Protein AF-A0A518CXW1-F1 (afdb_monomer)

Sequence (590 aa):
MHPMLAAAFLTIPQPSLGATHSLLAASHAIAHQSGAQDAPTLAAPTLLYQGETRNLAVGLIDTDELPDILATGFGPVLPNITFSLRRNSSGTWKAQVLDQSVFFCSDATLADVSGDGFLDAVLSHAFGAALSWHENDGSGVFLPRQVPQSPPTQGGAVVCIDLDGDSDLDALVATAPRPYNSAPLWVAENDGSAPLASLAPFANTPPIISQMPRHLAAGDIAGGPQPDLIVVQNGSPDQEPADRILLLLDPSITGAQTQIELWREEAGLPAGSVDAITTADWDGDGLADILFAHPPSQALFWMRNLGGGNFKSAKLVLTTSAFVRSISVGDLNANAVPDLTIATHDSVQWIERGSTPSAPTSTILLATNIHDLLLSDMDNDGDADVLVAAESGLYLLSNAAPPLDCDGSGIPDYIEIAAGNLPDCNSNWTADSCEIGLQAGLDLNGDGVLDECNPPPLRARTVQASLIDGGIQTLWLDAGTARSSNAFALLGSASGTAPGVTDSPSGISVPLNIDPYFNLLLLNAGAGIVAPLFGVLDSSGAATAVVTVPSGTDMSFVGLTLHHAYITIDLFDTGLMTFASNAVPLTLTP

Nearest PDB structures (foldseek):
  6sj7-assembly1_B  TM=3.711E-01  e=5.464E-06  Homo sapiens
  8bu9-assembly2_D  TM=3.492E-01  e=2.281E-06  Homo sapiens
  3dsn-assembly1_A  TM=5.857E-01  e=2.474E-03  Yersinia pestis
  3gew-assembly2_C  TM=5.466E-01  e=3.039E-03  Escherichia coli
  7v7b-assembly1_B  TM=2.639E-01  e=5.810E-05  Homo sapiens

Organism: NCBI:txid2528008

Mean predicted aligned error: 16.55 Å

Radius of gyration: 30.24 Å; Cα contacts (8 Å, |Δi|>4): 1526; chains: 1; bounding box: 79×55×79 Å

InterPro domains:
  IPR013517 FG-GAP repeat [PF13517] (281-340)
  IPR028994 Integrin alpha, N-terminal [G3DSA:2.130.10.130] (144-351)
  IPR028994 Integrin alpha, N-terminal [SSF69318] (56-397)

Foldseek 3Di:
DDDDDDDPDPDDDDQQPFFFLFPPPPDPQQDDPDPDDDDWDFFDKDFQWFFFWFEWEWDQQADPPFIKIWTWGADPPAPIFIWIWDADPVRHTDIDTQDRDPFHWQYWGWDPLLVPPHTKIWTAGQFFAGIWIWDRPRHNHTHTDDAPGDPGWGWADKGWFDQAPPSRTKIWTWTQHPPRQFIFIKIQDRPSPDGSHYIGTQPDDDGQRASGFHDKGWACLQVDSGIKIWTWHAHDPPDPPGTWIWIWPSHHSPDDTDIDIPRCVNLVHDDGGWQEKDWDPQPPPPHTWIWTADQVQQFIWTWDRPHRNDTHRIDTQAHHPAGWRYKEWFAQRSNPHIWIWTDGQFKIFTAGPPPDRYGTPDIDGRVFGWNYKYWDDRPPQSHTWIWTRTRRGIITRHTDDPRDDPVVPSDHQLVCVVVVNADDQVPPSDGQQSVCVRPVVQVLQPPSGGCVRVPFQKDWDAQEAEQAAKDKIKIKGAPFQVQAFWKKAKFKEQPFQPPFDADPVVRAGARYDDDPRRVCLVVVVCCVQKPPRMDTAHNGRMDMMMGINDHNHDPVQAQGKMKMKMWTAHPPPDRDTDDITGIGIYGYHD

Solvent-accessible surface area (backbone atoms only — not comparable to full-atom values): 32123 Å² total; per-residue (Å²): 137,84,85,82,83,82,82,83,77,82,77,76,82,74,84,82,85,74,46,44,103,58,74,77,75,82,64,86,75,76,80,76,92,69,85,87,78,78,80,75,46,72,43,77,76,39,80,70,42,78,26,30,22,41,43,71,31,76,46,52,40,39,83,79,83,53,57,20,37,42,37,34,34,29,48,88,89,41,95,29,34,33,30,37,39,40,68,44,101,84,74,49,68,46,80,44,79,69,42,69,56,92,38,46,72,56,27,56,40,59,35,46,45,82,73,80,84,34,40,15,45,41,34,15,8,47,37,56,49,29,55,43,40,24,48,35,77,43,74,60,49,60,44,84,49,79,43,60,88,49,70,78,22,25,18,26,25,58,51,50,47,44,40,82,74,82,80,35,35,17,40,39,35,30,25,28,35,84,77,57,69,37,25,56,47,32,32,19,55,25,82,76,83,49,58,38,59,42,77,42,74,48,65,90,63,73,84,38,66,13,60,49,42,70,47,66,50,64,45,40,41,53,80,54,97,49,53,15,38,40,40,42,38,38,32,45,99,89,41,85,71,60,38,39,46,37,36,32,43,58,43,35,77,89,56,88,58,51,76,47,73,51,44,40,82,78,35,64,50,76,86,65,52,73,66,21,67,42,65,40,44,69,84,73,80,84,46,38,18,44,36,36,24,31,53,79,75,22,29,33,33,37,27,51,54,73,45,70,73,39,63,50,58,53,38,82,54,37,68,51,97,51,51,49,49,26,53,35,71,43,33,57,69,62,74,87,50,46,20,42,38,38,28,26,51,38,32,44,33,35,33,54,72,87,57,64,58,81,62,63,74,41,76,47,77,73,84,38,51,46,48,32,54,45,67,42,46,67,82,77,76,80,39,29,18,41,40,38,21,13,56,68,17,30,30,40,25,43,44,56,70,79,62,62,41,80,85,67,79,84,55,42,43,60,60,30,39,77,69,68,74,38,62,43,81,86,69,76,76,53,43,40,65,47,54,36,71,76,38,59,80,46,25,75,63,70,80,82,50,41,31,93,73,53,64,54,36,44,42,67,85,44,54,65,32,27,25,56,77,18,36,72,30,50,33,43,39,44,68,39,55,94,40,37,65,21,34,35,40,51,39,34,8,63,81,40,42,75,92,31,44,68,44,82,93,63,67,50,60,35,48,33,27,92,43,74,55,20,52,34,34,74,70,65,71,30,66,82,41,29,41,61,38,61,52,63,24,39,83,58,9,32,47,71,31,34,39,44,44,59,57,65,41,69,74,88,48,52,76,42,44,38,30,34,32,40,34,31,28,35,79,86,82,77,68,39,63,76,48,53,33,42,53,44,61,36,33,28,38,103

pLDDT: mean 78.34, std 17.52, range [20.73, 96.56]

Structure (mmCIF, N/CA/C/O backbone):
data_AF-A0A518CXW1-F1
#
_entry.id   AF-A0A518CXW1-F1
#
loop_
_atom_site.group_PDB
_atom_site.id
_atom_site.type_symbol
_atom_site.label_atom_id
_atom_site.label_alt_id
_atom_site.label_comp_id
_atom_site.label_asym_id
_atom_site.label_entity_id
_atom_site.label_seq_id
_atom_site.pdbx_PDB_ins_code
_atom_site.Cartn_x
_atom_site.Cartn_y
_atom_site.Cartn_z
_atom_site.occupancy
_atom_site.B_iso_or_equiv
_atom_site.auth_seq_id
_atom_site.auth_comp_id
_atom_site.auth_asym_id
_atom_site.auth_atom_id
_atom_site.pdbx_PDB_model_num
ATOM 1 N N . MET A 1 1 ? -50.074 -15.348 -4.475 1.00 35.91 1 MET A N 1
ATOM 2 C CA . MET A 1 1 ? -49.860 -14.206 -5.388 1.00 35.91 1 MET A CA 1
ATOM 3 C C . MET A 1 1 ? -49.250 -13.093 -4.555 1.00 35.91 1 MET A C 1
ATOM 5 O O . MET A 1 1 ? -49.975 -12.400 -3.856 1.00 35.91 1 MET A O 1
ATOM 9 N N . HIS A 1 2 ? -47.919 -13.051 -4.508 1.00 25.94 2 HIS A N 1
ATOM 10 C CA . HIS A 1 2 ? -47.148 -12.014 -3.819 1.00 25.94 2 HIS A CA 1
ATOM 11 C C . HIS A 1 2 ? -47.106 -10.731 -4.652 1.00 25.94 2 HIS A C 1
ATOM 13 O O . HIS A 1 2 ? -47.164 -10.801 -5.881 1.00 25.94 2 HIS A O 1
ATOM 19 N N . PRO A 1 3 ? -46.898 -9.594 -3.982 1.00 31.67 3 PRO A N 1
ATOM 20 C CA . PRO A 1 3 ? -45.787 -8.741 -4.371 1.00 31.67 3 PRO A CA 1
ATOM 21 C C . PRO A 1 3 ? -44.888 -8.450 -3.161 1.00 31.67 3 PRO A C 1
ATOM 23 O O . PRO A 1 3 ? -45.352 -7.980 -2.125 1.00 31.67 3 PRO A O 1
ATOM 26 N N . MET A 1 4 ? -43.600 -8.763 -3.313 1.00 25.08 4 MET A N 1
ATOM 27 C CA . MET A 1 4 ? -42.516 -8.266 -2.466 1.00 25.08 4 MET A CA 1
ATOM 28 C C . MET A 1 4 ? -42.050 -6.935 -3.061 1.00 25.08 4 MET A C 1
ATOM 30 O O . MET A 1 4 ? -41.774 -6.867 -4.259 1.00 25.08 4 MET A O 1
ATOM 34 N N . LEU A 1 5 ? -41.999 -5.883 -2.241 1.00 26.36 5 LEU A N 1
ATOM 35 C CA . LEU A 1 5 ? -41.279 -4.657 -2.571 1.00 26.36 5 LEU A CA 1
ATOM 36 C C . LEU A 1 5 ? -39.783 -4.897 -2.345 1.00 26.36 5 LEU A C 1
ATOM 38 O O . LEU A 1 5 ? -39.386 -5.425 -1.308 1.00 26.36 5 LEU A O 1
ATOM 42 N N . ALA A 1 6 ? -38.991 -4.508 -3.340 1.00 25.19 6 ALA A N 1
ATOM 43 C CA . ALA A 1 6 ? -37.541 -4.571 -3.346 1.00 25.19 6 ALA A CA 1
ATOM 44 C C . ALA A 1 6 ? -36.943 -3.611 -2.307 1.00 25.19 6 ALA A C 1
ATOM 46 O O . ALA A 1 6 ? -37.301 -2.433 -2.258 1.00 25.19 6 ALA A O 1
ATOM 47 N N . ALA A 1 7 ? -36.023 -4.131 -1.497 1.00 24.22 7 ALA A N 1
ATOM 48 C CA . ALA A 1 7 ? -35.121 -3.339 -0.680 1.00 24.22 7 ALA A CA 1
ATOM 49 C C . ALA A 1 7 ? -34.069 -2.700 -1.597 1.00 24.22 7 ALA A C 1
ATOM 51 O O . ALA A 1 7 ? -33.368 -3.401 -2.326 1.00 24.22 7 ALA A O 1
ATOM 52 N N . ALA A 1 8 ? -33.980 -1.372 -1.569 1.00 23.30 8 ALA A N 1
ATOM 53 C CA . ALA A 1 8 ? -32.839 -0.648 -2.102 1.00 23.30 8 ALA A CA 1
ATOM 54 C C . ALA A 1 8 ? -31.677 -0.834 -1.117 1.00 23.30 8 ALA A C 1
ATOM 56 O O . ALA A 1 8 ? -31.682 -0.249 -0.035 1.00 23.30 8 ALA A O 1
ATOM 57 N N . PHE A 1 9 ? -30.721 -1.692 -1.471 1.00 23.16 9 PHE A N 1
ATOM 58 C CA . PHE A 1 9 ? -29.415 -1.709 -0.826 1.00 23.16 9 PHE A CA 1
ATOM 59 C C . PHE A 1 9 ? -28.656 -0.470 -1.298 1.00 23.16 9 PHE A C 1
ATOM 61 O O . PHE A 1 9 ? -28.389 -0.305 -2.486 1.00 23.16 9 PHE A O 1
ATOM 68 N N . LEU A 1 10 ? -28.374 0.427 -0.355 1.00 21.88 10 LEU A N 1
ATOM 69 C CA . LEU A 1 10 ? -27.414 1.504 -0.527 1.00 21.88 10 LEU A CA 1
ATOM 70 C C . LEU A 1 10 ? -26.031 0.835 -0.574 1.00 21.88 10 LEU A C 1
ATOM 72 O O . LEU A 1 10 ? -25.510 0.420 0.458 1.00 21.88 10 LEU A O 1
ATOM 76 N N . THR A 1 11 ? -25.477 0.649 -1.766 1.00 21.86 11 THR A N 1
ATOM 77 C CA . THR A 1 11 ? -24.075 0.266 -1.945 1.00 21.86 11 THR A CA 1
ATOM 78 C C . THR A 1 11 ? -23.213 1.465 -1.570 1.00 21.86 11 THR A C 1
ATOM 80 O O . THR A 1 11 ? -23.235 2.489 -2.252 1.00 21.86 11 THR A O 1
ATOM 83 N N . ILE A 1 12 ? -22.502 1.355 -0.451 1.00 22.14 12 ILE A N 1
ATOM 84 C CA . ILE A 1 12 ? -21.365 2.217 -0.128 1.00 22.14 12 ILE A CA 1
ATOM 85 C C . ILE A 1 12 ? -20.264 1.838 -1.132 1.00 22.14 12 ILE A C 1
ATOM 87 O O . ILE A 1 12 ? -19.948 0.649 -1.210 1.00 22.14 12 ILE A O 1
ATOM 91 N N . PRO A 1 13 ? -19.724 2.768 -1.939 1.00 20.73 13 PRO A N 1
ATOM 92 C CA . PRO A 1 13 ? -18.602 2.452 -2.812 1.00 20.73 13 PRO A CA 1
ATOM 93 C C . PRO A 1 13 ? -17.379 2.158 -1.935 1.00 20.73 13 PRO A C 1
ATOM 95 O O . PRO A 1 13 ? -16.987 2.987 -1.115 1.00 20.73 13 PRO A O 1
ATOM 98 N N . GLN A 1 14 ? -16.834 0.951 -2.067 1.00 21.30 14 GLN A N 1
ATOM 99 C CA . GLN A 1 14 ? -15.508 0.606 -1.557 1.00 21.30 14 GLN A CA 1
ATOM 100 C C . GLN A 1 14 ? -14.466 1.371 -2.394 1.00 21.30 14 GLN A C 1
ATOM 102 O O . GLN A 1 14 ? -14.660 1.474 -3.609 1.00 21.30 14 GLN A O 1
ATOM 107 N N . PRO A 1 15 ? -13.400 1.931 -1.799 1.00 21.28 15 PRO A N 1
ATOM 108 C CA . PRO A 1 15 ? -12.293 2.477 -2.574 1.00 21.28 15 PRO A CA 1
ATOM 109 C C . PRO A 1 15 ? -11.583 1.333 -3.313 1.00 21.28 15 PRO A C 1
ATOM 111 O O . PRO A 1 15 ? -11.212 0.328 -2.712 1.00 21.28 15 PRO A O 1
ATOM 114 N N . SER A 1 16 ? -11.437 1.479 -4.627 1.00 25.34 16 SER A N 1
ATOM 115 C CA . SER A 1 16 ? -10.706 0.571 -5.510 1.00 25.34 16 SER A CA 1
ATOM 116 C C . SER A 1 16 ? -9.209 0.629 -5.193 1.00 25.34 16 SER A C 1
ATOM 118 O O . SER A 1 16 ? -8.562 1.652 -5.421 1.00 25.34 16 SER A O 1
ATOM 120 N N . LEU A 1 17 ? -8.662 -0.462 -4.655 1.00 26.81 17 LEU A N 1
ATOM 121 C CA . LEU A 1 17 ? -7.226 -0.657 -4.451 1.00 26.81 17 LEU A CA 1
ATOM 122 C C . LEU A 1 17 ? -6.553 -0.916 -5.809 1.00 26.81 17 LEU A C 1
ATOM 124 O O . LEU A 1 17 ? -6.439 -2.051 -6.257 1.00 26.81 17 LEU A O 1
ATOM 128 N N . GLY A 1 18 ? -6.133 0.158 -6.480 1.00 25.61 18 GLY A N 1
ATOM 129 C CA . GLY A 1 18 ? -5.259 0.088 -7.650 1.00 25.61 18 GLY A CA 1
ATOM 130 C C . GLY A 1 18 ? -3.816 -0.174 -7.218 1.00 25.61 18 GLY A C 1
ATOM 131 O O . GLY A 1 18 ? -3.227 0.621 -6.484 1.00 25.61 18 GLY A O 1
ATOM 132 N N . ALA A 1 19 ? -3.246 -1.290 -7.666 1.00 26.83 19 ALA A N 1
ATOM 133 C CA . ALA A 1 19 ? -1.849 -1.631 -7.437 1.00 26.83 19 ALA A CA 1
ATOM 134 C C . ALA A 1 19 ? -0.922 -0.595 -8.094 1.00 26.83 19 ALA A C 1
ATOM 136 O O . ALA A 1 19 ? -0.879 -0.449 -9.312 1.00 26.83 19 ALA A O 1
ATOM 137 N N . THR A 1 20 ? -0.152 0.121 -7.284 1.00 29.89 20 THR A N 1
ATOM 138 C CA . THR A 1 20 ? 0.903 1.031 -7.739 1.00 29.89 20 THR A CA 1
ATOM 139 C C . THR A 1 20 ? 2.230 0.578 -7.137 1.00 29.89 20 THR A C 1
ATOM 141 O O . THR A 1 20 ? 2.276 0.070 -6.019 1.00 29.89 20 THR A O 1
ATOM 144 N N . HIS A 1 21 ? 3.346 0.855 -7.817 1.00 32.53 21 HIS A N 1
ATOM 145 C CA . HIS A 1 21 ? 4.692 0.865 -7.212 1.00 32.53 21 HIS A CA 1
ATOM 146 C C . HIS A 1 21 ? 4.866 2.014 -6.186 1.00 32.53 21 HIS A C 1
ATOM 148 O O . HIS A 1 21 ? 5.957 2.538 -5.977 1.00 32.53 21 HIS A O 1
ATOM 154 N N . SER A 1 22 ? 3.774 2.457 -5.564 1.00 30.70 22 SER A N 1
ATOM 155 C CA . SER A 1 22 ? 3.690 3.483 -4.532 1.00 30.70 22 SER A CA 1
ATOM 156 C C . SER A 1 22 ? 2.369 3.281 -3.789 1.00 30.70 22 SER A C 1
ATOM 158 O O . SER A 1 22 ? 1.450 4.084 -3.923 1.00 30.70 22 SER A O 1
ATOM 160 N N . LEU A 1 23 ? 2.258 2.191 -3.018 1.00 26.78 23 LEU A N 1
ATOM 161 C CA . LEU A 1 23 ? 1.221 2.095 -1.994 1.00 26.78 23 LEU A CA 1
ATOM 162 C C . LEU A 1 23 ? 1.394 3.295 -1.052 1.00 26.78 23 LEU A C 1
ATOM 164 O O . LEU A 1 23 ? 2.244 3.301 -0.165 1.00 26.78 23 LEU A O 1
ATOM 168 N N . LEU A 1 24 ? 0.580 4.329 -1.264 1.00 28.09 24 LEU A N 1
ATOM 169 C CA . LEU A 1 24 ? 0.131 5.194 -0.188 1.00 28.09 24 LEU A CA 1
ATOM 170 C C . LEU A 1 24 ? -0.604 4.273 0.784 1.00 28.09 24 LEU A C 1
ATOM 172 O O . LEU A 1 24 ? -1.776 3.949 0.591 1.00 28.09 24 LEU A O 1
ATOM 176 N N . ALA A 1 25 ? 0.102 3.832 1.823 1.00 25.89 25 ALA A N 1
ATOM 177 C CA . ALA A 1 25 ? -0.544 3.459 3.061 1.00 25.89 25 ALA A CA 1
ATOM 178 C C . ALA A 1 25 ? -1.282 4.712 3.549 1.00 25.89 25 ALA A C 1
ATOM 180 O O . ALA A 1 25 ? -0.708 5.593 4.179 1.00 25.89 25 ALA A O 1
ATOM 181 N N . ALA A 1 26 ? -2.568 4.824 3.227 1.00 23.86 26 ALA A N 1
ATOM 182 C CA . ALA A 1 26 ? -3.476 5.598 4.052 1.00 23.86 26 ALA A CA 1
ATOM 183 C C . ALA A 1 26 ? -3.763 4.765 5.311 1.00 23.86 26 ALA A C 1
ATOM 185 O O . ALA A 1 26 ? -4.889 4.316 5.521 1.00 23.86 26 ALA A O 1
ATOM 186 N N . SER A 1 27 ? -2.736 4.513 6.130 1.00 28.86 27 SER A N 1
ATOM 187 C CA . SER A 1 27 ? -2.973 4.173 7.525 1.00 28.86 27 SER A CA 1
ATOM 188 C C . SER A 1 27 ? -3.367 5.476 8.219 1.00 28.86 27 SER A C 1
ATOM 190 O O . SER A 1 27 ? -2.791 6.544 7.994 1.00 28.86 27 SER A O 1
ATOM 192 N N . HIS A 1 28 ? -4.430 5.427 9.017 1.00 25.88 28 HIS A N 1
ATOM 193 C CA . HIS A 1 28 ? -4.686 6.485 9.983 1.00 25.88 28 HIS A CA 1
ATOM 194 C C . HIS A 1 28 ? -3.530 6.447 10.989 1.00 25.88 28 HIS A C 1
ATOM 196 O O . HIS A 1 28 ? -3.577 5.686 11.949 1.00 25.88 28 HIS A O 1
ATOM 202 N N . ALA A 1 29 ? -2.477 7.226 10.735 1.00 30.88 29 ALA A N 1
ATOM 203 C CA . ALA A 1 29 ? -1.327 7.313 11.620 1.00 30.88 29 ALA A CA 1
ATOM 204 C C . ALA A 1 29 ? -1.760 7.853 12.992 1.00 30.88 29 ALA A C 1
ATOM 206 O O . ALA A 1 29 ? -2.355 8.931 13.124 1.00 30.88 29 ALA A O 1
ATOM 207 N N . ILE A 1 30 ? -1.466 7.060 14.016 1.00 30.03 30 ILE A N 1
ATOM 208 C CA . ILE A 1 30 ? -1.695 7.336 15.430 1.00 30.03 30 ILE A CA 1
ATOM 209 C C . ILE A 1 30 ? -0.669 8.391 15.853 1.00 30.03 30 ILE A C 1
ATOM 211 O O . ILE A 1 30 ? 0.508 8.102 16.033 1.00 30.03 30 ILE A O 1
ATOM 215 N N . ALA A 1 31 ? -1.095 9.644 16.006 1.00 27.36 31 ALA A N 1
ATOM 216 C CA . ALA A 1 31 ? -0.196 10.720 16.415 1.00 27.36 31 ALA A CA 1
ATOM 217 C C . ALA A 1 31 ? 0.288 10.524 17.864 1.00 27.36 31 ALA A C 1
ATOM 219 O O . ALA A 1 31 ? -0.433 10.838 18.815 1.00 27.36 31 ALA A O 1
ATOM 220 N N . HIS A 1 32 ? 1.536 10.090 18.054 1.00 33.19 32 HIS A N 1
ATOM 221 C CA . HIS A 1 32 ? 2.156 10.060 19.375 1.00 33.19 32 HIS A CA 1
ATOM 222 C C . HIS A 1 32 ? 2.773 11.429 19.712 1.00 33.19 32 HIS A C 1
ATOM 224 O O . HIS A 1 32 ? 3.837 11.813 19.225 1.00 33.19 32 HIS A O 1
ATOM 230 N N . GLN A 1 33 ? 2.123 12.202 20.589 1.00 30.77 33 GLN A N 1
ATOM 231 C CA . GLN A 1 33 ? 2.790 13.320 21.263 1.00 30.77 33 GLN A CA 1
ATOM 232 C C . GLN A 1 33 ? 3.582 12.799 22.467 1.00 30.77 33 GLN A C 1
ATOM 234 O O . GLN A 1 33 ? 3.113 12.870 23.601 1.00 30.77 33 GLN A O 1
ATOM 239 N N . SER A 1 34 ? 4.819 12.348 22.255 1.00 32.28 34 SER A N 1
ATOM 240 C CA . SER A 1 34 ? 5.771 12.154 23.356 1.00 32.28 34 SER A CA 1
ATOM 241 C C . SER A 1 34 ? 6.972 13.076 23.224 1.00 32.28 34 SER A C 1
ATOM 243 O O . SER A 1 34 ? 7.724 13.053 22.252 1.00 32.28 34 SER A O 1
ATOM 245 N N . GLY A 1 35 ? 7.156 13.912 24.245 1.00 26.14 35 GLY A N 1
ATOM 246 C CA . GLY A 1 35 ? 8.322 14.766 24.382 1.00 26.14 35 GLY A CA 1
ATOM 247 C C . GLY A 1 35 ? 9.609 13.948 24.460 1.00 26.14 35 GLY A C 1
ATOM 248 O O . GLY A 1 35 ? 9.769 13.148 25.371 1.00 26.14 35 GLY A O 1
ATOM 249 N N . ALA A 1 36 ? 10.513 14.228 23.521 1.00 34.44 36 ALA A N 1
ATOM 250 C CA . ALA A 1 36 ? 11.949 13.968 23.542 1.00 34.44 36 ALA A CA 1
ATOM 251 C C . ALA A 1 36 ? 12.391 12.708 24.302 1.00 34.44 36 ALA A C 1
ATOM 253 O O . ALA A 1 36 ? 12.732 12.853 25.474 1.00 34.44 36 ALA A O 1
ATOM 254 N N . GLN A 1 37 ? 12.503 11.562 23.612 1.00 34.66 37 GLN A N 1
ATOM 255 C CA . GLN A 1 37 ? 13.642 10.629 23.704 1.00 34.66 37 GLN A CA 1
ATOM 256 C C . GLN A 1 37 ? 13.852 9.906 22.366 1.00 34.66 37 GLN A C 1
ATOM 258 O O . GLN A 1 37 ? 12.898 9.437 21.770 1.00 34.66 37 GLN A O 1
ATOM 263 N N . ASP A 1 38 ? 15.120 9.907 21.947 1.00 36.50 38 ASP A N 1
ATOM 264 C CA . ASP A 1 38 ? 15.754 9.285 20.781 1.00 36.50 38 ASP A CA 1
ATOM 265 C C . ASP A 1 38 ? 15.215 9.653 19.386 1.00 36.50 38 ASP A C 1
ATOM 267 O O . ASP A 1 38 ? 14.063 9.448 19.035 1.00 36.50 38 ASP A O 1
ATOM 271 N N . ALA A 1 39 ? 16.093 10.252 18.570 1.00 40.75 39 ALA A N 1
ATOM 272 C CA . ALA A 1 39 ? 15.803 10.467 17.159 1.00 40.75 39 ALA A CA 1
ATOM 273 C C . ALA A 1 39 ? 15.573 9.093 16.505 1.00 40.75 39 ALA A C 1
ATOM 275 O O . ALA A 1 39 ? 16.404 8.207 16.739 1.00 40.75 39 ALA A O 1
ATOM 276 N N . PRO A 1 40 ? 14.506 8.913 15.707 1.00 52.44 40 PRO A N 1
ATOM 277 C CA . PRO A 1 40 ? 14.244 7.652 15.033 1.00 52.44 40 PRO A CA 1
ATOM 278 C C . PRO A 1 40 ? 15.491 7.252 14.252 1.00 52.44 40 PRO A C 1
ATOM 280 O O . PRO A 1 40 ? 16.117 8.078 13.584 1.00 52.44 40 PRO A O 1
ATOM 283 N N . THR A 1 41 ? 15.920 6.004 14.403 1.00 64.06 41 THR A N 1
ATOM 284 C CA . THR A 1 41 ? 17.079 5.478 13.685 1.00 64.06 41 THR A CA 1
ATOM 285 C C . THR A 1 41 ? 16.687 4.201 12.982 1.00 64.06 41 THR A C 1
ATOM 287 O O . THR A 1 41 ? 16.158 3.295 13.618 1.00 64.06 41 THR A O 1
ATOM 290 N N . LEU A 1 42 ? 17.031 4.102 11.700 1.00 74.19 42 LEU A N 1
ATOM 291 C CA . LEU A 1 42 ? 17.008 2.832 10.989 1.00 74.19 42 LEU A CA 1
ATOM 292 C C . LEU A 1 42 ? 17.891 1.811 11.715 1.00 74.19 42 LEU A C 1
ATOM 294 O O . LEU A 1 42 ? 19.061 2.084 12.019 1.00 74.19 42 LEU A O 1
ATOM 298 N N . ALA A 1 43 ? 17.324 0.638 11.980 1.00 77.19 43 ALA A N 1
ATOM 299 C CA . ALA A 1 43 ? 18.006 -0.468 12.620 1.00 77.19 43 ALA A CA 1
ATOM 300 C C . ALA A 1 43 ? 19.153 -1.014 11.752 1.00 77.19 43 ALA A C 1
ATOM 302 O O . ALA A 1 43 ? 19.319 -0.699 10.569 1.00 77.19 43 ALA A O 1
ATOM 303 N N . ALA A 1 44 ? 19.978 -1.872 12.356 1.00 81.00 44 ALA A N 1
ATOM 304 C CA . ALA A 1 44 ? 21.002 -2.586 11.606 1.00 81.00 44 ALA A CA 1
ATOM 305 C C . ALA A 1 44 ? 20.350 -3.501 10.544 1.00 81.00 44 ALA A C 1
ATOM 307 O O . ALA A 1 44 ? 19.363 -4.169 10.854 1.00 81.00 44 ALA A O 1
ATOM 308 N N . PRO A 1 45 ? 20.920 -3.600 9.327 1.00 88.81 45 PRO A N 1
ATOM 309 C CA . PRO A 1 45 ? 20.358 -4.427 8.264 1.00 88.81 45 PRO A CA 1
ATOM 310 C C . PRO A 1 45 ? 20.216 -5.900 8.662 1.00 88.81 45 PRO A C 1
ATOM 312 O O . PRO A 1 45 ? 21.200 -6.556 9.022 1.00 88.81 45 PRO A O 1
ATOM 315 N N . THR A 1 46 ? 19.010 -6.440 8.515 1.00 90.88 46 THR A N 1
ATOM 316 C CA . THR A 1 46 ? 18.694 -7.857 8.719 1.00 90.88 46 THR A CA 1
ATOM 317 C C . THR A 1 46 ? 18.620 -8.562 7.370 1.00 90.88 46 THR A C 1
ATOM 319 O O . THR A 1 46 ? 17.846 -8.174 6.505 1.00 90.88 46 THR A O 1
ATOM 322 N N . LEU A 1 47 ? 19.428 -9.605 7.165 1.00 90.75 47 LEU A N 1
ATOM 323 C CA . LEU A 1 47 ? 19.412 -10.390 5.926 1.00 90.75 47 LEU A CA 1
ATOM 324 C C . LEU A 1 47 ? 18.196 -11.330 5.908 1.00 90.75 47 LEU A C 1
ATOM 326 O O . LEU A 1 47 ? 18.133 -12.256 6.717 1.00 90.75 47 LEU A O 1
ATOM 330 N N . LEU A 1 48 ? 17.276 -11.131 4.962 1.00 90.31 48 LEU A N 1
ATOM 331 C CA . LEU A 1 48 ? 16.084 -11.970 4.787 1.00 90.31 48 LEU A CA 1
ATOM 332 C C . LEU A 1 48 ? 16.322 -13.130 3.812 1.00 90.31 48 LEU A C 1
ATOM 334 O O . LEU A 1 48 ? 15.834 -14.242 4.016 1.00 90.31 48 LEU A O 1
ATOM 338 N N . TYR A 1 49 ? 17.093 -12.881 2.752 1.00 89.44 49 TYR A N 1
ATOM 339 C CA . TYR A 1 49 ? 17.403 -13.864 1.715 1.00 89.44 49 TYR A CA 1
ATOM 340 C C . TYR A 1 49 ? 18.855 -13.747 1.261 1.00 89.44 49 TYR A C 1
ATOM 342 O O . TYR A 1 49 ? 19.348 -12.648 1.018 1.00 89.44 49 TYR A O 1
ATOM 350 N N . GLN A 1 50 ? 19.535 -14.887 1.110 1.00 89.69 50 GLN A N 1
ATOM 351 C CA . GLN A 1 50 ? 20.909 -14.945 0.616 1.00 89.69 50 GLN A CA 1
ATOM 352 C C . GLN A 1 50 ? 20.939 -15.282 -0.882 1.00 89.69 50 GLN A C 1
ATOM 354 O O . GLN A 1 50 ? 20.744 -16.435 -1.270 1.00 89.69 50 GLN A O 1
ATOM 359 N N . GLY A 1 51 ? 21.247 -14.280 -1.703 1.00 86.38 51 GLY A N 1
ATOM 360 C CA . GLY A 1 51 ? 21.324 -14.366 -3.164 1.00 86.38 51 GLY A CA 1
ATOM 361 C C . GLY A 1 51 ? 21.025 -13.010 -3.802 1.00 86.38 51 GLY A C 1
ATOM 362 O O . GLY A 1 51 ? 20.322 -12.199 -3.202 1.00 86.38 51 GLY A O 1
ATOM 363 N N . GLU A 1 52 ? 21.567 -12.751 -4.992 1.00 89.50 52 GLU A N 1
ATOM 364 C CA . GLU A 1 52 ? 21.352 -11.475 -5.686 1.00 89.50 52 GLU A CA 1
ATOM 365 C C . GLU A 1 52 ? 19.855 -11.237 -5.866 1.00 89.50 52 GLU A C 1
ATOM 367 O O . GLU A 1 52 ? 19.160 -12.070 -6.441 1.00 89.50 52 GLU A O 1
ATOM 372 N N . THR A 1 53 ? 19.373 -10.105 -5.366 1.00 91.50 53 THR A N 1
ATOM 373 C CA . THR A 1 53 ? 17.976 -9.672 -5.460 1.00 91.50 53 THR A CA 1
ATOM 374 C C . THR A 1 53 ? 17.940 -8.364 -6.238 1.00 91.50 53 THR A C 1
ATOM 376 O O . THR A 1 53 ? 18.802 -7.514 -6.019 1.00 91.50 53 THR A O 1
ATOM 379 N N . ARG A 1 54 ? 16.996 -8.201 -7.169 1.00 87.50 54 ARG A N 1
ATOM 380 C CA . ARG A 1 54 ? 16.978 -7.072 -8.110 1.00 87.50 54 ARG A CA 1
ATOM 381 C C . ARG A 1 54 ? 15.767 -6.170 -7.986 1.00 87.50 54 ARG A C 1
ATOM 383 O O . ARG A 1 54 ? 15.971 -4.997 -7.722 1.00 87.50 54 ARG A O 1
ATOM 390 N N . ASN A 1 55 ? 14.569 -6.703 -8.194 1.00 87.56 55 ASN A N 1
ATOM 391 C CA . ASN A 1 55 ? 13.317 -5.951 -8.116 1.00 87.56 55 ASN A CA 1
ATOM 392 C C . ASN A 1 55 ? 12.501 -6.446 -6.926 1.00 87.56 55 ASN A C 1
ATOM 394 O O . ASN A 1 55 ? 12.603 -7.624 -6.560 1.00 87.56 55 ASN A O 1
ATOM 398 N N . LEU A 1 56 ? 11.692 -5.552 -6.362 1.00 91.38 56 LEU A N 1
ATOM 399 C CA . LEU A 1 56 ? 10.835 -5.820 -5.214 1.00 91.38 56 LEU A CA 1
ATOM 400 C C . LEU A 1 56 ? 9.405 -5.354 -5.484 1.00 91.38 56 LEU A C 1
ATOM 402 O O . LEU A 1 56 ? 9.184 -4.293 -6.061 1.00 91.38 56 LEU A O 1
ATOM 406 N N . ALA A 1 57 ? 8.450 -6.124 -4.983 1.00 91.69 57 ALA A N 1
ATOM 407 C CA . ALA A 1 57 ? 7.087 -5.688 -4.734 1.00 91.69 57 ALA A CA 1
ATOM 408 C C . ALA A 1 57 ? 6.655 -6.214 -3.361 1.00 91.69 57 ALA A C 1
ATOM 410 O O . ALA A 1 57 ? 7.112 -7.276 -2.932 1.00 91.69 57 ALA A O 1
ATOM 411 N N . VAL A 1 58 ? 5.797 -5.467 -2.674 1.00 92.44 58 VAL A N 1
ATOM 412 C CA . VAL A 1 58 ? 5.225 -5.857 -1.381 1.00 92.44 58 VAL A CA 1
ATOM 413 C C . VAL A 1 58 ? 3.711 -5.834 -1.483 1.00 92.44 58 VAL A C 1
ATOM 415 O O . VAL A 1 58 ? 3.145 -4.990 -2.175 1.00 92.44 58 VAL A O 1
ATOM 418 N N . GLY A 1 59 ? 3.069 -6.784 -0.816 1.00 9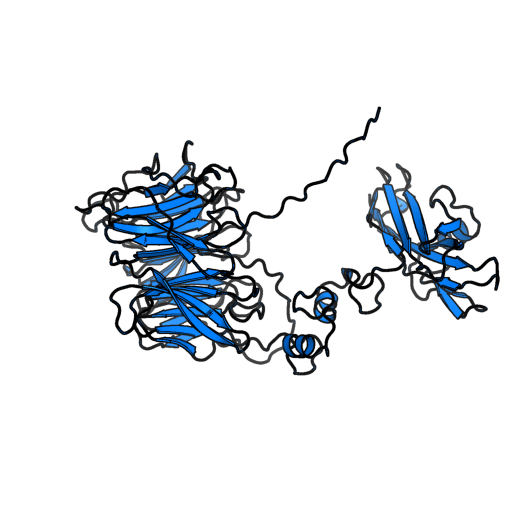0.00 59 GLY A N 1
ATOM 419 C CA . GLY A 1 59 ? 1.621 -6.870 -0.719 1.00 90.00 59 GLY A CA 1
ATOM 420 C C . GLY A 1 59 ? 1.193 -8.075 0.107 1.00 90.00 59 GLY A C 1
ATOM 421 O O . GLY A 1 59 ? 2.018 -8.913 0.460 1.00 90.00 59 GLY A O 1
ATOM 422 N N . LEU A 1 60 ? -0.100 -8.167 0.397 1.00 89.12 60 LEU A N 1
ATOM 423 C CA . LEU A 1 60 ? -0.685 -9.327 1.067 1.00 89.12 60 LEU A CA 1
ATOM 424 C C . LEU A 1 60 ? -0.805 -10.467 0.048 1.00 89.12 60 LEU A C 1
ATOM 426 O O . LEU A 1 60 ? -1.683 -10.450 -0.818 1.00 89.12 60 LEU A O 1
ATOM 430 N N . ILE A 1 61 ? 0.130 -11.419 0.087 1.00 89.38 61 ILE A N 1
ATOM 431 C CA . ILE A 1 61 ? 0.136 -12.568 -0.828 1.00 89.38 61 ILE A CA 1
ATOM 432 C C . ILE A 1 61 ? -0.712 -13.708 -0.253 1.00 89.38 61 ILE A C 1
ATOM 434 O O . ILE A 1 61 ? -1.203 -14.551 -1.005 1.00 89.38 61 ILE A O 1
ATOM 438 N N . ASP A 1 62 ? -0.914 -13.764 1.056 1.00 85.69 62 ASP A N 1
ATOM 439 C CA . ASP A 1 62 ? -1.864 -14.689 1.657 1.00 85.69 62 ASP A CA 1
ATOM 440 C C . ASP A 1 62 ? -2.765 -14.017 2.705 1.00 85.69 62 ASP A C 1
ATOM 442 O O . ASP A 1 62 ? -2.858 -12.793 2.792 1.00 85.69 62 ASP A O 1
ATOM 446 N N . THR A 1 63 ? -3.553 -14.826 3.412 1.00 84.56 63 THR A N 1
ATOM 447 C CA . THR A 1 63 ? -4.594 -14.356 4.332 1.00 84.56 63 THR A CA 1
ATOM 448 C C . THR A 1 63 ? -4.091 -14.131 5.758 1.00 84.56 63 THR A C 1
ATOM 450 O O . THR A 1 63 ? -4.909 -14.137 6.676 1.00 84.56 63 THR A O 1
ATOM 453 N N . ASP A 1 64 ? -2.780 -14.067 5.992 1.00 78.81 64 ASP A N 1
ATOM 454 C CA . ASP A 1 64 ? -2.229 -13.866 7.336 1.00 78.81 64 ASP A CA 1
ATOM 455 C C . ASP A 1 64 ? -2.152 -12.394 7.774 1.00 78.81 64 ASP A C 1
ATOM 457 O O . ASP A 1 64 ? -1.747 -12.128 8.904 1.00 78.81 64 ASP A O 1
ATOM 461 N N . GLU A 1 65 ? -2.603 -11.475 6.910 1.00 77.62 65 GLU A N 1
ATOM 462 C CA . GLU A 1 65 ? -2.627 -10.018 7.118 1.00 77.62 65 GLU A CA 1
ATOM 463 C C . GLU A 1 65 ? -1.236 -9.405 7.349 1.00 77.62 65 GLU A C 1
ATOM 465 O O . GLU A 1 65 ? -1.128 -8.226 7.686 1.00 77.62 65 GLU A O 1
ATOM 470 N N . LEU A 1 66 ? -0.161 -10.168 7.117 1.00 81.81 66 LEU A N 1
ATOM 471 C CA . LEU A 1 66 ? 1.203 -9.674 7.177 1.00 81.81 66 LEU A CA 1
ATOM 472 C C . LEU A 1 66 ? 1.717 -9.332 5.769 1.00 81.81 66 LEU A C 1
ATOM 474 O O . LEU A 1 66 ? 1.464 -10.054 4.804 1.00 81.81 66 LEU A O 1
ATOM 478 N N . PRO A 1 67 ? 2.483 -8.239 5.623 1.00 87.38 67 PRO A N 1
ATOM 479 C CA . PRO A 1 67 ? 3.105 -7.884 4.354 1.00 87.38 67 PRO A CA 1
ATOM 480 C C . PRO A 1 67 ? 4.090 -8.956 3.867 1.00 87.38 67 PRO A C 1
ATOM 482 O O . PRO A 1 67 ? 5.078 -9.283 4.535 1.00 87.38 67 PRO A O 1
ATOM 485 N N . ASP A 1 68 ? 3.863 -9.453 2.654 1.00 90.88 68 ASP A N 1
ATOM 486 C CA . ASP A 1 68 ? 4.738 -10.397 1.971 1.00 90.88 68 ASP A CA 1
ATOM 487 C C . ASP A 1 68 ? 5.543 -9.713 0.868 1.00 90.88 68 ASP A C 1
ATOM 489 O O . ASP A 1 68 ? 5.198 -8.648 0.357 1.00 90.88 68 ASP A O 1
ATOM 493 N N . ILE A 1 69 ? 6.632 -10.360 0.456 1.00 93.94 69 ILE A N 1
ATOM 494 C CA . ILE A 1 69 ? 7.556 -9.809 -0.536 1.00 93.94 69 ILE A CA 1
ATOM 495 C C . ILE A 1 69 ? 7.524 -10.678 -1.786 1.00 93.94 69 ILE A C 1
ATOM 497 O O . ILE A 1 69 ? 7.748 -11.884 -1.702 1.00 93.94 69 ILE A O 1
ATOM 501 N N . LEU A 1 70 ? 7.353 -10.073 -2.956 1.00 94.12 70 LEU A N 1
ATOM 502 C CA . LEU A 1 70 ? 7.701 -10.658 -4.247 1.00 94.12 70 LEU A CA 1
ATOM 503 C C . LEU A 1 70 ? 9.046 -10.083 -4.698 1.00 94.12 70 LEU A C 1
ATOM 505 O O . LEU A 1 70 ? 9.248 -8.871 -4.705 1.00 94.12 70 LEU A O 1
ATOM 509 N N . ALA A 1 71 ? 9.973 -10.950 -5.090 1.00 91.94 71 ALA A N 1
ATOM 510 C CA . ALA A 1 71 ? 11.309 -10.542 -5.489 1.00 91.94 71 ALA A CA 1
ATOM 511 C C . ALA A 1 71 ? 11.804 -11.293 -6.728 1.00 91.94 71 ALA A C 1
ATOM 513 O O . ALA A 1 71 ? 11.511 -12.476 -6.939 1.00 91.94 71 ALA A O 1
ATOM 514 N N . THR A 1 72 ? 12.613 -10.606 -7.532 1.00 89.31 72 THR A N 1
ATOM 515 C CA . THR A 1 72 ? 13.359 -11.198 -8.651 1.00 89.31 72 THR A CA 1
ATOM 516 C C . THR A 1 72 ? 14.840 -11.271 -8.303 1.00 89.31 72 THR A C 1
ATOM 518 O O . THR A 1 72 ? 15.363 -10.444 -7.552 1.00 89.31 72 THR A O 1
ATOM 521 N N . GLY A 1 73 ? 15.558 -12.256 -8.837 1.00 85.06 73 GLY A N 1
ATOM 522 C CA . GLY A 1 73 ? 16.971 -12.390 -8.511 1.00 85.06 73 GLY A CA 1
ATOM 523 C C . GLY A 1 73 ? 17.673 -13.602 -9.101 1.00 85.06 73 GLY A C 1
ATOM 524 O O . GLY A 1 73 ? 17.182 -14.269 -10.010 1.00 85.06 73 GLY A O 1
ATOM 525 N N . PHE A 1 74 ? 18.845 -13.902 -8.551 1.00 74.81 74 PHE A N 1
ATOM 526 C CA . PHE A 1 74 ? 19.605 -15.114 -8.829 1.00 74.81 74 PHE A CA 1
ATOM 527 C C . PHE A 1 74 ? 19.681 -15.939 -7.552 1.00 74.81 74 PHE A C 1
ATOM 529 O O . PHE A 1 74 ? 20.165 -15.484 -6.514 1.00 74.81 74 PHE A O 1
ATOM 536 N N . GLY A 1 75 ? 19.230 -17.189 -7.636 1.00 63.19 75 GLY A N 1
ATOM 537 C CA . GLY A 1 75 ? 19.412 -18.121 -6.534 1.00 63.19 75 GLY A CA 1
ATOM 538 C C . GLY A 1 75 ? 20.895 -18.491 -6.376 1.00 63.19 75 GLY A C 1
ATOM 539 O O . GLY A 1 75 ? 21.652 -18.409 -7.344 1.00 63.19 75 GLY A O 1
ATOM 540 N N . PRO A 1 76 ? 21.318 -19.035 -5.218 1.00 57.94 76 PRO A N 1
ATOM 541 C CA . PRO A 1 76 ? 22.707 -19.458 -4.979 1.00 57.94 76 PRO A CA 1
ATOM 542 C C . PRO A 1 76 ? 23.264 -20.450 -6.016 1.00 57.94 76 PRO A C 1
ATOM 544 O O . PRO A 1 76 ? 24.473 -20.657 -6.107 1.00 57.94 76 PRO A O 1
ATOM 547 N N . VAL A 1 77 ? 22.371 -21.114 -6.760 1.00 57.22 77 VAL A N 1
ATOM 548 C CA . VAL A 1 77 ? 22.683 -22.156 -7.748 1.00 57.22 77 VAL A CA 1
ATOM 549 C C . VAL A 1 77 ? 21.838 -22.042 -9.031 1.00 57.22 77 VAL A C 1
ATOM 551 O O . VAL A 1 77 ? 21.987 -22.879 -9.920 1.00 57.22 77 VAL A O 1
ATOM 554 N N . LEU A 1 78 ? 20.938 -21.052 -9.138 1.00 59.00 78 LEU A N 1
ATOM 555 C CA . LEU A 1 78 ? 19.967 -20.927 -10.236 1.00 59.00 78 LEU A CA 1
ATOM 556 C C . LEU A 1 78 ? 20.165 -19.609 -11.007 1.00 59.00 78 LEU A C 1
ATOM 558 O O . LEU A 1 78 ? 20.390 -18.578 -10.380 1.00 59.00 78 LEU A O 1
ATOM 562 N N . PRO A 1 79 ? 20.073 -19.623 -12.352 1.00 65.62 79 PRO A N 1
ATOM 563 C CA . PRO A 1 79 ? 20.499 -18.505 -13.195 1.00 65.62 79 PRO A CA 1
ATOM 564 C C . PRO A 1 79 ? 19.495 -17.347 -13.303 1.00 65.62 79 PRO A C 1
ATOM 566 O O . PRO A 1 79 ? 19.869 -16.329 -13.867 1.00 65.62 79 PRO A O 1
ATOM 569 N N . ASN A 1 80 ? 18.255 -17.500 -12.829 1.00 76.75 80 ASN A N 1
ATOM 570 C CA . ASN A 1 80 ? 17.278 -16.434 -12.570 1.00 76.75 80 ASN A CA 1
ATOM 571 C C . ASN A 1 80 ? 16.077 -17.066 -11.841 1.00 76.75 80 ASN A C 1
ATOM 573 O O . ASN A 1 80 ? 15.706 -18.193 -12.181 1.00 76.75 80 ASN A O 1
ATOM 577 N N . ILE A 1 81 ? 15.512 -16.397 -10.841 1.00 83.75 81 ILE A N 1
ATOM 578 C CA . ILE A 1 81 ? 14.306 -16.840 -10.139 1.00 83.75 81 ILE A CA 1
ATOM 579 C C . ILE A 1 81 ? 13.410 -15.651 -9.800 1.00 83.75 81 ILE A C 1
ATOM 581 O O . ILE A 1 81 ? 13.898 -14.584 -9.425 1.00 83.75 81 ILE A O 1
ATOM 585 N N . THR A 1 82 ? 12.107 -15.897 -9.835 1.00 83.88 82 THR A N 1
ATOM 586 C CA . THR A 1 82 ? 11.110 -15.079 -9.143 1.00 83.88 82 THR A CA 1
ATOM 587 C C . THR A 1 82 ? 10.626 -15.867 -7.937 1.00 83.88 82 THR A C 1
ATOM 589 O O . THR A 1 82 ? 10.297 -17.054 -8.048 1.00 83.88 82 THR A O 1
ATOM 592 N N . PHE A 1 83 ? 10.625 -15.240 -6.768 1.00 87.75 83 PHE A N 1
ATOM 593 C CA . PHE A 1 83 ? 10.294 -15.892 -5.509 1.00 87.75 83 PHE A CA 1
ATOM 594 C C . PHE A 1 83 ? 9.502 -14.957 -4.601 1.00 87.75 83 PHE A C 1
ATOM 596 O O . PHE A 1 83 ? 9.706 -13.748 -4.625 1.00 87.75 83 PHE A O 1
ATOM 603 N N . SER A 1 84 ? 8.616 -15.530 -3.793 1.00 90.00 84 SER A N 1
ATOM 604 C CA . SER A 1 84 ? 7.968 -14.829 -2.697 1.00 90.00 84 SER A CA 1
ATOM 605 C C . SER A 1 84 ? 8.690 -15.138 -1.394 1.00 90.00 84 SER A C 1
ATOM 607 O O . SER A 1 84 ? 9.195 -16.249 -1.200 1.00 90.00 84 SER A O 1
ATOM 609 N N . LEU A 1 85 ? 8.765 -14.160 -0.502 1.00 90.38 85 LEU A N 1
ATOM 610 C CA . LEU A 1 85 ? 9.160 -14.324 0.888 1.00 90.38 85 LEU A CA 1
ATOM 611 C C . LEU A 1 85 ? 7.949 -14.050 1.753 1.00 90.38 85 LEU A C 1
ATOM 613 O O . LEU A 1 85 ? 7.390 -12.963 1.685 1.00 90.38 85 LEU A O 1
ATOM 617 N N . ARG A 1 86 ? 7.612 -15.034 2.584 1.00 89.62 86 ARG A N 1
ATOM 618 C CA . ARG A 1 86 ? 6.503 -14.936 3.528 1.00 89.62 86 ARG A CA 1
ATOM 619 C C . ARG A 1 86 ? 6.968 -15.139 4.947 1.00 89.62 86 ARG A C 1
ATOM 621 O O . ARG A 1 86 ? 7.874 -15.956 5.188 1.00 89.62 86 ARG A O 1
ATOM 628 N N . ARG A 1 87 ? 6.372 -14.410 5.879 1.00 84.25 87 ARG A N 1
ATOM 629 C CA . ARG A 1 87 ? 6.708 -14.500 7.297 1.00 84.25 87 ARG A CA 1
ATOM 630 C C . ARG A 1 87 ? 5.843 -15.579 7.934 1.00 84.25 87 ARG A C 1
ATOM 632 O O . ARG A 1 87 ? 4.645 -15.635 7.747 1.00 84.25 87 ARG A O 1
ATOM 639 N N . ASN A 1 88 ? 6.447 -16.499 8.679 1.00 73.88 88 ASN A N 1
ATOM 640 C CA . ASN A 1 88 ? 5.653 -17.439 9.471 1.00 73.88 88 ASN A CA 1
ATOM 641 C C . ASN A 1 88 ? 5.272 -16.827 10.828 1.00 73.88 88 ASN A C 1
ATOM 643 O O . ASN A 1 88 ? 5.890 -15.868 11.283 1.00 73.88 88 ASN A O 1
ATOM 647 N N . SER A 1 89 ? 4.362 -17.478 11.555 1.00 69.81 89 SER A N 1
ATOM 648 C CA . SER A 1 89 ? 3.913 -17.054 12.894 1.00 69.81 89 SER A CA 1
ATOM 649 C C . SER A 1 89 ? 5.013 -16.973 13.971 1.00 69.81 89 SER A C 1
ATOM 651 O O . SER A 1 89 ? 4.749 -16.572 15.098 1.00 69.81 89 SER A O 1
ATOM 653 N N . SER A 1 90 ? 6.244 -17.409 13.675 1.00 69.94 90 SER A N 1
ATOM 654 C CA . SER A 1 90 ? 7.419 -17.261 14.550 1.00 69.94 90 SER A CA 1
ATOM 655 C C . SER A 1 90 ? 8.359 -16.132 14.108 1.00 69.94 90 SER A C 1
ATOM 657 O O . SER A 1 90 ? 9.481 -16.033 14.601 1.00 69.94 90 SER A O 1
ATOM 659 N N . GLY A 1 91 ? 7.934 -15.320 13.139 1.00 71.12 91 GLY A N 1
ATOM 660 C CA . GLY A 1 91 ? 8.684 -14.198 12.589 1.00 71.12 91 GLY A CA 1
ATOM 661 C C . GLY A 1 91 ? 9.797 -14.579 11.610 1.00 71.12 91 GLY A C 1
ATOM 662 O O . GLY A 1 91 ? 10.603 -13.727 11.250 1.00 71.12 91 GLY A O 1
ATOM 663 N N . THR A 1 92 ? 9.879 -15.845 11.187 1.00 80.62 92 THR A N 1
ATOM 664 C CA . THR A 1 92 ? 10.912 -16.319 10.255 1.00 80.62 92 THR A CA 1
ATOM 665 C C . THR A 1 92 ? 10.426 -16.222 8.815 1.00 80.62 92 THR A C 1
ATOM 667 O O . THR A 1 92 ? 9.353 -16.728 8.488 1.00 80.62 92 THR A O 1
ATOM 670 N N . TRP A 1 93 ? 11.262 -15.661 7.944 1.00 87.25 93 TRP A N 1
ATOM 671 C CA . TRP A 1 93 ? 11.001 -15.555 6.513 1.00 87.25 93 TRP A CA 1
ATOM 672 C C . TRP A 1 93 ? 11.273 -16.865 5.778 1.00 87.25 93 TRP A C 1
ATOM 674 O O . TRP A 1 93 ? 12.307 -17.515 5.971 1.00 87.25 93 TRP A O 1
ATOM 684 N N . LYS A 1 94 ? 10.348 -17.254 4.903 1.00 88.56 94 LYS A N 1
ATOM 685 C CA . LYS A 1 94 ? 10.462 -18.439 4.060 1.00 88.56 94 LYS A CA 1
ATOM 686 C C . LYS A 1 94 ? 10.304 -18.056 2.597 1.00 88.56 94 LYS A C 1
ATOM 688 O O . LYS A 1 94 ? 9.252 -17.586 2.182 1.00 88.56 94 LYS A O 1
ATOM 693 N N . ALA A 1 95 ? 11.340 -18.348 1.815 1.00 89.19 95 ALA A N 1
ATOM 694 C CA . ALA A 1 95 ? 11.305 -18.180 0.372 1.00 89.19 95 ALA A CA 1
ATOM 695 C C . ALA A 1 95 ? 10.569 -19.340 -0.318 1.00 89.19 95 ALA A C 1
ATOM 697 O O . ALA A 1 95 ? 10.842 -20.516 -0.044 1.00 89.19 95 ALA A O 1
ATOM 698 N N . GLN A 1 96 ? 9.694 -19.011 -1.261 1.00 89.69 96 GLN A N 1
ATOM 699 C CA . GLN A 1 96 ? 9.048 -19.932 -2.185 1.00 89.69 96 GLN A CA 1
ATOM 700 C C . GLN A 1 96 ? 9.330 -19.470 -3.610 1.00 89.69 96 GLN A C 1
ATOM 702 O O . GLN A 1 96 ? 9.081 -18.328 -3.957 1.00 89.69 96 GLN A O 1
ATOM 707 N N . VAL A 1 97 ? 9.857 -20.359 -4.448 1.00 88.69 97 VAL A N 1
ATOM 708 C CA . VAL A 1 97 ? 10.106 -20.036 -5.857 1.00 88.69 97 VAL A CA 1
ATOM 709 C C . VAL A 1 97 ? 8.802 -20.169 -6.639 1.00 88.69 97 VAL A C 1
ATOM 711 O O . VAL A 1 97 ? 8.160 -21.218 -6.559 1.00 88.69 97 VAL A O 1
ATOM 714 N N . LEU A 1 98 ? 8.441 -19.124 -7.382 1.00 86.44 98 LEU A N 1
ATOM 715 C CA . LEU A 1 98 ? 7.266 -19.073 -8.255 1.00 86.44 98 LEU A CA 1
ATOM 716 C C . LEU A 1 98 ? 7.654 -19.496 -9.668 1.00 86.44 98 LEU A C 1
ATOM 718 O O . LEU A 1 98 ? 7.077 -20.423 -10.230 1.00 86.44 98 LEU A O 1
ATOM 722 N N . ASP A 1 99 ? 8.678 -18.835 -10.210 1.00 79.25 99 ASP A N 1
ATOM 723 C CA . ASP A 1 99 ? 9.140 -19.035 -11.575 1.00 79.25 99 ASP A CA 1
ATOM 724 C C . ASP A 1 99 ? 10.658 -19.233 -11.615 1.00 79.25 99 ASP A C 1
ATOM 726 O O . ASP A 1 99 ? 11.433 -18.588 -10.904 1.00 79.25 99 ASP A O 1
ATOM 730 N N . GLN A 1 100 ? 11.075 -20.171 -12.461 1.00 75.50 100 GLN A N 1
ATOM 731 C CA . GLN A 1 100 ? 12.476 -20.476 -12.765 1.00 75.50 100 GLN A CA 1
ATOM 732 C C . GLN A 1 100 ? 12.750 -20.302 -14.259 1.00 75.50 100 GLN A C 1
ATOM 734 O O . GLN A 1 100 ? 13.636 -20.968 -14.811 1.00 75.50 100 GLN A O 1
ATOM 739 N N . SER A 1 101 ? 11.941 -19.494 -14.952 1.00 63.94 101 SER A N 1
ATOM 740 C CA . SER A 1 101 ? 12.064 -19.350 -16.390 1.00 63.94 101 SER A CA 1
ATOM 741 C C . SER A 1 101 ? 13.477 -18.907 -16.773 1.00 63.94 101 SER A C 1
ATOM 743 O O . SER A 1 101 ? 14.146 -18.097 -16.135 1.00 63.94 101 SER A O 1
ATOM 745 N N . VAL A 1 102 ? 13.955 -19.462 -17.884 1.00 55.59 102 VAL A N 1
ATOM 746 C CA . VAL A 1 102 ? 15.225 -19.078 -18.525 1.00 55.59 102 VAL A CA 1
ATOM 747 C C . VAL A 1 102 ? 15.170 -17.674 -19.149 1.00 55.59 102 VAL A C 1
ATOM 749 O O . VAL A 1 102 ? 16.145 -17.207 -19.742 1.00 55.59 102 VAL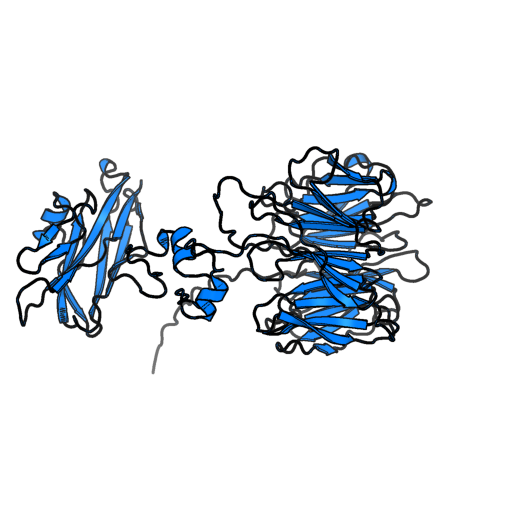 A O 1
ATOM 752 N N . PHE A 1 103 ? 14.021 -17.012 -19.040 1.00 62.84 103 PHE A N 1
ATOM 753 C CA . PHE A 1 103 ? 13.692 -15.722 -19.609 1.00 62.84 103 PHE A CA 1
ATOM 754 C C . PHE A 1 103 ? 13.843 -14.674 -18.510 1.00 62.84 103 PHE A C 1
ATOM 756 O O . PHE A 1 103 ? 12.896 -14.391 -17.791 1.00 62.84 103 PHE A O 1
ATOM 763 N N . PHE A 1 104 ? 15.068 -14.165 -18.351 1.00 74.38 104 PHE A N 1
ATOM 764 C CA . PHE A 1 104 ? 15.449 -13.175 -17.336 1.00 74.38 104 PHE A CA 1
ATOM 765 C C . PHE A 1 104 ? 14.309 -12.210 -16.985 1.00 74.38 104 PHE A C 1
ATOM 767 O O . PHE A 1 104 ? 13.955 -11.385 -17.828 1.00 74.38 104 PHE A O 1
ATOM 774 N N . CYS A 1 105 ? 13.775 -12.309 -15.764 1.00 81.44 105 CYS A N 1
ATOM 775 C CA . CYS A 1 105 ? 12.780 -11.364 -15.269 1.00 81.44 105 CYS A CA 1
ATOM 776 C C . CYS A 1 105 ? 13.432 -9.979 -15.192 1.00 81.44 105 CYS A C 1
ATOM 778 O O . CYS A 1 105 ? 14.526 -9.838 -14.635 1.00 81.44 105 CYS A O 1
ATOM 780 N N . SER A 1 106 ? 12.807 -8.993 -15.826 1.00 80.38 106 SER A N 1
ATOM 781 C CA . SER A 1 106 ? 13.286 -7.610 -15.853 1.00 80.38 106 SER A CA 1
ATOM 782 C C . SER A 1 106 ? 12.623 -6.761 -14.786 1.00 80.38 106 SER A C 1
ATOM 784 O O . SER A 1 106 ? 13.280 -5.880 -14.236 1.00 80.38 106 SER A O 1
ATOM 786 N N . ASP A 1 107 ? 11.357 -7.046 -14.509 1.00 85.00 107 ASP A N 1
ATOM 787 C CA . ASP A 1 107 ? 10.560 -6.367 -13.506 1.00 85.00 107 ASP A CA 1
ATOM 788 C C . ASP A 1 107 ? 9.408 -7.270 -13.051 1.00 85.00 107 ASP A C 1
ATOM 790 O O . ASP A 1 107 ? 9.046 -8.222 -13.755 1.00 85.00 107 ASP A O 1
ATOM 794 N N . ALA A 1 108 ? 8.868 -6.999 -11.867 1.00 88.62 108 ALA A N 1
ATOM 795 C CA . ALA A 1 108 ? 7.785 -7.769 -11.271 1.00 88.62 108 ALA A CA 1
ATOM 796 C C . ALA A 1 108 ? 6.890 -6.863 -10.428 1.00 88.62 108 ALA A C 1
ATOM 798 O O . ALA A 1 108 ? 7.389 -6.039 -9.666 1.00 88.62 108 ALA A O 1
ATOM 799 N N . THR A 1 109 ? 5.581 -7.067 -10.530 1.00 91.31 109 THR A N 1
ATOM 800 C CA . THR A 1 109 ? 4.583 -6.327 -9.756 1.00 91.31 109 THR A CA 1
ATOM 801 C C . THR A 1 109 ? 3.495 -7.264 -9.230 1.00 91.31 109 THR A C 1
ATOM 803 O O . THR A 1 109 ? 3.348 -8.390 -9.720 1.00 91.31 109 THR A O 1
ATOM 806 N N . LEU A 1 110 ? 2.769 -6.811 -8.208 1.00 92.75 110 LEU A N 1
ATOM 807 C CA . LEU A 1 110 ? 1.646 -7.515 -7.591 1.00 92.75 110 LEU A CA 1
ATOM 808 C C . LEU A 1 110 ? 0.354 -6.751 -7.882 1.00 92.75 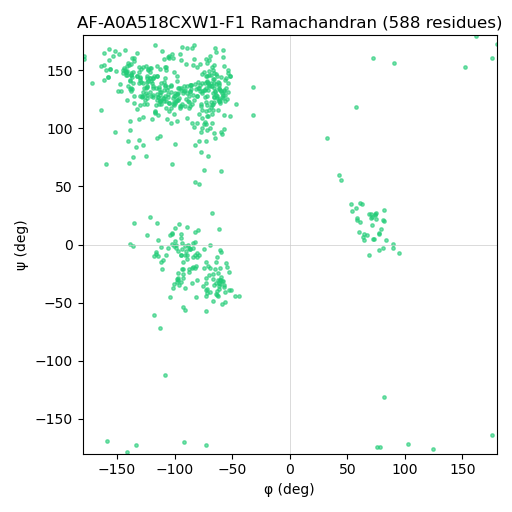110 LEU A C 1
ATOM 810 O O . LEU A 1 110 ? 0.302 -5.552 -7.631 1.00 92.75 110 LEU A O 1
ATOM 814 N N . ALA A 1 111 ? -0.670 -7.428 -8.396 1.00 92.00 111 ALA A N 1
ATOM 815 C CA . ALA A 1 111 ? -1.964 -6.825 -8.714 1.00 92.00 111 ALA A CA 1
ATOM 816 C C . ALA A 1 111 ? -3.064 -7.890 -8.754 1.00 92.00 111 ALA A C 1
ATOM 818 O O . ALA A 1 111 ? -2.809 -8.995 -9.216 1.00 92.00 111 ALA A O 1
ATOM 819 N N . ASP A 1 112 ? -4.280 -7.564 -8.315 1.00 92.00 112 ASP A N 1
ATOM 820 C CA . ASP A 1 112 ? -5.449 -8.439 -8.486 1.00 92.00 112 ASP A CA 1
ATOM 821 C C . ASP A 1 112 ? -5.955 -8.343 -9.935 1.00 92.00 112 ASP A C 1
ATOM 823 O O . ASP A 1 112 ? -6.858 -7.572 -10.252 1.00 92.00 112 ASP A O 1
ATOM 827 N N . VAL A 1 113 ? -5.295 -9.056 -10.852 1.00 91.50 113 VAL A N 1
ATOM 828 C CA . VAL A 1 113 ? -5.691 -9.074 -12.272 1.00 91.50 113 VAL A CA 1
ATOM 829 C C . VAL A 1 113 ? -6.788 -10.100 -12.533 1.00 91.50 113 VAL A C 1
ATOM 831 O O . VAL A 1 113 ? -7.473 -10.026 -13.549 1.00 91.50 113 VAL A O 1
ATOM 834 N N . SER A 1 114 ? -6.958 -11.081 -11.649 1.00 90.38 114 SER A N 1
ATOM 835 C CA . SER A 1 114 ? -8.025 -12.070 -11.766 1.00 90.38 114 SER A CA 1
ATOM 836 C C . SER A 1 114 ? -9.385 -11.577 -11.250 1.00 90.38 114 SER A C 1
ATOM 838 O O . SER A 1 114 ? -10.410 -12.145 -11.640 1.00 90.38 114 SER A O 1
ATOM 840 N N . GLY A 1 115 ? -9.404 -10.517 -10.435 1.00 89.94 115 GLY A N 1
ATOM 841 C CA . GLY A 1 115 ? -10.600 -9.930 -9.829 1.00 89.94 115 GLY A CA 1
ATOM 842 C C . GLY A 1 115 ? -11.153 -10.761 -8.668 1.00 89.94 115 GLY A C 1
ATOM 843 O O . GLY A 1 115 ? -12.354 -10.701 -8.377 1.00 89.94 115 GLY A O 1
ATOM 844 N N . ASP A 1 116 ? -10.320 -11.601 -8.050 1.00 89.12 116 ASP A N 1
ATOM 845 C CA . ASP A 1 116 ? -10.724 -12.533 -6.995 1.00 89.12 116 ASP A CA 1
ATOM 846 C C . ASP A 1 116 ? -10.381 -12.053 -5.574 1.00 89.12 116 ASP A C 1
ATOM 848 O O . ASP A 1 116 ? -10.775 -12.696 -4.593 1.00 89.12 116 ASP A O 1
ATOM 852 N N . GLY A 1 117 ? -9.748 -10.883 -5.464 1.00 88.56 117 GLY A N 1
ATOM 853 C CA . GLY A 1 117 ? -9.348 -10.249 -4.215 1.00 88.56 117 GLY A CA 1
ATOM 854 C C . GLY A 1 117 ? -7.952 -10.637 -3.731 1.00 88.56 117 GLY A C 1
ATOM 855 O O . GLY A 1 117 ? -7.542 -10.146 -2.677 1.00 88.56 117 GLY A O 1
ATOM 856 N N . PHE A 1 118 ? -7.216 -11.486 -4.454 1.00 90.94 118 PHE A N 1
ATOM 857 C CA . PHE A 1 118 ? -5.843 -11.855 -4.121 1.00 90.94 118 PHE A CA 1
ATOM 858 C C . PHE A 1 118 ? -4.848 -11.242 -5.104 1.00 90.94 118 PHE A C 1
ATOM 860 O O . PHE A 1 118 ? -5.059 -11.193 -6.311 1.00 90.94 118 PHE A O 1
ATOM 867 N N . LEU A 1 119 ? -3.710 -10.773 -4.586 1.00 93.31 119 LEU A N 1
ATOM 868 C CA . LEU A 1 119 ? -2.675 -10.200 -5.439 1.00 93.31 119 LEU A CA 1
ATOM 869 C C . LEU A 1 119 ? -1.979 -11.295 -6.256 1.00 93.31 119 LEU A C 1
ATOM 871 O O . LEU A 1 119 ? -1.337 -12.192 -5.698 1.00 93.31 119 LEU A O 1
ATOM 875 N N . ASP A 1 120 ? -2.053 -11.170 -7.577 1.00 93.19 120 ASP A N 1
ATOM 876 C CA . ASP A 1 120 ? -1.369 -12.006 -8.557 1.00 93.19 120 ASP A CA 1
ATOM 877 C C . ASP A 1 120 ? 0.008 -11.430 -8.908 1.00 93.19 120 ASP A C 1
ATOM 879 O O . ASP A 1 120 ? 0.246 -10.225 -8.822 1.00 93.19 120 ASP A O 1
ATOM 883 N N . ALA A 1 121 ? 0.933 -12.281 -9.360 1.00 92.94 121 ALA A N 1
ATOM 884 C CA . ALA A 1 121 ? 2.265 -11.845 -9.776 1.00 92.94 121 ALA A CA 1
ATOM 885 C C . ALA A 1 121 ? 2.321 -11.612 -11.291 1.00 92.94 121 ALA A C 1
ATOM 887 O O . ALA A 1 121 ? 2.178 -12.558 -12.071 1.00 92.94 121 ALA A O 1
ATOM 888 N N . VAL A 1 122 ? 2.621 -10.383 -11.714 1.00 91.69 122 VAL A N 1
ATOM 889 C CA . VAL A 1 122 ? 2.770 -9.995 -13.126 1.00 91.69 122 VAL A CA 1
ATOM 890 C C . VAL A 1 122 ? 4.235 -9.665 -13.412 1.00 91.69 122 VAL A C 1
ATOM 892 O O . VAL A 1 122 ? 4.846 -8.840 -12.737 1.00 91.69 122 VAL A O 1
ATOM 895 N N . LEU A 1 123 ? 4.824 -10.338 -14.402 1.00 89.00 123 LEU A N 1
ATOM 896 C CA . LEU A 1 123 ? 6.267 -10.347 -14.656 1.00 89.00 123 LEU A CA 1
ATOM 897 C C . LEU A 1 123 ? 6.587 -9.897 -16.079 1.00 89.00 123 LEU A C 1
ATOM 899 O O . LEU A 1 123 ? 5.985 -10.383 -17.039 1.00 89.00 123 LEU A O 1
ATOM 903 N N . SER A 1 124 ? 7.602 -9.047 -16.233 1.00 85.62 124 SER A N 1
ATOM 904 C CA . SER A 1 124 ? 8.193 -8.731 -17.536 1.00 85.62 124 SER A CA 1
ATOM 905 C C . SER A 1 124 ? 9.488 -9.514 -17.758 1.00 85.62 124 SER A C 1
ATOM 907 O O . SER A 1 124 ? 10.246 -9.778 -16.820 1.00 85.62 124 SER A O 1
ATOM 909 N N . HIS A 1 125 ? 9.798 -9.862 -19.011 1.00 82.06 125 HIS A N 1
ATOM 910 C CA . HIS A 1 125 ? 11.007 -10.636 -19.316 1.00 82.06 125 HIS A CA 1
ATOM 911 C C . HIS A 1 125 ? 11.881 -10.003 -20.395 1.00 82.06 125 HIS A C 1
ATOM 913 O O . HIS A 1 125 ? 11.417 -9.585 -21.457 1.00 82.06 125 HIS A O 1
ATOM 919 N N . ALA A 1 126 ? 13.196 -10.049 -20.181 1.00 74.75 126 ALA A N 1
ATOM 920 C CA . ALA A 1 126 ? 14.184 -9.546 -21.128 1.00 74.75 126 ALA A CA 1
ATOM 921 C C . ALA A 1 126 ? 14.322 -10.405 -22.400 1.00 74.75 126 ALA A C 1
ATOM 923 O O . ALA A 1 126 ? 14.896 -9.955 -23.398 1.00 74.75 126 ALA A O 1
ATOM 924 N N . PHE A 1 127 ? 13.859 -11.656 -22.368 1.00 73.69 127 PHE A N 1
ATOM 925 C CA . PHE A 1 127 ? 13.966 -12.609 -23.471 1.00 73.69 127 PHE A CA 1
ATOM 926 C C . PHE A 1 127 ? 12.691 -13.444 -23.573 1.00 73.69 127 PHE A C 1
ATOM 928 O O . PHE A 1 127 ? 12.098 -13.768 -22.559 1.00 73.69 127 PHE A O 1
ATOM 935 N N . GLY A 1 128 ? 12.316 -13.884 -24.775 1.00 74.75 128 GLY A N 1
ATOM 936 C CA . GLY A 1 128 ? 11.135 -14.736 -24.949 1.00 74.75 128 GLY A CA 1
ATOM 937 C C . GLY A 1 128 ? 9.836 -13.932 -24.980 1.00 74.75 128 GLY A C 1
ATOM 938 O O . GLY A 1 128 ? 9.737 -12.988 -25.764 1.00 74.75 128 GLY A O 1
ATOM 939 N N . ALA A 1 129 ? 8.844 -14.354 -24.192 1.00 75.00 129 ALA A N 1
ATOM 940 C CA . ALA A 1 129 ? 7.582 -13.633 -24.042 1.00 75.00 129 ALA A CA 1
ATOM 941 C C . ALA A 1 129 ? 7.805 -12.364 -23.207 1.00 75.00 129 ALA A C 1
ATOM 943 O O . ALA A 1 129 ? 8.474 -12.427 -22.186 1.00 75.00 129 ALA A O 1
ATOM 944 N N . ALA A 1 130 ? 7.259 -11.226 -23.632 1.00 78.44 130 ALA A N 1
ATOM 945 C CA . ALA A 1 130 ? 7.463 -9.937 -22.969 1.00 78.44 130 ALA A CA 1
ATOM 946 C C . ALA A 1 130 ? 6.833 -9.873 -21.570 1.00 78.44 130 ALA A C 1
ATOM 948 O O . ALA A 1 130 ? 7.349 -9.156 -20.717 1.00 78.44 130 ALA A O 1
ATOM 949 N N . LEU A 1 131 ? 5.745 -10.620 -21.363 1.00 85.31 131 LEU A N 1
ATOM 950 C CA . LEU A 1 131 ? 4.915 -10.612 -20.166 1.00 85.31 131 LEU A CA 1
ATOM 951 C C . LEU A 1 131 ? 4.522 -12.052 -19.799 1.00 85.31 131 LEU A C 1
ATOM 953 O O . LEU A 1 131 ? 4.212 -12.855 -20.685 1.00 85.31 131 LEU A O 1
ATOM 957 N N . SER A 1 132 ? 4.502 -12.363 -18.509 1.00 87.19 132 SER A N 1
ATOM 958 C CA . SER A 1 132 ? 3.796 -13.513 -17.943 1.00 87.19 132 SER A CA 1
ATOM 959 C C . SER A 1 132 ? 3.047 -13.089 -16.684 1.00 87.19 132 SER A C 1
ATOM 961 O O . SER A 1 132 ? 3.363 -12.059 -16.092 1.00 87.19 132 SER A O 1
ATOM 963 N N . TRP A 1 133 ? 2.056 -13.872 -16.268 1.00 90.38 133 TRP A N 1
ATOM 964 C CA . TRP A 1 133 ? 1.417 -13.676 -14.974 1.00 90.38 133 TRP A CA 1
ATOM 965 C C . TRP A 1 133 ? 1.143 -15.014 -14.296 1.00 90.38 133 TRP A C 1
ATOM 967 O O . TRP A 1 133 ? 1.050 -16.063 -14.948 1.00 90.38 133 TRP A O 1
ATOM 977 N N . HIS A 1 134 ? 1.078 -14.975 -12.974 1.00 91.94 134 HIS A N 1
ATOM 978 C CA . HIS A 1 134 ? 0.845 -16.130 -12.133 1.00 91.94 134 HIS A CA 1
ATOM 979 C C . HIS A 1 134 ? -0.277 -15.800 -11.159 1.00 91.94 134 HIS A C 1
ATOM 981 O O . HIS A 1 134 ? -0.142 -14.870 -10.369 1.00 91.94 134 HIS A O 1
ATOM 987 N N . GLU A 1 135 ? -1.351 -16.577 -11.235 1.00 93.12 135 GLU A N 1
ATOM 988 C CA . GLU A 1 135 ? -2.542 -16.402 -10.407 1.00 93.12 135 GLU A CA 1
ATOM 989 C C . GLU A 1 135 ? -2.278 -16.920 -9.001 1.00 93.12 135 GLU A C 1
ATOM 991 O O . GLU A 1 135 ? -1.786 -18.042 -8.850 1.00 93.12 135 GLU A O 1
ATOM 996 N N . ASN A 1 136 ? -2.597 -16.131 -7.992 1.00 93.12 136 ASN A N 1
ATOM 997 C CA . ASN A 1 136 ? -2.480 -16.509 -6.600 1.00 93.12 136 ASN A CA 1
ATOM 998 C C . ASN A 1 136 ? -3.780 -17.158 -6.121 1.00 93.12 136 ASN A C 1
ATOM 1000 O O . ASN A 1 136 ? -4.843 -16.568 -6.199 1.00 93.12 136 ASN A O 1
ATOM 1004 N N . ASP A 1 137 ? -3.708 -18.366 -5.564 1.00 89.75 137 ASP A N 1
ATOM 1005 C CA . ASP A 1 137 ? -4.899 -19.065 -5.056 1.00 89.75 137 ASP A CA 1
ATOM 1006 C C . ASP A 1 137 ? -5.377 -18.588 -3.666 1.00 89.75 137 ASP A C 1
ATOM 1008 O O . ASP A 1 137 ? -6.156 -19.279 -3.002 1.00 89.75 137 ASP A O 1
ATOM 1012 N N . GLY A 1 138 ? -4.853 -17.451 -3.199 1.00 88.69 138 GLY A N 1
ATOM 1013 C CA . GLY A 1 138 ? -5.089 -16.874 -1.876 1.00 88.69 138 GLY A CA 1
ATOM 1014 C C . GLY A 1 138 ? -4.322 -17.543 -0.733 1.00 88.69 138 GLY A C 1
ATOM 1015 O O . GLY A 1 138 ? -4.359 -17.070 0.398 1.00 88.69 138 GLY A O 1
ATOM 1016 N N . SER A 1 139 ? -3.593 -18.634 -0.994 1.00 87.19 139 SER A N 1
ATOM 1017 C CA . SER A 1 139 ? -2.722 -19.290 -0.005 1.00 87.19 139 SER A CA 1
ATOM 1018 C C . SER A 1 139 ? -1.234 -18.973 -0.202 1.00 87.19 139 SER A C 1
ATOM 1020 O O . SER A 1 139 ? -0.359 -19.619 0.395 1.00 87.19 139 SER A O 1
ATOM 1022 N N . GLY A 1 140 ? -0.927 -18.016 -1.082 1.00 85.38 140 GLY A N 1
ATOM 1023 C CA . GLY A 1 140 ? 0.422 -17.688 -1.532 1.00 85.38 140 GLY A CA 1
ATOM 1024 C C . GLY A 1 140 ? 1.034 -18.755 -2.442 1.00 85.38 140 GLY A C 1
ATOM 1025 O O . GLY A 1 140 ? 2.263 -18.894 -2.519 1.00 85.38 140 GLY A O 1
ATOM 1026 N N . VAL A 1 141 ? 0.195 -19.564 -3.098 1.00 89.75 141 VAL A N 1
ATOM 1027 C CA . VAL A 1 141 ? 0.609 -20.496 -4.149 1.00 89.75 141 VAL A CA 1
ATOM 1028 C C . VAL A 1 141 ? 0.228 -19.909 -5.502 1.00 89.75 141 VAL A C 1
ATOM 1030 O O . VAL A 1 141 ? -0.940 -19.742 -5.827 1.00 89.75 141 VAL A O 1
ATOM 1033 N N . PHE A 1 142 ? 1.252 -19.659 -6.316 1.00 91.31 142 PHE A N 1
ATOM 1034 C CA . PHE A 1 142 ? 1.106 -19.038 -7.625 1.00 91.31 142 PHE A CA 1
ATOM 1035 C C . PHE A 1 142 ? 1.042 -20.082 -8.745 1.00 91.31 142 PHE A C 1
ATOM 1037 O O . PHE A 1 142 ? 1.938 -20.921 -8.896 1.00 91.31 142 PHE A O 1
ATOM 1044 N N . LEU A 1 143 ? -0.008 -20.015 -9.558 1.00 90.50 143 LEU A N 1
ATOM 1045 C CA . LEU A 1 143 ? -0.255 -20.874 -10.707 1.00 90.50 143 LEU A CA 1
ATOM 1046 C C . LEU A 1 143 ? 0.105 -20.129 -11.999 1.00 90.50 143 LEU A C 1
ATOM 1048 O O . LEU A 1 143 ? -0.501 -19.102 -12.292 1.00 90.50 143 LEU A O 1
ATOM 1052 N N . PRO A 1 144 ? 1.042 -20.631 -12.824 1.00 88.69 144 PRO A N 1
ATOM 1053 C CA . PRO A 1 144 ? 1.420 -19.952 -14.057 1.00 88.69 144 PRO A CA 1
ATOM 1054 C C . PRO A 1 144 ? 0.254 -19.932 -15.045 1.00 88.69 144 PRO A C 1
ATOM 1056 O O . PRO A 1 144 ? -0.298 -20.981 -15.406 1.00 88.69 144 PRO A O 1
ATOM 1059 N N . ARG A 1 145 ? -0.082 -18.743 -15.540 1.00 86.62 145 ARG A N 1
ATOM 1060 C CA . ARG A 1 145 ? -1.118 -18.539 -16.550 1.00 86.62 145 ARG A CA 1
ATOM 1061 C C . ARG A 1 145 ? -0.484 -18.163 -17.882 1.00 86.62 145 ARG A C 1
ATOM 1063 O O . ARG A 1 145 ? 0.655 -17.708 -17.971 1.00 86.62 145 ARG A O 1
ATOM 1070 N N . GLN A 1 146 ? -1.183 -18.489 -18.963 1.00 71.56 146 GLN A N 1
ATOM 1071 C CA . GLN A 1 146 ? -0.667 -18.247 -20.305 1.00 71.56 146 GLN A CA 1
ATOM 1072 C C . GLN A 1 146 ? -1.025 -16.830 -20.735 1.00 71.56 146 GLN A C 1
ATOM 1074 O O . GLN A 1 146 ? -2.201 -16.528 -20.902 1.00 71.56 146 GLN A O 1
ATOM 1079 N N . VAL A 1 147 ? -0.009 -16.016 -21.004 1.00 74.06 147 VAL A N 1
ATOM 1080 C CA . VAL A 1 147 ? -0.163 -14.810 -21.821 1.00 74.06 147 VAL A CA 1
ATOM 1081 C C . VAL A 1 147 ? 0.007 -15.219 -23.289 1.00 74.06 147 VAL A C 1
ATOM 1083 O O . VAL A 1 147 ? 0.888 -16.035 -23.601 1.00 74.06 147 VAL A O 1
ATOM 1086 N N . PRO A 1 148 ? -0.817 -14.715 -24.223 1.00 68.62 148 PRO A N 1
ATOM 1087 C CA . PRO A 1 148 ? -0.608 -14.947 -25.647 1.00 68.62 148 PRO A CA 1
ATOM 1088 C C . PRO A 1 148 ? 0.804 -14.553 -26.087 1.00 68.62 148 PRO A C 1
ATOM 1090 O O . PRO A 1 148 ? 1.422 -13.645 -25.538 1.00 68.62 148 PRO A O 1
ATOM 1093 N N . GLN A 1 149 ? 1.320 -15.232 -27.114 1.00 63.22 149 GLN A N 1
ATOM 1094 C CA . GLN A 1 149 ? 2.669 -14.987 -27.627 1.00 63.22 149 GLN A CA 1
ATOM 1095 C C . GLN A 1 149 ? 2.844 -13.517 -28.042 1.00 63.22 149 GLN A C 1
ATOM 1097 O O . GLN A 1 149 ? 2.286 -13.080 -29.049 1.00 63.22 149 GLN A O 1
ATOM 1102 N N . SER A 1 150 ? 3.663 -12.779 -27.292 1.00 59.38 150 SER A N 1
ATOM 1103 C CA . SER A 1 150 ? 4.164 -11.468 -27.697 1.00 59.38 150 SER A CA 1
ATOM 1104 C C . SER A 1 150 ? 5.157 -11.627 -28.857 1.00 59.38 150 SER A C 1
ATOM 1106 O O . SER A 1 150 ? 5.771 -12.692 -29.013 1.00 59.38 150 SER A O 1
ATOM 1108 N N . PRO A 1 151 ? 5.416 -10.585 -29.666 1.00 59.31 151 PRO A N 1
ATOM 1109 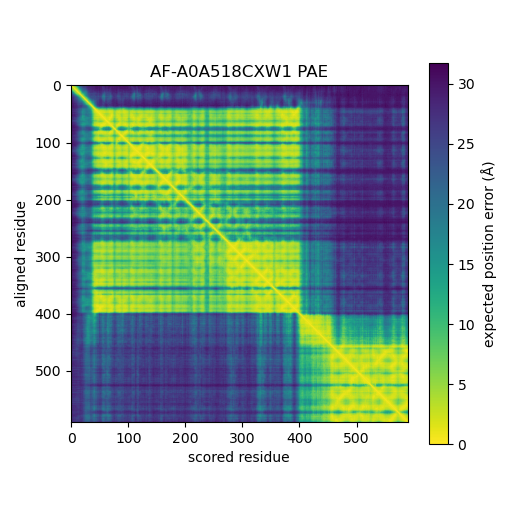C CA . PRO A 1 151 ? 6.647 -10.572 -30.445 1.00 59.31 151 PRO A CA 1
ATOM 1110 C C . PRO A 1 151 ? 7.853 -10.775 -29.504 1.00 59.31 151 PRO A C 1
ATOM 1112 O O . PRO A 1 151 ? 7.797 -10.348 -28.348 1.00 59.31 151 PRO A O 1
ATOM 1115 N N . PRO A 1 152 ? 8.939 -11.428 -29.959 1.00 59.34 152 PRO A N 1
ATOM 1116 C CA . PRO A 1 152 ? 10.149 -11.575 -29.160 1.00 59.34 152 PRO A CA 1
ATOM 1117 C C . PRO A 1 152 ? 10.772 -10.192 -28.954 1.00 59.34 152 PRO A C 1
ATOM 1119 O O . PRO A 1 152 ? 11.494 -9.676 -29.811 1.00 59.34 152 PRO A O 1
ATOM 1122 N N . THR A 1 153 ? 10.459 -9.577 -27.822 1.00 65.88 153 THR A N 1
ATOM 1123 C CA . THR A 1 153 ? 10.914 -8.244 -27.429 1.00 65.88 153 THR A CA 1
ATOM 1124 C C . THR A 1 153 ? 11.531 -8.308 -26.044 1.00 65.88 153 THR A C 1
ATOM 1126 O O . THR A 1 153 ? 11.186 -9.173 -25.248 1.00 65.88 153 THR A O 1
ATOM 1129 N N . GLN A 1 154 ? 12.457 -7.398 -25.753 1.00 70.06 154 GLN A N 1
ATOM 1130 C CA . GLN A 1 154 ? 13.008 -7.254 -24.411 1.00 70.06 154 GLN A CA 1
ATOM 1131 C C . GLN A 1 154 ? 12.018 -6.435 -23.577 1.00 70.06 154 GLN A C 1
ATOM 1133 O O . GLN A 1 154 ? 11.909 -5.233 -23.807 1.00 70.06 154 GLN A O 1
ATOM 1138 N N . GLY A 1 155 ? 11.264 -7.073 -22.682 1.00 64.44 155 GLY A N 1
ATOM 1139 C CA . GLY A 1 155 ? 10.467 -6.386 -21.665 1.00 64.44 155 GLY A CA 1
ATOM 1140 C C . GLY A 1 155 ? 11.378 -5.624 -20.699 1.00 64.44 155 GLY A C 1
ATOM 1141 O O . GLY A 1 155 ? 12.467 -6.094 -20.370 1.00 64.44 155 GLY A O 1
ATOM 1142 N N . GLY A 1 156 ? 10.971 -4.411 -20.340 1.00 76.38 156 GLY A N 1
ATOM 1143 C CA . GLY A 1 156 ? 11.602 -3.534 -19.359 1.00 76.38 156 GLY A CA 1
ATOM 1144 C C . GLY A 1 156 ? 10.726 -3.464 -18.115 1.00 76.38 156 GLY A C 1
ATOM 1145 O O . GLY A 1 156 ? 10.567 -4.470 -17.437 1.00 76.38 156 GLY A O 1
ATOM 1146 N N . ALA A 1 157 ? 10.137 -2.303 -17.848 1.00 80.56 157 ALA A N 1
ATOM 1147 C CA . ALA A 1 157 ? 9.211 -2.107 -16.732 1.00 80.56 157 ALA A CA 1
ATOM 1148 C C . ALA A 1 157 ? 7.789 -2.611 -17.043 1.00 80.56 157 ALA A C 1
ATOM 1150 O O . ALA A 1 157 ? 7.374 -2.604 -18.212 1.00 80.56 157 ALA A O 1
ATOM 1151 N N . VAL A 1 158 ? 7.051 -3.007 -16.002 1.00 86.00 158 VAL A N 1
ATOM 1152 C CA . VAL A 1 158 ? 5.627 -3.383 -16.065 1.00 86.00 158 VAL A CA 1
ATOM 1153 C C . VAL A 1 158 ? 4.825 -2.647 -14.992 1.00 86.00 158 VAL A C 1
ATOM 1155 O O . VAL A 1 158 ? 5.323 -2.420 -13.898 1.00 86.00 158 VAL A O 1
ATOM 1158 N N . VAL A 1 159 ? 3.587 -2.263 -15.301 1.00 88.00 159 VAL A N 1
ATOM 1159 C CA . VAL A 1 159 ? 2.642 -1.686 -14.333 1.00 88.00 159 VAL A CA 1
ATOM 1160 C C . VAL A 1 159 ? 1.240 -2.217 -14.602 1.00 88.00 159 VAL A C 1
ATOM 1162 O O . VAL A 1 159 ? 0.899 -2.447 -15.764 1.00 88.00 159 VAL A O 1
ATOM 1165 N N . CYS A 1 160 ? 0.447 -2.410 -13.546 1.00 89.06 160 CYS A N 1
ATOM 1166 C CA . CYS A 1 160 ? -0.961 -2.776 -13.669 1.00 89.06 160 CYS A CA 1
ATOM 1167 C C . CYS A 1 160 ? -1.851 -1.583 -13.314 1.00 89.06 160 CYS A C 1
ATOM 1169 O O . CYS A 1 160 ? -1.594 -0.901 -12.327 1.00 89.06 160 CYS A O 1
ATOM 1171 N N . ILE A 1 161 ? -2.849 -1.297 -14.141 1.00 86.38 161 ILE A N 1
ATOM 1172 C CA . ILE A 1 161 ? -3.708 -0.116 -14.024 1.00 86.38 161 ILE A CA 1
ATOM 1173 C C . ILE A 1 161 ? -4.988 -0.348 -14.824 1.00 86.38 161 ILE A C 1
ATOM 1175 O O . ILE A 1 161 ? -4.922 -0.906 -15.910 1.00 86.38 161 ILE A O 1
ATOM 1179 N N . ASP A 1 162 ? -6.126 0.104 -14.306 1.00 85.94 162 ASP A N 1
ATOM 1180 C CA . ASP A 1 162 ? -7.383 0.176 -15.057 1.00 85.94 162 ASP A CA 1
ATOM 1181 C C . ASP A 1 162 ? -7.310 1.341 -16.063 1.00 85.94 162 ASP A C 1
ATOM 1183 O O . ASP A 1 162 ? -7.332 2.514 -15.669 1.00 85.94 162 ASP A O 1
ATOM 1187 N N . LEU A 1 163 ? -7.142 1.032 -17.354 1.00 82.00 163 LEU A N 1
ATOM 1188 C CA . LEU A 1 163 ? -6.963 2.043 -18.404 1.00 82.00 163 LEU A CA 1
ATOM 1189 C C . LEU A 1 163 ? -8.270 2.445 -19.082 1.00 82.00 163 LEU A C 1
ATOM 1191 O O . LEU A 1 163 ? -8.327 3.487 -19.740 1.00 82.00 163 LEU A O 1
ATOM 1195 N N . ASP A 1 164 ? -9.313 1.629 -19.023 1.00 79.50 164 ASP A N 1
ATOM 1196 C CA . ASP A 1 164 ? -10.568 1.917 -19.716 1.00 79.50 164 ASP A CA 1
ATOM 1197 C C . ASP A 1 164 ? -11.748 2.221 -18.777 1.00 79.50 164 ASP A C 1
ATOM 1199 O O . ASP A 1 164 ? -12.794 2.699 -19.237 1.00 79.50 164 ASP A O 1
ATOM 1203 N N . GLY A 1 165 ? -11.513 2.144 -17.467 1.00 81.94 165 GLY A N 1
ATOM 1204 C CA . GLY A 1 165 ? -12.431 2.521 -16.403 1.00 81.94 165 GLY A CA 1
ATOM 1205 C C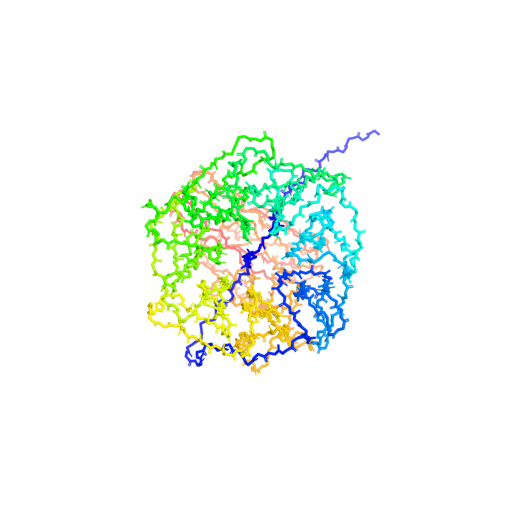 . GLY A 1 165 ? -13.455 1.440 -16.076 1.00 81.94 165 GLY A C 1
ATOM 1206 O O . GLY A 1 165 ? -14.525 1.782 -15.554 1.00 81.94 165 GLY A O 1
ATOM 1207 N N . ASP A 1 166 ? -13.195 0.183 -16.431 1.00 83.69 166 ASP A N 1
ATOM 1208 C CA . ASP A 1 166 ? -14.094 -0.940 -16.172 1.00 83.69 166 ASP A CA 1
ATOM 1209 C C . ASP A 1 166 ? -13.838 -1.651 -14.829 1.00 83.69 166 ASP A C 1
ATOM 1211 O O . ASP A 1 166 ? -14.656 -2.475 -14.413 1.00 83.69 166 ASP A O 1
ATOM 1215 N N . SER A 1 167 ? -12.832 -1.187 -14.075 1.00 85.62 167 SER A N 1
ATOM 1216 C CA . SER A 1 167 ? -12.361 -1.716 -12.785 1.00 85.62 167 SER A CA 1
ATOM 1217 C C . SER A 1 167 ? -11.593 -3.034 -12.852 1.00 85.62 167 SER A C 1
ATOM 1219 O O . SER A 1 167 ? -11.209 -3.540 -11.794 1.00 85.62 167 SER A O 1
ATOM 1221 N N . ASP A 1 168 ? -11.315 -3.555 -14.044 1.00 87.38 168 ASP A N 1
ATOM 1222 C CA . ASP A 1 168 ? -10.413 -4.678 -14.241 1.00 87.38 168 ASP A CA 1
ATOM 1223 C C . ASP A 1 168 ? -8.994 -4.143 -14.523 1.00 87.38 168 ASP A C 1
ATOM 1225 O O . ASP A 1 168 ? -8.772 -3.226 -15.311 1.00 87.38 168 ASP A O 1
ATOM 1229 N N . LEU A 1 169 ? -7.981 -4.664 -13.819 1.00 90.25 169 LEU A N 1
ATOM 1230 C CA . LEU A 1 169 ? -6.614 -4.158 -13.983 1.00 90.25 169 LEU A CA 1
ATOM 1231 C C . LEU A 1 169 ? -5.987 -4.687 -15.281 1.00 90.25 169 LEU A C 1
ATOM 1233 O O . LEU A 1 169 ? -5.789 -5.897 -15.434 1.00 90.25 169 LEU A O 1
ATOM 1237 N N . ASP A 1 170 ? -5.590 -3.774 -16.168 1.00 88.62 170 ASP A N 1
ATOM 1238 C CA . ASP A 1 170 ? -4.781 -4.059 -17.354 1.00 88.62 170 ASP A CA 1
ATOM 1239 C C . ASP A 1 170 ? -3.292 -4.106 -17.011 1.00 88.62 170 ASP A C 1
ATOM 1241 O O . ASP A 1 170 ? -2.851 -3.501 -16.037 1.00 88.62 170 ASP A O 1
ATOM 1245 N N . ALA A 1 171 ? -2.473 -4.741 -17.856 1.00 89.31 171 ALA A N 1
ATOM 1246 C CA . ALA A 1 171 ? -1.015 -4.721 -17.709 1.00 89.31 171 ALA A CA 1
ATOM 1247 C C . ALA A 1 171 ? -0.323 -3.965 -18.852 1.00 89.31 171 ALA A C 1
ATOM 1249 O O . ALA A 1 171 ? -0.387 -4.352 -20.021 1.00 89.31 171 ALA A O 1
ATOM 1250 N N . LEU A 1 172 ? 0.426 -2.918 -18.515 1.00 87.44 172 LEU A N 1
ATOM 1251 C CA . LEU A 1 172 ? 1.275 -2.159 -19.433 1.00 87.44 172 LEU A CA 1
ATOM 1252 C C . LEU A 1 172 ? 2.728 -2.597 -19.300 1.00 87.44 172 LEU A C 1
ATOM 1254 O O . LEU A 1 172 ? 3.301 -2.560 -18.216 1.00 87.44 172 LEU A O 1
ATOM 1258 N N . VAL A 1 173 ? 3.362 -2.940 -20.420 1.00 83.69 173 VAL A N 1
ATOM 1259 C CA . VAL A 1 173 ? 4.777 -3.319 -20.469 1.00 83.69 173 VAL A CA 1
ATOM 1260 C C . VAL A 1 173 ? 5.550 -2.442 -21.445 1.00 83.69 173 VAL A C 1
ATOM 1262 O O . VAL A 1 173 ? 5.203 -2.288 -22.621 1.00 83.69 173 VAL A O 1
ATOM 1265 N N . ALA A 1 174 ? 6.656 -1.882 -20.963 1.00 79.62 174 ALA A N 1
ATOM 1266 C CA . ALA A 1 174 ? 7.615 -1.191 -21.806 1.00 79.62 174 ALA A CA 1
ATOM 1267 C C . ALA A 1 174 ? 8.520 -2.214 -22.493 1.00 79.62 174 ALA A C 1
ATOM 1269 O O . ALA A 1 174 ? 9.105 -3.071 -21.837 1.00 79.62 174 ALA A O 1
ATOM 1270 N N . THR A 1 175 ? 8.657 -2.146 -23.818 1.00 76.25 175 THR A N 1
ATOM 1271 C CA . THR A 1 175 ? 9.471 -3.114 -24.571 1.00 76.25 175 THR A CA 1
ATOM 1272 C C . THR A 1 175 ? 10.562 -2.430 -25.380 1.00 76.25 175 THR A C 1
ATOM 1274 O O . THR A 1 175 ? 10.387 -1.308 -25.832 1.00 76.25 175 THR A O 1
ATOM 1277 N N . ALA A 1 176 ? 11.681 -3.116 -25.611 1.00 69.94 176 ALA A N 1
ATOM 1278 C CA . ALA A 1 176 ? 12.793 -2.658 -26.441 1.00 69.94 176 ALA A CA 1
ATOM 1279 C C . ALA A 1 176 ? 13.149 -3.729 -27.501 1.00 69.94 176 ALA A C 1
ATOM 1281 O O . ALA A 1 176 ? 14.005 -4.590 -27.265 1.00 69.94 176 ALA A O 1
ATOM 1282 N N . PRO A 1 177 ? 12.479 -3.757 -28.671 1.00 65.00 177 PRO A N 1
ATOM 1283 C CA . PRO A 1 177 ? 12.828 -4.659 -29.765 1.00 65.00 177 PRO A CA 1
ATOM 1284 C C . PRO A 1 177 ? 14.266 -4.439 -30.258 1.00 65.00 177 PRO A C 1
ATOM 1286 O O . PRO A 1 177 ? 14.764 -3.317 -30.335 1.00 65.00 177 PRO A O 1
ATOM 1289 N N . ARG A 1 178 ? 14.942 -5.528 -30.650 1.00 61.28 178 ARG A N 1
ATOM 1290 C CA . ARG A 1 178 ? 16.249 -5.455 -31.324 1.00 61.28 178 ARG A CA 1
ATOM 1291 C C . ARG A 1 178 ? 16.073 -5.356 -32.846 1.00 61.28 178 ARG A C 1
ATOM 1293 O O . ARG A 1 178 ? 15.331 -6.166 -33.403 1.00 61.28 178 ARG A O 1
ATOM 1300 N N . PRO A 1 179 ? 16.820 -4.476 -33.544 1.00 60.56 179 PRO A N 1
ATOM 1301 C CA . PRO A 1 179 ? 17.791 -3.502 -33.021 1.00 60.56 179 PRO A CA 1
ATOM 1302 C C . PRO A 1 179 ? 17.101 -2.333 -32.296 1.00 60.56 179 PRO A C 1
ATOM 1304 O O . PRO A 1 179 ? 16.047 -1.916 -32.751 1.00 60.56 179 PRO A O 1
ATOM 1307 N N . TYR A 1 180 ? 17.719 -1.814 -31.222 1.00 61.62 180 TYR A N 1
ATOM 1308 C CA . TYR A 1 180 ? 17.227 -0.774 -30.291 1.00 61.62 180 TYR A CA 1
ATOM 1309 C C . TYR A 1 180 ? 16.901 0.584 -30.952 1.00 61.62 180 TYR A C 1
ATOM 1311 O O . TYR A 1 180 ? 17.567 1.594 -30.720 1.00 61.62 180 TYR A O 1
ATOM 1319 N N . ASN A 1 181 ? 15.924 0.597 -31.852 1.00 56.97 181 ASN A N 1
ATOM 1320 C CA . ASN A 1 181 ? 15.537 1.741 -32.676 1.00 56.97 181 ASN A CA 1
ATOM 1321 C C . ASN A 1 181 ? 14.115 2.237 -32.379 1.00 56.97 181 ASN A C 1
ATOM 1323 O O . ASN A 1 181 ? 13.692 3.247 -32.935 1.00 56.97 181 ASN A O 1
ATOM 1327 N N . SER A 1 182 ? 13.385 1.509 -31.539 1.00 61.41 182 SER A N 1
ATOM 1328 C CA . SER A 1 182 ? 12.057 1.837 -31.048 1.00 61.41 182 SER A CA 1
ATOM 1329 C C . SER A 1 182 ? 11.847 1.104 -29.733 1.00 61.41 182 SER A C 1
ATOM 1331 O O . SER A 1 182 ? 12.419 0.031 -29.533 1.00 61.41 182 SER A O 1
ATOM 1333 N N . ALA A 1 183 ? 11.030 1.675 -28.858 1.00 64.06 183 ALA A N 1
ATOM 1334 C CA . ALA A 1 183 ? 10.661 1.020 -27.620 1.00 64.06 183 ALA A CA 1
ATOM 1335 C C . ALA A 1 183 ? 9.162 1.154 -27.321 1.00 64.06 183 ALA A C 1
ATOM 1337 O O . ALA A 1 183 ? 8.776 2.004 -26.525 1.00 64.06 183 ALA A O 1
ATOM 1338 N N . PRO A 1 184 ? 8.297 0.398 -28.017 1.00 71.88 184 PRO A N 1
ATOM 1339 C CA . PRO A 1 184 ? 6.856 0.550 -27.885 1.00 71.88 184 PRO A CA 1
ATOM 1340 C C . PRO A 1 184 ? 6.363 0.105 -26.504 1.00 71.88 184 PRO A C 1
ATOM 1342 O O . PRO A 1 184 ? 6.869 -0.869 -25.932 1.00 71.88 184 PRO A O 1
ATOM 1345 N N . LEU A 1 185 ? 5.337 0.800 -26.015 1.00 79.75 185 LEU A N 1
ATOM 1346 C CA . LEU A 1 185 ? 4.488 0.307 -24.937 1.00 79.75 185 LEU A CA 1
ATOM 1347 C C . LEU A 1 185 ? 3.502 -0.706 -25.513 1.00 79.75 185 LEU A C 1
ATOM 1349 O O . LEU A 1 185 ? 2.948 -0.503 -26.598 1.00 79.75 185 LEU A O 1
ATOM 1353 N N . TRP A 1 186 ? 3.308 -1.802 -24.794 1.00 82.38 186 TRP A N 1
ATOM 1354 C CA . TRP A 1 186 ? 2.275 -2.786 -25.076 1.00 82.38 186 TRP A CA 1
ATOM 1355 C C . TRP A 1 186 ? 1.328 -2.853 -23.894 1.00 82.38 186 TRP A C 1
ATOM 1357 O O . TRP A 1 186 ? 1.763 -2.720 -22.755 1.00 82.38 186 TRP A O 1
ATOM 1367 N N . VAL A 1 187 ? 0.056 -3.068 -24.188 1.00 86.31 187 VAL A N 1
ATOM 1368 C CA . VAL A 1 187 ? -0.996 -3.266 -23.200 1.00 86.31 187 VAL A CA 1
ATOM 1369 C C . VAL A 1 187 ? -1.545 -4.676 -23.353 1.00 86.31 187 VAL A C 1
ATOM 1371 O O . VAL A 1 187 ? -1.763 -5.146 -24.477 1.00 86.31 187 VAL A O 1
ATOM 1374 N N . ALA A 1 188 ? -1.709 -5.359 -22.230 1.00 87.81 188 ALA A N 1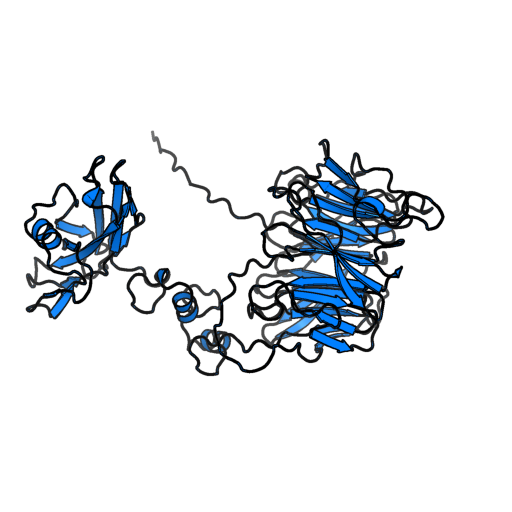
ATOM 1375 C CA . ALA A 1 188 ? -2.534 -6.540 -22.110 1.00 87.81 188 ALA A CA 1
ATOM 1376 C C . ALA A 1 188 ? -3.835 -6.129 -21.430 1.00 87.81 188 ALA A C 1
ATOM 1378 O O . ALA A 1 188 ? -3.840 -5.860 -20.233 1.00 87.81 188 ALA A O 1
ATOM 1379 N N . GLU A 1 189 ? -4.886 -6.036 -22.240 1.00 86.88 189 GLU A N 1
ATOM 1380 C CA . GLU A 1 189 ? -6.234 -5.665 -21.810 1.00 86.88 189 GLU A CA 1
ATOM 1381 C C . GLU A 1 189 ? -6.858 -6.802 -20.989 1.00 86.88 189 GLU A C 1
ATOM 1383 O O . GLU A 1 189 ? -6.696 -7.985 -21.338 1.00 86.88 189 GLU A O 1
ATOM 1388 N N . ASN A 1 190 ? -7.554 -6.439 -19.918 1.00 87.62 190 ASN A N 1
ATOM 1389 C CA . ASN A 1 190 ? -8.303 -7.327 -19.048 1.00 87.62 190 ASN A CA 1
ATOM 1390 C C . ASN A 1 190 ? -9.782 -6.929 -19.058 1.00 87.62 190 ASN A C 1
ATOM 1392 O O . ASN A 1 190 ? -10.143 -5.930 -18.474 1.00 87.62 190 ASN A O 1
ATOM 1396 N N . ASP A 1 191 ? -10.637 -7.733 -19.694 1.00 82.19 191 ASP A N 1
ATOM 1397 C CA . ASP A 1 191 ? -12.082 -7.461 -19.800 1.00 82.19 191 ASP A CA 1
ATOM 1398 C C . ASP A 1 191 ? -12.925 -8.187 -18.729 1.00 82.19 191 ASP A C 1
ATOM 1400 O O . ASP A 1 191 ? -14.111 -8.482 -18.944 1.00 82.19 191 ASP A O 1
ATOM 1404 N N . GLY A 1 192 ? -12.266 -8.650 -17.659 1.00 81.19 192 GLY A N 1
ATOM 1405 C CA . GLY A 1 192 ? -12.849 -9.434 -16.565 1.00 81.19 192 GLY A CA 1
ATOM 1406 C C . GLY A 1 192 ? -13.280 -10.859 -16.940 1.00 81.19 192 GLY A C 1
ATOM 1407 O O . GLY A 1 192 ? -13.622 -11.673 -16.078 1.00 81.19 192 GLY A O 1
ATOM 1408 N N . SER A 1 193 ? -13.277 -11.221 -18.229 1.00 78.81 193 SER A N 1
ATOM 1409 C CA . SER A 1 193 ? -13.705 -12.542 -18.709 1.00 78.81 193 SER A CA 1
ATOM 1410 C C . SER A 1 193 ? -12.535 -13.497 -18.949 1.00 78.81 193 SER A C 1
ATOM 1412 O O . SER A 1 193 ? -12.684 -14.721 -18.821 1.00 78.81 193 SER A O 1
ATOM 1414 N N . ALA A 1 194 ? -11.370 -12.944 -19.294 1.00 76.38 194 ALA A N 1
ATOM 1415 C CA . ALA A 1 194 ? -10.118 -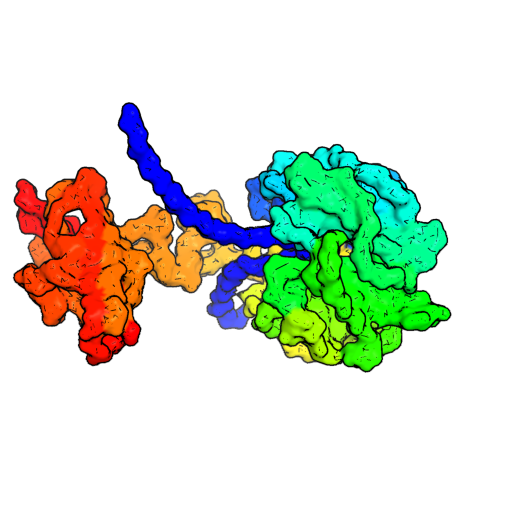13.666 -19.451 1.00 76.38 194 ALA A CA 1
ATOM 1416 C C . ALA A 1 194 ? -8.922 -12.737 -19.151 1.00 76.38 194 ALA A C 1
ATOM 1418 O O . ALA A 1 194 ? -8.457 -12.039 -20.058 1.00 76.38 194 ALA A O 1
ATOM 1419 N N . PRO A 1 195 ? -8.377 -12.774 -17.920 1.00 82.56 195 PRO A N 1
ATOM 1420 C CA . PRO A 1 195 ? -7.299 -11.880 -17.514 1.00 82.56 195 PRO A CA 1
ATOM 1421 C C . PRO A 1 195 ? -6.083 -11.929 -18.438 1.00 82.56 195 PRO A C 1
ATOM 1423 O O . PRO A 1 195 ? -5.511 -12.999 -18.696 1.00 82.56 195 PRO A O 1
ATOM 1426 N N . LEU A 1 196 ? -5.694 -10.751 -18.940 1.00 83.50 196 LEU A N 1
ATOM 1427 C CA . LEU A 1 196 ? -4.504 -10.516 -19.766 1.00 83.50 196 LEU A CA 1
ATOM 1428 C C . LEU A 1 196 ? -4.421 -11.434 -21.006 1.00 83.50 196 LEU A C 1
ATOM 1430 O O . LEU A 1 196 ? -3.344 -11.882 -21.423 1.00 83.50 196 LEU A O 1
ATOM 1434 N N . ALA A 1 197 ? -5.575 -11.754 -21.600 1.00 74.62 197 ALA A N 1
ATOM 1435 C CA . ALA A 1 197 ? -5.705 -12.734 -22.680 1.00 74.62 197 ALA A CA 1
ATOM 1436 C C . ALA A 1 197 ? -5.385 -12.194 -24.084 1.00 74.62 197 ALA A C 1
ATOM 1438 O O . ALA A 1 197 ? -5.480 -12.938 -25.068 1.00 74.62 197 ALA A O 1
ATOM 1439 N N . SER A 1 198 ? -4.986 -10.929 -24.208 1.00 77.62 198 SER A N 1
ATOM 1440 C CA . SER A 1 198 ? -4.484 -10.335 -25.448 1.00 77.62 198 SER A CA 1
ATOM 1441 C C . SER A 1 198 ? -3.307 -9.404 -25.152 1.00 77.62 198 SER A C 1
ATOM 1443 O O . SER A 1 198 ? -3.160 -8.944 -24.031 1.00 77.62 198 SER A O 1
ATOM 1445 N N . LEU A 1 199 ? -2.431 -9.164 -26.132 1.00 82.19 199 LEU A N 1
ATOM 1446 C CA . LEU A 1 199 ? -1.352 -8.181 -26.019 1.00 82.19 199 LEU A CA 1
ATOM 1447 C C . LEU A 1 199 ? -1.306 -7.367 -27.314 1.00 82.19 199 LEU A C 1
ATOM 1449 O O . LEU A 1 199 ? -1.120 -7.929 -28.400 1.00 82.19 199 LEU A O 1
ATOM 1453 N N . ALA A 1 200 ? -1.458 -6.051 -27.205 1.00 81.62 200 ALA A N 1
ATOM 1454 C CA . ALA A 1 200 ? -1.506 -5.133 -28.336 1.00 81.62 200 ALA A CA 1
ATOM 1455 C C . ALA A 1 200 ? -0.560 -3.938 -28.132 1.00 81.62 200 ALA A C 1
ATOM 1457 O O . ALA A 1 200 ? -0.266 -3.568 -26.995 1.00 81.62 200 ALA A O 1
ATOM 1458 N N . PRO A 1 201 ? -0.051 -3.312 -29.211 1.00 80.06 201 PRO A N 1
ATOM 1459 C CA . PRO A 1 201 ? 0.652 -2.042 -29.085 1.00 80.06 201 PRO A CA 1
ATOM 1460 C C . PRO A 1 201 ? -0.279 -1.004 -28.454 1.00 80.06 201 PRO A C 1
ATOM 1462 O O . PRO A 1 201 ? -1.398 -0.819 -28.934 1.00 80.06 201 PRO A O 1
ATOM 1465 N N . PHE A 1 202 ? 0.189 -0.308 -27.421 1.00 78.44 202 PHE A N 1
ATOM 1466 C CA . PHE A 1 202 ? -0.575 0.763 -26.796 1.00 78.44 202 PHE A CA 1
ATOM 1467 C C . PHE A 1 202 ? -0.690 1.937 -27.782 1.00 78.44 202 PHE A C 1
ATOM 1469 O O . PHE A 1 202 ? 0.314 2.467 -28.270 1.00 78.44 202 PHE A O 1
ATOM 1476 N N . ALA A 1 203 ? -1.921 2.274 -28.172 1.00 66.69 203 ALA A N 1
ATOM 1477 C CA . ALA A 1 203 ? -2.181 3.237 -29.235 1.00 66.69 203 ALA A CA 1
ATOM 1478 C C . ALA A 1 203 ? -1.730 4.659 -28.847 1.00 66.69 203 ALA A C 1
ATOM 1480 O O . ALA A 1 203 ? -1.680 5.025 -27.680 1.00 66.69 203 ALA A O 1
ATOM 1481 N N . ASN A 1 204 ? -1.426 5.487 -29.853 1.00 60.16 204 ASN A N 1
ATOM 1482 C CA . ASN A 1 204 ? -1.145 6.925 -29.719 1.00 60.16 204 ASN A CA 1
ATOM 1483 C C . ASN A 1 204 ? 0.089 7.338 -28.897 1.00 60.16 204 ASN A C 1
ATOM 1485 O O . ASN A 1 204 ? 0.326 8.537 -28.759 1.00 60.16 204 ASN A O 1
ATOM 1489 N N . THR A 1 205 ? 0.943 6.422 -28.437 1.00 57.34 205 THR A N 1
ATOM 1490 C CA . THR A 1 205 ? 2.245 6.824 -27.880 1.00 57.34 205 THR A CA 1
ATOM 1491 C C . THR A 1 205 ? 3.120 7.429 -28.982 1.00 57.34 205 THR A C 1
ATOM 1493 O O . THR A 1 205 ? 3.218 6.820 -30.059 1.00 57.34 205 THR A O 1
ATOM 1496 N N . PRO A 1 206 ? 3.800 8.571 -28.757 1.00 55.22 206 PRO A N 1
ATOM 1497 C CA . PRO A 1 206 ? 4.826 9.047 -29.677 1.00 55.22 206 PRO A CA 1
ATOM 1498 C C . PRO A 1 206 ? 5.818 7.909 -29.936 1.00 55.22 206 PRO A C 1
ATOM 1500 O O . PRO A 1 206 ? 6.083 7.139 -29.008 1.00 55.22 206 PRO A O 1
ATOM 1503 N N . PRO A 1 207 ? 6.391 7.767 -31.147 1.00 53.50 207 PRO A N 1
ATOM 1504 C CA . PRO A 1 207 ? 7.452 6.795 -31.363 1.00 53.50 207 PRO A CA 1
ATOM 1505 C C . PRO A 1 207 ? 8.530 7.021 -30.300 1.00 53.50 207 PRO A C 1
ATOM 1507 O O . PRO A 1 207 ? 9.191 8.062 -30.269 1.00 53.50 207 PRO A O 1
ATOM 1510 N N . ILE A 1 208 ? 8.649 6.064 -29.380 1.00 54.03 208 ILE A N 1
ATOM 1511 C CA . ILE A 1 208 ? 9.620 6.112 -28.296 1.00 54.03 208 ILE A CA 1
ATOM 1512 C C . ILE A 1 208 ? 10.974 5.875 -28.956 1.00 54.03 208 ILE A C 1
ATOM 1514 O O . ILE A 1 208 ? 11.334 4.745 -29.293 1.00 54.03 208 ILE A O 1
ATOM 1518 N N . ILE A 1 209 ? 11.697 6.966 -29.211 1.00 50.16 209 ILE A N 1
ATOM 1519 C CA . ILE A 1 209 ? 13.026 6.971 -29.832 1.00 50.16 209 ILE A CA 1
ATOM 1520 C C . ILE A 1 209 ? 14.066 6.673 -28.744 1.00 50.16 209 ILE A C 1
ATOM 1522 O O . ILE A 1 209 ? 14.971 7.462 -28.500 1.00 50.16 209 ILE A O 1
ATOM 1526 N N . SER A 1 210 ? 13.896 5.570 -28.015 1.00 53.75 210 SER A N 1
ATOM 1527 C CA . SER A 1 210 ? 14.791 5.209 -26.916 1.00 53.75 210 SER A CA 1
ATOM 1528 C C . SER A 1 210 ? 15.423 3.849 -27.144 1.00 53.75 210 SER A C 1
ATOM 1530 O O . SER A 1 210 ? 14.823 2.952 -27.737 1.00 53.75 210 SER A O 1
ATOM 1532 N N . GLN A 1 211 ? 16.652 3.703 -26.647 1.00 51.94 211 GLN A N 1
ATOM 1533 C CA . GLN A 1 211 ? 17.335 2.418 -26.619 1.00 51.94 211 GLN A CA 1
ATOM 1534 C C . GLN A 1 211 ? 16.733 1.491 -25.552 1.00 51.94 211 GLN A C 1
ATOM 1536 O O . GLN A 1 211 ? 16.762 0.287 -25.780 1.00 51.94 211 GLN A O 1
ATOM 1541 N N . MET A 1 212 ? 16.168 2.022 -24.449 1.00 52.16 212 MET A N 1
ATOM 1542 C CA . MET A 1 212 ? 15.453 1.273 -23.397 1.00 52.16 212 MET A CA 1
ATOM 1543 C C . MET A 1 212 ? 14.611 2.229 -22.511 1.00 52.16 212 MET A C 1
ATOM 1545 O O . MET A 1 212 ? 15.203 3.046 -21.800 1.00 52.16 212 MET A O 1
ATOM 1549 N N . PRO A 1 213 ? 13.270 2.143 -22.480 1.00 54.81 213 PRO A N 1
ATOM 1550 C CA . PRO A 1 213 ? 12.461 2.705 -21.403 1.00 54.81 213 PRO A CA 1
ATOM 1551 C C . PRO A 1 213 ? 12.788 1.915 -20.138 1.00 54.81 213 PRO A C 1
ATOM 1553 O O . PRO A 1 213 ? 12.609 0.698 -20.097 1.00 54.81 213 PRO A O 1
ATOM 1556 N N . ARG A 1 214 ? 13.361 2.593 -19.142 1.00 60.66 214 ARG A N 1
ATOM 1557 C CA . ARG A 1 214 ? 13.815 1.935 -17.908 1.00 60.66 214 ARG A CA 1
ATOM 1558 C C . ARG A 1 214 ? 12.769 1.936 -16.804 1.00 60.66 214 ARG A C 1
ATOM 1560 O O . ARG A 1 214 ? 12.783 1.020 -16.000 1.00 60.66 214 ARG A O 1
ATOM 1567 N N . HIS A 1 215 ? 11.893 2.939 -16.780 1.00 71.00 215 HIS A N 1
ATOM 1568 C CA . HIS A 1 215 ? 10.938 3.130 -15.694 1.00 71.00 215 HIS A CA 1
ATOM 1569 C C . HIS A 1 215 ? 9.570 3.522 -16.246 1.00 71.00 215 HIS A C 1
ATOM 1571 O O . HIS A 1 215 ? 9.464 4.414 -17.097 1.00 71.00 215 HIS A O 1
ATOM 1577 N N . LEU A 1 216 ? 8.552 2.838 -15.736 1.00 74.75 216 LEU A N 1
ATOM 1578 C CA . LEU A 1 216 ? 7.158 3.245 -15.767 1.00 74.75 216 LEU A CA 1
ATOM 1579 C C . LEU A 1 216 ? 6.758 3.549 -14.327 1.00 74.75 216 LEU A C 1
ATOM 1581 O O . LEU A 1 216 ? 7.157 2.824 -13.421 1.00 74.75 216 LEU A O 1
ATOM 1585 N N . ALA A 1 217 ? 5.993 4.611 -14.124 1.00 72.88 217 ALA A N 1
ATOM 1586 C CA . ALA A 1 217 ? 5.312 4.861 -12.862 1.00 72.88 217 ALA A CA 1
ATOM 1587 C C . ALA A 1 217 ? 3.865 5.233 -13.171 1.00 72.88 217 ALA A C 1
ATOM 1589 O O . ALA A 1 217 ? 3.610 5.870 -14.192 1.00 72.88 217 ALA A O 1
ATOM 1590 N N . ALA A 1 218 ? 2.936 4.830 -12.314 1.00 72.88 218 ALA A N 1
ATOM 1591 C CA . ALA A 1 218 ? 1.539 5.230 -12.401 1.00 72.88 218 ALA A CA 1
ATOM 1592 C C . ALA A 1 218 ? 1.132 5.931 -11.103 1.00 72.88 218 ALA A C 1
ATOM 1594 O O . ALA A 1 218 ? 1.590 5.540 -10.029 1.00 72.88 218 ALA A O 1
ATOM 1595 N N . GLY A 1 219 ? 0.295 6.958 -11.206 1.00 68.06 219 GLY A N 1
ATOM 1596 C CA . GLY A 1 219 ? -0.202 7.714 -10.059 1.00 68.06 219 GLY A CA 1
ATOM 1597 C C . GLY A 1 219 ? -1.167 8.815 -10.481 1.00 68.06 219 GLY A C 1
ATOM 1598 O O . GLY A 1 219 ? -1.164 9.224 -11.637 1.00 68.06 219 GLY A O 1
ATOM 1599 N N . ASP A 1 220 ? -1.993 9.297 -9.556 1.00 70.00 220 ASP A N 1
ATOM 1600 C CA . ASP A 1 220 ? -2.952 10.373 -9.830 1.00 70.00 220 ASP A CA 1
ATOM 1601 C C . ASP A 1 220 ? -2.247 11.744 -9.880 1.00 70.00 220 ASP A C 1
ATOM 1603 O O . ASP A 1 220 ? -1.954 12.374 -8.860 1.00 70.00 220 ASP A O 1
ATOM 1607 N N . ILE A 1 221 ? -1.921 12.193 -11.090 1.00 75.25 221 ILE A N 1
ATOM 1608 C CA . ILE A 1 221 ? -1.251 13.466 -11.380 1.00 75.25 221 ILE A CA 1
ATOM 1609 C C . ILE A 1 221 ? -2.281 14.543 -11.758 1.00 75.25 221 ILE A C 1
ATOM 1611 O O . ILE A 1 221 ? -2.067 15.739 -11.521 1.00 75.25 221 ILE A O 1
ATOM 1615 N N . ALA A 1 222 ? -3.395 14.151 -12.365 1.00 70.56 222 ALA A N 1
ATOM 1616 C CA . ALA A 1 222 ? -4.461 15.018 -12.828 1.00 70.56 222 ALA A CA 1
ATOM 1617 C C . ALA A 1 222 ? -5.435 15.404 -11.701 1.00 70.56 222 ALA A C 1
ATOM 1619 O O . ALA A 1 222 ? -6.080 16.454 -11.818 1.00 70.56 222 ALA A O 1
ATOM 1620 N N . GLY A 1 223 ? -5.484 14.639 -10.606 1.00 66.94 223 GLY A N 1
ATOM 1621 C CA . GLY A 1 223 ? -6.450 14.761 -9.510 1.00 66.94 223 GLY A CA 1
ATOM 1622 C C . GLY A 1 223 ? -7.780 14.064 -9.827 1.00 66.94 223 GLY A C 1
ATOM 1623 O O . GLY A 1 223 ? -8.843 14.558 -9.433 1.00 66.94 223 GLY A O 1
ATOM 1624 N N . GLY A 1 224 ? -7.730 13.010 -10.644 1.00 69.94 224 GLY A N 1
ATOM 1625 C CA . GLY A 1 224 ? -8.866 12.272 -11.185 1.00 69.94 224 GLY A CA 1
ATOM 1626 C C . GLY A 1 224 ? -8.984 10.851 -10.617 1.00 69.94 224 GLY A C 1
ATOM 1627 O O . GLY A 1 224 ? -8.069 10.338 -9.988 1.00 69.94 224 GLY A O 1
ATOM 1628 N N . PRO A 1 225 ? -10.129 10.177 -10.827 1.00 68.50 225 PRO A N 1
ATOM 1629 C CA . PRO A 1 225 ? -10.319 8.801 -10.366 1.00 68.50 225 PRO A CA 1
ATOM 1630 C C . PRO A 1 225 ? -9.529 7.765 -11.185 1.00 68.50 225 PRO A C 1
ATOM 1632 O O . PRO A 1 225 ? -9.419 6.625 -10.746 1.00 68.50 225 PRO A O 1
ATOM 1635 N N . GLN A 1 226 ? -9.027 8.133 -12.368 1.00 72.94 226 GLN A N 1
ATOM 1636 C CA . GLN A 1 226 ? -8.167 7.283 -13.191 1.00 72.94 226 GLN A CA 1
ATOM 1637 C C . GLN A 1 226 ? -6.701 7.644 -12.928 1.00 72.94 226 GLN A C 1
ATOM 1639 O O . GLN A 1 226 ? -6.385 8.833 -12.884 1.00 72.94 226 GLN A O 1
ATOM 1644 N N . PRO A 1 227 ? -5.794 6.667 -12.747 1.00 73.81 227 PRO A N 1
ATOM 1645 C CA . PRO A 1 227 ? -4.389 6.984 -12.541 1.00 73.81 227 PRO A CA 1
ATOM 1646 C C . PRO A 1 227 ? -3.730 7.421 -13.856 1.00 73.81 227 PRO A C 1
ATOM 1648 O O . PRO A 1 227 ? -4.053 6.928 -14.934 1.00 73.81 227 PRO A O 1
ATOM 1651 N N . ASP A 1 228 ? -2.744 8.305 -13.768 1.00 77.62 228 ASP A N 1
ATOM 1652 C CA . ASP A 1 228 ? -1.949 8.750 -14.909 1.00 77.62 228 ASP A CA 1
ATOM 1653 C C . ASP A 1 228 ? -0.670 7.924 -15.047 1.00 77.62 228 ASP A C 1
ATOM 1655 O O . ASP A 1 228 ? -0.176 7.340 -14.082 1.00 77.62 228 ASP A O 1
ATOM 1659 N N . LEU A 1 229 ? -0.082 7.906 -16.247 1.00 78.19 229 LEU A N 1
ATOM 1660 C CA . LEU A 1 229 ? 1.152 7.170 -16.525 1.00 78.19 229 LEU A CA 1
ATOM 1661 C C . LEU A 1 229 ? 2.331 8.117 -16.765 1.00 78.19 229 LEU A C 1
ATOM 1663 O O . LEU A 1 229 ? 2.322 8.950 -17.673 1.00 78.19 229 LEU A O 1
ATOM 1667 N N . ILE A 1 230 ? 3.410 7.914 -16.015 1.00 76.75 230 ILE A N 1
ATOM 1668 C CA . ILE A 1 230 ? 4.725 8.497 -16.269 1.00 76.75 230 ILE A CA 1
ATOM 1669 C C . ILE A 1 230 ? 5.591 7.495 -17.022 1.00 76.75 230 ILE A C 1
ATOM 1671 O O . ILE A 1 230 ? 5.870 6.387 -16.562 1.00 76.75 230 ILE A O 1
ATOM 1675 N N . VAL A 1 231 ? 6.102 7.934 -18.167 1.00 73.25 231 VAL A N 1
ATOM 1676 C CA . VAL A 1 231 ? 7.038 7.180 -18.994 1.00 73.25 231 VAL A CA 1
ATOM 1677 C C . VAL A 1 231 ? 8.357 7.940 -19.057 1.00 73.25 231 VAL A C 1
ATOM 1679 O O . VAL A 1 231 ? 8.445 9.016 -19.656 1.00 73.25 231 VAL A O 1
ATOM 1682 N N . VAL A 1 232 ? 9.417 7.364 -18.486 1.00 70.88 232 VAL A N 1
ATOM 1683 C CA . VAL A 1 232 ? 10.763 7.938 -18.608 1.00 70.88 232 VAL A CA 1
ATOM 1684 C C . VAL A 1 232 ? 11.436 7.431 -19.871 1.00 70.88 232 VAL A C 1
ATOM 1686 O O . VAL A 1 232 ? 11.625 6.228 -20.071 1.00 70.88 232 VAL A O 1
ATOM 1689 N N . GLN A 1 233 ? 11.836 8.369 -20.727 1.00 66.56 233 GLN A N 1
ATOM 1690 C CA . GLN A 1 233 ? 12.470 8.071 -22.001 1.00 66.56 233 GLN A CA 1
ATOM 1691 C C . GLN A 1 233 ? 13.890 8.621 -22.015 1.00 66.56 233 GLN A C 1
ATOM 1693 O O . GLN A 1 233 ? 14.101 9.833 -22.020 1.00 66.56 233 GLN A O 1
ATOM 1698 N N . ASN A 1 234 ? 14.865 7.714 -22.081 1.00 58.00 234 ASN A N 1
ATOM 1699 C CA . ASN A 1 234 ? 16.249 8.103 -22.300 1.00 58.00 234 ASN A CA 1
ATOM 1700 C C . ASN A 1 234 ? 16.516 8.311 -23.792 1.00 58.00 234 ASN A C 1
ATOM 1702 O O . ASN A 1 234 ? 16.303 7.394 -24.594 1.00 58.00 234 ASN A O 1
ATOM 1706 N N . GLY A 1 235 ? 17.000 9.489 -24.164 1.00 52.91 235 GLY A N 1
ATOM 1707 C CA . GLY A 1 235 ? 17.504 9.768 -25.500 1.00 52.91 235 GLY A CA 1
ATOM 1708 C C . GLY A 1 235 ? 18.846 9.072 -25.736 1.00 52.91 235 GLY A C 1
ATOM 1709 O O . GLY A 1 235 ? 19.594 8.758 -24.811 1.00 52.91 235 GLY A O 1
ATOM 1710 N N . SER A 1 236 ? 19.182 8.820 -27.002 1.00 49.97 236 SER A N 1
ATOM 1711 C CA . SER A 1 236 ? 20.576 8.526 -27.348 1.00 49.97 236 SER A CA 1
ATOM 1712 C C . SER A 1 236 ? 21.388 9.819 -27.196 1.00 49.97 236 SER A C 1
ATOM 1714 O O . SER A 1 236 ? 20.927 10.842 -27.703 1.00 49.97 236 SER A O 1
ATOM 1716 N N . PRO A 1 237 ? 22.603 9.804 -26.607 1.00 47.44 237 PRO A N 1
ATOM 1717 C CA . PRO A 1 237 ? 23.466 10.991 -26.529 1.00 47.44 237 PRO A CA 1
ATOM 1718 C C . PRO A 1 237 ? 23.701 11.665 -27.890 1.00 47.44 237 PRO A C 1
ATOM 1720 O O . PRO A 1 237 ? 24.010 12.851 -27.958 1.00 47.44 237 PRO A O 1
ATOM 1723 N N . ASP A 1 238 ? 23.547 10.890 -28.969 1.00 47.31 238 ASP A N 1
ATOM 1724 C CA . ASP A 1 238 ? 23.826 11.287 -30.344 1.00 47.31 238 ASP A CA 1
ATOM 1725 C C . ASP A 1 238 ? 22.565 11.634 -31.163 1.00 47.31 238 ASP A C 1
ATOM 1727 O O . ASP A 1 238 ? 22.682 11.922 -32.358 1.00 47.31 238 ASP A O 1
ATOM 1731 N N . GLN A 1 239 ? 21.355 11.564 -30.590 1.00 51.06 239 GLN A N 1
ATOM 1732 C CA . GLN A 1 239 ? 20.099 11.885 -31.284 1.00 51.06 239 GLN A CA 1
ATOM 1733 C C . GLN A 1 239 ? 19.252 12.837 -30.437 1.00 51.06 239 GLN A C 1
ATOM 1735 O O . GLN A 1 239 ? 18.665 12.431 -29.441 1.00 51.06 239 GLN A O 1
ATOM 1740 N N . GLU A 1 240 ? 19.164 14.096 -30.866 1.00 49.53 240 GLU A N 1
ATOM 1741 C CA . GLU A 1 240 ? 18.199 15.048 -30.314 1.00 49.53 240 GLU A CA 1
ATOM 1742 C C . GLU A 1 240 ? 16.766 14.698 -30.780 1.00 49.53 240 GLU A C 1
ATOM 1744 O O . GLU A 1 240 ? 16.577 14.362 -31.958 1.00 49.53 240 GLU A O 1
ATOM 1749 N N . PRO A 1 241 ? 15.752 14.817 -29.901 1.00 49.91 241 PRO A N 1
ATOM 1750 C CA . PRO A 1 241 ? 15.863 15.378 -28.556 1.00 49.91 241 PRO A CA 1
ATOM 1751 C C . PRO A 1 241 ? 16.450 14.417 -27.507 1.00 49.91 241 PRO A C 1
ATOM 1753 O O . PRO A 1 241 ? 16.113 13.232 -27.480 1.00 49.91 241 PRO A O 1
ATOM 1756 N N . ALA A 1 242 ? 17.299 14.980 -26.638 1.00 52.91 242 ALA A N 1
ATOM 1757 C CA . ALA A 1 242 ? 17.782 14.376 -25.395 1.00 52.91 242 ALA A CA 1
ATOM 1758 C C . ALA A 1 242 ? 16.629 14.001 -24.431 1.00 52.91 242 ALA A C 1
ATOM 1760 O O . ALA A 1 242 ? 15.487 14.405 -24.636 1.00 52.91 242 ALA A O 1
ATOM 1761 N N . ASP A 1 243 ? 16.949 13.210 -23.403 1.00 57.78 243 ASP A N 1
ATOM 1762 C CA . ASP A 1 243 ? 16.051 12.599 -22.403 1.00 57.78 243 ASP A CA 1
ATOM 1763 C C . ASP A 1 243 ? 14.784 13.412 -22.046 1.00 57.78 243 ASP A C 1
ATOM 1765 O O . ASP A 1 243 ? 14.854 14.620 -21.803 1.00 57.78 243 ASP A O 1
ATOM 1769 N N . ARG A 1 244 ? 13.621 12.743 -21.976 1.00 64.88 244 ARG A N 1
ATOM 1770 C CA . ARG A 1 244 ? 12.316 13.366 -21.677 1.00 64.88 244 ARG A CA 1
ATOM 1771 C C . ARG A 1 244 ? 11.474 12.534 -20.709 1.00 64.88 244 ARG A C 1
ATOM 1773 O O . ARG A 1 244 ? 11.483 11.303 -20.765 1.00 64.88 244 ARG A O 1
ATOM 1780 N N . ILE A 1 245 ? 10.712 13.224 -19.860 1.00 73.06 245 ILE A N 1
ATOM 1781 C CA . ILE A 1 245 ? 9.625 12.636 -19.070 1.00 73.06 245 ILE A CA 1
ATOM 1782 C C . ILE A 1 245 ? 8.336 12.872 -19.858 1.00 73.06 245 ILE A C 1
ATOM 1784 O O . ILE A 1 245 ? 7.974 14.017 -20.134 1.00 73.06 245 ILE A O 1
ATOM 1788 N N . LEU A 1 246 ? 7.683 11.786 -20.262 1.00 73.81 246 LEU A N 1
ATOM 1789 C CA . LEU A 1 246 ? 6.378 11.823 -20.908 1.00 73.81 246 LEU A CA 1
ATOM 1790 C C . LEU A 1 246 ? 5.320 11.488 -19.860 1.00 73.81 246 LEU A C 1
ATOM 1792 O O . LEU A 1 246 ? 5.364 10.412 -19.270 1.00 73.81 246 LEU A O 1
ATOM 1796 N N . LEU A 1 247 ? 4.380 12.401 -19.657 1.00 74.38 247 LEU A N 1
ATOM 1797 C CA . LEU A 1 247 ? 3.192 12.175 -18.846 1.00 74.38 247 LEU A CA 1
ATOM 1798 C C . LEU A 1 247 ? 2.017 11.902 -19.780 1.00 74.38 247 LEU A C 1
ATOM 1800 O O . LEU A 1 247 ? 1.748 12.690 -20.693 1.00 74.38 247 LEU A O 1
ATOM 1804 N N . LEU A 1 248 ? 1.339 10.785 -19.561 1.00 74.06 248 LEU A N 1
ATOM 1805 C CA . LEU A 1 248 ? 0.077 10.450 -20.200 1.00 74.06 248 LEU A CA 1
ATOM 1806 C C . LEU A 1 248 ? -1.006 10.616 -19.144 1.00 74.06 248 LEU A C 1
ATOM 1808 O O . LEU A 1 248 ? -1.065 9.817 -18.213 1.00 74.06 248 LEU A O 1
ATOM 1812 N N . LEU A 1 249 ? -1.810 11.669 -19.284 1.00 73.81 249 LEU A N 1
ATOM 1813 C CA . LEU A 1 249 ? -2.935 11.894 -18.387 1.00 73.81 249 LEU A CA 1
ATOM 1814 C C . LEU A 1 249 ? -4.168 11.137 -18.875 1.00 73.81 249 LEU A C 1
ATOM 1816 O O . LEU A 1 249 ? -4.446 11.170 -20.084 1.00 73.81 249 LEU A O 1
ATOM 1820 N N . ASP A 1 250 ? -4.879 10.512 -17.940 1.00 71.19 250 ASP A N 1
ATOM 1821 C CA . ASP A 1 250 ? -6.041 9.646 -18.148 1.00 71.19 250 ASP A CA 1
ATOM 1822 C C . ASP A 1 250 ? -5.813 8.679 -19.339 1.00 71.19 250 ASP A C 1
ATOM 1824 O O . ASP A 1 250 ? -6.479 8.770 -20.384 1.00 71.19 250 ASP A O 1
ATOM 1828 N N . PRO A 1 251 ? -4.771 7.822 -19.275 1.00 70.75 251 PRO A N 1
ATOM 1829 C CA . PRO A 1 251 ? -4.382 6.965 -20.383 1.00 70.75 251 PRO A CA 1
ATOM 1830 C C . PRO A 1 251 ? -5.477 5.936 -20.675 1.00 70.75 251 PRO A C 1
ATOM 1832 O O . PRO A 1 251 ? -5.806 5.121 -19.831 1.00 70.75 251 PRO A O 1
ATOM 1835 N N . SER A 1 252 ? -5.985 5.930 -21.911 1.00 72.56 252 SER A N 1
ATOM 1836 C CA . SER A 1 252 ? -7.039 5.006 -22.347 1.00 72.56 252 SER A CA 1
ATOM 1837 C C . SER A 1 252 ? -6.621 4.123 -23.515 1.00 72.56 252 SER A C 1
ATOM 1839 O O . SER A 1 252 ? -5.991 4.600 -24.464 1.00 72.56 252 SER A O 1
ATOM 1841 N N . ILE A 1 253 ? -7.036 2.852 -23.491 1.00 69.88 253 ILE A N 1
ATOM 1842 C CA . ILE A 1 253 ? -6.790 1.874 -24.566 1.00 69.88 253 ILE A CA 1
ATOM 1843 C C . ILE A 1 253 ? -7.428 2.321 -25.893 1.00 69.88 253 ILE A C 1
ATOM 1845 O O . ILE A 1 253 ? -6.832 2.165 -26.963 1.00 69.88 253 ILE A O 1
ATOM 1849 N N . THR A 1 254 ? -8.626 2.915 -25.844 1.00 65.88 254 THR A N 1
ATOM 1850 C CA . THR A 1 254 ? -9.422 3.265 -27.037 1.00 65.88 254 THR A CA 1
ATOM 1851 C C . THR A 1 254 ? -9.613 4.776 -27.245 1.00 65.88 254 THR A C 1
ATOM 1853 O O . THR A 1 254 ? -10.071 5.199 -28.314 1.00 65.88 254 THR A O 1
ATOM 1856 N N . GLY A 1 255 ? -9.242 5.598 -26.256 1.00 60.69 255 GLY A N 1
ATOM 1857 C CA . GLY A 1 255 ? -9.475 7.044 -26.217 1.00 60.69 255 GLY A CA 1
ATOM 1858 C C . GLY A 1 255 ? -8.344 7.936 -26.749 1.00 60.69 255 GLY A C 1
ATOM 1859 O O . GLY A 1 255 ? -7.217 7.514 -27.017 1.00 60.69 255 GLY A O 1
ATOM 1860 N N . ALA A 1 256 ? -8.661 9.226 -26.903 1.00 56.94 256 ALA A N 1
ATOM 1861 C CA . ALA A 1 256 ? -7.652 10.270 -27.057 1.00 56.94 256 ALA A CA 1
ATOM 1862 C C . ALA A 1 256 ? -7.027 10.557 -25.686 1.00 56.94 256 ALA A C 1
ATOM 1864 O O . ALA A 1 256 ? -7.757 10.752 -24.723 1.00 56.94 256 ALA A O 1
ATOM 1865 N N . GLN A 1 257 ? -5.699 10.604 -25.622 1.00 68.06 257 GLN A N 1
ATOM 1866 C CA . GLN A 1 257 ? -4.947 10.794 -24.379 1.00 68.06 257 GLN A CA 1
ATOM 1867 C C . GLN A 1 257 ? -4.337 12.195 -24.354 1.00 68.06 257 GLN A C 1
ATOM 1869 O O . GLN A 1 257 ? -3.887 12.690 -25.397 1.00 68.06 257 GLN A O 1
ATOM 1874 N N . THR A 1 258 ? -4.286 12.829 -23.182 1.00 69.50 258 THR A N 1
ATOM 1875 C CA . THR A 1 258 ? -3.553 14.092 -23.032 1.00 69.50 258 THR A CA 1
ATOM 1876 C C . THR A 1 258 ? -2.091 13.777 -22.756 1.00 69.50 258 THR A C 1
ATOM 1878 O O . THR A 1 258 ? -1.760 13.108 -21.785 1.00 69.50 258 THR A O 1
ATOM 1881 N N . GLN A 1 259 ? -1.207 14.260 -23.624 1.00 72.25 259 GLN A N 1
ATOM 1882 C CA . GLN A 1 259 ? 0.231 14.041 -23.504 1.00 72.25 259 GLN A CA 1
ATOM 1883 C C . GLN A 1 259 ? 0.901 15.332 -23.069 1.00 72.25 259 GLN A C 1
ATOM 1885 O O . GLN A 1 259 ? 0.775 16.356 -23.746 1.00 72.25 259 GLN A O 1
ATOM 1890 N N . ILE A 1 260 ? 1.625 15.272 -21.957 1.00 70.06 260 ILE A N 1
ATOM 1891 C CA . ILE A 1 260 ? 2.467 16.367 -21.495 1.00 70.06 260 ILE A CA 1
ATOM 1892 C C . ILE A 1 260 ? 3.911 15.900 -21.570 1.00 70.06 260 ILE A C 1
ATOM 1894 O O . ILE A 1 260 ? 4.357 15.014 -20.844 1.00 70.06 260 ILE A O 1
ATOM 1898 N N . GLU A 1 261 ? 4.649 16.507 -22.488 1.00 70.88 261 GLU A N 1
ATOM 1899 C CA . GLU A 1 261 ? 6.088 16.335 -22.579 1.00 70.88 261 GLU A CA 1
ATOM 1900 C C . GLU A 1 261 ? 6.737 17.388 -21.687 1.00 70.88 261 GLU A C 1
ATOM 1902 O O . GLU A 1 261 ? 6.714 18.582 -21.987 1.00 70.88 261 GLU A O 1
ATOM 1907 N N . LEU A 1 262 ? 7.313 16.948 -20.570 1.00 68.88 262 LEU A N 1
ATOM 1908 C CA . LEU A 1 262 ? 8.116 17.821 -19.726 1.00 68.88 262 LEU A CA 1
ATOM 1909 C C . LEU A 1 262 ? 9.495 17.959 -20.370 1.00 68.88 262 LEU A C 1
ATOM 1911 O O . LEU A 1 262 ? 10.416 17.174 -20.130 1.00 68.88 262 LEU A O 1
ATOM 1915 N N . TRP A 1 263 ? 9.613 18.957 -21.246 1.00 56.34 263 TRP A N 1
ATOM 1916 C CA . TRP A 1 263 ? 10.852 19.256 -21.944 1.00 56.34 263 TRP A CA 1
ATOM 1917 C C . TRP A 1 263 ? 11.906 19.797 -20.982 1.00 56.34 263 TRP A C 1
ATOM 1919 O O . TRP A 1 263 ? 11.655 20.689 -20.169 1.00 56.34 263 TRP A O 1
ATOM 1929 N N . ARG A 1 264 ? 13.132 19.295 -21.143 1.00 60.25 264 ARG A N 1
ATOM 1930 C CA . ARG A 1 264 ? 14.315 19.664 -20.359 1.00 60.25 264 ARG A CA 1
ATOM 1931 C C . ARG A 1 264 ? 14.470 21.177 -20.133 1.00 60.25 264 ARG A C 1
ATOM 1933 O O . ARG A 1 264 ? 14.784 21.595 -19.020 1.00 60.25 264 ARG A O 1
ATOM 1940 N N . GLU A 1 265 ? 14.266 21.993 -21.169 1.00 57.75 265 GLU A N 1
ATOM 1941 C CA . GLU A 1 265 ? 14.440 23.454 -21.101 1.00 57.75 265 GLU A CA 1
ATOM 1942 C C . GLU A 1 265 ? 13.323 24.163 -20.316 1.00 57.75 265 GLU A C 1
ATOM 1944 O O . GLU A 1 265 ? 13.587 25.148 -19.629 1.00 57.75 265 GLU A O 1
ATOM 1949 N N . GLU A 1 266 ? 12.095 23.644 -20.372 1.00 56.62 266 GLU A N 1
ATOM 1950 C CA . GLU A 1 266 ? 10.906 24.236 -19.743 1.00 56.62 266 GLU A CA 1
ATOM 1951 C C . GLU A 1 266 ? 10.777 23.823 -18.269 1.00 56.62 266 GLU A C 1
ATOM 1953 O O . GLU A 1 266 ? 10.376 24.627 -17.427 1.00 56.62 266 GLU A O 1
ATOM 1958 N N . ALA A 1 267 ? 11.215 22.605 -17.932 1.00 57.88 267 ALA A N 1
ATOM 1959 C CA . ALA A 1 267 ? 11.247 22.085 -16.565 1.00 57.88 267 ALA A CA 1
ATOM 1960 C C . ALA A 1 267 ? 12.461 22.574 -15.740 1.00 57.88 267 ALA A C 1
ATOM 1962 O O . ALA A 1 267 ? 12.517 22.352 -14.527 1.00 57.88 267 ALA A O 1
ATOM 1963 N N . GLY A 1 268 ? 13.420 23.271 -16.368 1.00 60.09 268 GLY A N 1
ATOM 1964 C CA . GLY A 1 268 ? 14.637 23.773 -15.715 1.00 60.09 268 GLY A CA 1
ATOM 1965 C C . GLY A 1 268 ? 15.681 22.686 -15.425 1.00 60.09 268 GLY A C 1
ATOM 1966 O O . GLY A 1 268 ? 16.463 22.821 -14.482 1.00 60.09 268 GLY A O 1
ATOM 1967 N N . LEU A 1 269 ? 15.688 21.607 -16.211 1.00 58.62 269 LEU A N 1
ATOM 1968 C CA . LEU A 1 269 ? 16.506 20.420 -15.970 1.00 58.62 269 LEU A CA 1
ATOM 1969 C C . LEU A 1 269 ? 17.928 20.558 -16.556 1.00 58.62 269 LEU A C 1
ATOM 1971 O O . LEU A 1 269 ? 18.103 21.019 -17.693 1.00 58.62 269 LEU A O 1
ATOM 1975 N N . PRO A 1 270 ? 18.976 20.137 -15.821 1.00 55.59 270 PRO A N 1
ATOM 1976 C CA . PRO A 1 270 ? 20.323 20.015 -16.376 1.00 55.59 270 PRO A CA 1
ATOM 1977 C C . PRO A 1 270 ? 20.397 18.954 -17.500 1.00 55.59 270 PRO A C 1
ATOM 1979 O O . PRO A 1 270 ? 19.457 18.208 -17.742 1.00 55.59 270 PRO A O 1
ATOM 1982 N N . ALA A 1 271 ? 21.487 18.946 -18.276 1.00 54.66 271 ALA A N 1
ATOM 1983 C CA . ALA A 1 271 ? 21.653 18.024 -19.406 1.00 54.66 271 ALA A CA 1
ATOM 1984 C C . ALA A 1 271 ? 21.950 16.585 -18.964 1.00 54.66 271 ALA A C 1
ATOM 1986 O O . ALA A 1 271 ? 22.967 16.377 -18.299 1.00 54.66 271 ALA A O 1
ATOM 1987 N N . GLY A 1 272 ? 21.167 15.622 -19.461 1.00 58.91 272 GLY A N 1
ATOM 1988 C CA . GLY A 1 272 ? 21.465 14.187 -19.451 1.00 58.91 272 GLY A CA 1
ATOM 1989 C C . GLY A 1 272 ? 20.382 13.319 -18.799 1.00 58.91 272 GLY A C 1
ATOM 1990 O O . GLY A 1 272 ? 19.318 13.806 -18.426 1.00 58.91 272 GLY A O 1
ATOM 1991 N N . SER A 1 273 ? 20.676 12.017 -18.713 1.00 64.12 273 SER A N 1
ATOM 1992 C CA . SER A 1 273 ? 19.709 10.962 -18.384 1.00 64.12 273 SER A CA 1
ATOM 1993 C C . SER A 1 273 ? 19.174 11.058 -16.958 1.00 64.12 273 SER A C 1
ATOM 1995 O O . SER A 1 273 ? 19.879 11.507 -16.054 1.00 64.12 273 SER A O 1
ATOM 1997 N N . VAL A 1 274 ? 17.932 10.603 -16.773 1.00 68.75 274 VAL A N 1
ATOM 1998 C CA . VAL A 1 274 ? 17.287 10.379 -15.474 1.00 68.75 274 VAL A CA 1
ATOM 1999 C C . VAL A 1 274 ? 17.356 8.883 -15.157 1.00 68.75 274 VAL A C 1
ATOM 2001 O O . VAL A 1 274 ? 16.857 8.063 -15.932 1.00 68.75 274 VAL A O 1
ATOM 2004 N N . ASP A 1 275 ? 18.003 8.518 -14.046 1.00 71.44 275 ASP A N 1
ATOM 2005 C CA . ASP A 1 275 ? 18.237 7.109 -13.666 1.00 71.44 275 ASP A CA 1
ATOM 2006 C C . ASP A 1 275 ? 17.188 6.534 -12.723 1.00 71.44 275 ASP A C 1
ATOM 2008 O O . ASP A 1 275 ? 16.918 5.348 -12.821 1.00 71.44 275 ASP A O 1
ATOM 2012 N N . ALA A 1 276 ? 16.602 7.346 -11.848 1.00 79.19 276 ALA A N 1
ATOM 2013 C CA . ALA A 1 276 ? 15.560 6.921 -10.922 1.00 79.19 276 ALA A CA 1
ATOM 2014 C C . ALA A 1 276 ? 14.489 8.009 -10.857 1.00 79.19 276 ALA A C 1
ATOM 2016 O O . ALA A 1 276 ? 14.821 9.198 -10.872 1.00 79.19 276 ALA A O 1
ATOM 2017 N N . ILE A 1 277 ? 13.225 7.606 -10.792 1.00 81.81 277 ILE A N 1
ATOM 2018 C CA . ILE A 1 277 ? 12.065 8.489 -10.676 1.00 81.81 277 ILE A CA 1
ATOM 2019 C C . ILE A 1 277 ? 11.039 7.830 -9.757 1.00 81.81 277 ILE A C 1
ATOM 2021 O O . ILE A 1 277 ? 10.933 6.607 -9.742 1.00 81.81 277 ILE A O 1
ATOM 2025 N N . THR A 1 278 ? 10.284 8.632 -9.023 1.00 85.88 278 THR A N 1
ATOM 2026 C CA . THR A 1 278 ? 9.111 8.180 -8.279 1.00 85.88 278 THR A CA 1
ATOM 2027 C C . THR A 1 278 ? 8.069 9.292 -8.220 1.00 85.88 278 THR A C 1
ATOM 2029 O O . THR A 1 278 ? 8.375 10.462 -8.498 1.00 85.88 278 THR A O 1
ATOM 2032 N N . THR A 1 279 ? 6.846 8.917 -7.868 1.00 85.38 279 THR A N 1
ATOM 2033 C CA . THR A 1 279 ? 5.728 9.825 -7.637 1.00 85.38 279 THR A CA 1
ATOM 2034 C C . THR A 1 279 ? 5.208 9.662 -6.227 1.00 85.38 279 THR A C 1
ATOM 2036 O O . THR A 1 279 ? 4.948 8.545 -5.798 1.00 85.38 279 THR A O 1
ATOM 2039 N N . ALA A 1 280 ? 5.032 10.770 -5.519 1.00 85.75 280 ALA A N 1
ATOM 2040 C CA . ALA A 1 280 ? 4.451 10.776 -4.182 1.00 85.75 280 ALA A CA 1
ATOM 2041 C C . ALA A 1 280 ? 3.963 12.181 -3.845 1.00 85.75 280 ALA A C 1
ATOM 2043 O O . ALA A 1 280 ? 4.510 13.152 -4.367 1.00 85.75 280 ALA A O 1
ATOM 2044 N N . ASP A 1 281 ? 2.986 12.308 -2.950 1.00 86.25 281 ASP A N 1
ATOM 2045 C CA . ASP A 1 281 ? 2.606 13.603 -2.376 1.00 86.25 281 ASP A CA 1
ATOM 2046 C C . ASP A 1 281 ? 3.707 14.099 -1.426 1.00 86.25 281 ASP A C 1
ATOM 2048 O O . ASP A 1 281 ? 3.620 13.981 -0.209 1.00 86.25 281 ASP A O 1
ATOM 2052 N N . TRP A 1 282 ? 4.805 14.605 -1.988 1.00 88.19 282 TRP A N 1
ATOM 2053 C CA . TRP A 1 282 ? 5.968 15.039 -1.219 1.00 88.19 282 TRP A CA 1
ATOM 2054 C C . TRP A 1 282 ? 5.690 16.307 -0.422 1.00 88.19 282 TRP A C 1
ATOM 2056 O O . TRP A 1 282 ? 6.349 16.534 0.599 1.00 88.19 282 TRP A O 1
ATOM 2066 N N . ASP A 1 283 ? 4.750 17.150 -0.872 1.00 86.69 283 ASP A N 1
ATOM 2067 C CA . ASP A 1 283 ? 4.421 18.394 -0.187 1.00 86.69 283 ASP A CA 1
ATOM 2068 C C . ASP A 1 283 ? 3.188 18.398 0.728 1.00 86.69 283 ASP A C 1
ATOM 2070 O O . ASP A 1 283 ? 3.052 19.322 1.543 1.00 86.69 283 ASP A O 1
ATOM 2074 N N . GLY A 1 284 ? 2.468 17.279 0.789 1.00 85.31 284 GLY A N 1
ATOM 2075 C CA . GLY A 1 284 ? 1.333 17.044 1.680 1.00 85.31 284 GLY A CA 1
ATOM 2076 C C . GLY A 1 284 ? 0.076 17.792 1.239 1.00 85.31 284 GLY A C 1
ATOM 2077 O O . GLY A 1 284 ? -0.719 18.190 2.094 1.00 85.31 284 GLY A O 1
ATOM 2078 N N . ASP A 1 285 ? -0.054 18.095 -0.056 1.00 84.38 285 ASP A N 1
ATOM 2079 C CA . ASP A 1 285 ? -1.197 18.825 -0.616 1.00 84.38 285 ASP A CA 1
ATOM 2080 C C . ASP A 1 285 ? -2.244 17.921 -1.282 1.00 84.38 285 ASP A C 1
ATOM 2082 O O . ASP A 1 285 ? -3.268 18.418 -1.763 1.00 84.38 285 ASP A O 1
ATOM 2086 N N . GLY A 1 286 ? -2.033 16.605 -1.224 1.00 83.12 286 GLY A N 1
ATOM 2087 C CA . GLY A 1 286 ? -2.908 15.578 -1.770 1.00 83.12 286 GLY A CA 1
ATOM 2088 C C . GLY A 1 286 ? -2.702 15.310 -3.260 1.00 83.12 286 GLY A C 1
ATOM 2089 O O . GLY A 1 286 ? -3.453 14.514 -3.817 1.00 83.12 286 GLY A O 1
ATOM 2090 N N . LEU A 1 287 ? -1.728 15.952 -3.918 1.00 83.19 287 LEU A N 1
ATOM 2091 C CA . LEU A 1 287 ? -1.390 15.703 -5.319 1.00 83.19 287 LEU A CA 1
ATOM 2092 C C . LEU A 1 287 ? -0.051 14.972 -5.428 1.00 83.19 287 LEU A C 1
ATOM 2094 O O . LEU A 1 287 ? 0.928 15.337 -4.782 1.00 83.19 287 LEU A O 1
ATOM 2098 N N . ALA A 1 288 ? 0.035 13.969 -6.305 1.00 84.81 288 ALA A N 1
ATOM 2099 C CA . ALA A 1 288 ? 1.303 13.292 -6.546 1.00 84.81 288 ALA A CA 1
ATOM 2100 C C . ALA A 1 288 ? 2.301 14.234 -7.245 1.00 84.81 288 ALA A C 1
ATOM 2102 O O . ALA A 1 288 ? 2.061 14.714 -8.357 1.00 84.81 288 ALA A O 1
ATOM 2103 N N . ASP A 1 289 ? 3.442 14.474 -6.602 1.00 87.44 289 ASP A N 1
ATOM 2104 C CA . ASP A 1 289 ? 4.594 15.189 -7.143 1.00 87.44 289 ASP A CA 1
ATOM 2105 C C . ASP A 1 289 ? 5.561 14.239 -7.862 1.00 87.44 289 ASP A C 1
ATOM 2107 O O . ASP A 1 289 ? 5.485 13.023 -7.711 1.00 87.44 289 ASP A O 1
ATOM 2111 N N . ILE A 1 290 ? 6.536 14.789 -8.597 1.00 86.81 290 ILE A N 1
ATOM 2112 C CA . ILE A 1 290 ? 7.598 14.000 -9.243 1.00 86.81 290 ILE A CA 1
ATOM 2113 C C . ILE A 1 290 ? 8.934 14.225 -8.530 1.00 86.81 290 ILE A C 1
ATOM 2115 O O . ILE A 1 290 ? 9.400 15.362 -8.409 1.00 86.81 290 ILE A O 1
ATOM 2119 N N . LEU A 1 291 ? 9.602 13.140 -8.131 1.00 88.31 291 LEU A N 1
ATOM 2120 C CA . LEU A 1 291 ? 10.974 13.151 -7.620 1.00 88.31 291 LEU A CA 1
ATOM 2121 C C . LEU A 1 291 ? 11.868 12.315 -8.522 1.00 88.31 291 LEU A C 1
ATOM 2123 O O . LEU A 1 291 ? 11.511 11.205 -8.899 1.00 88.31 291 LEU A O 1
ATOM 2127 N N . PHE A 1 292 ? 13.045 12.829 -8.869 1.00 86.44 292 PHE A N 1
ATOM 2128 C CA . PHE A 1 292 ? 13.940 12.120 -9.778 1.00 86.44 292 PHE A CA 1
ATOM 2129 C C . PHE A 1 292 ? 15.415 12.422 -9.535 1.00 86.44 292 PHE A C 1
ATOM 2131 O O . PHE A 1 292 ? 15.810 13.521 -9.132 1.00 86.44 292 PHE A O 1
ATOM 2138 N N . ALA A 1 293 ? 16.244 11.426 -9.828 1.00 84.75 293 ALA A N 1
ATOM 2139 C CA . ALA A 1 293 ? 17.689 11.512 -9.766 1.00 84.75 293 ALA A CA 1
ATOM 2140 C C . ALA A 1 293 ? 18.280 11.860 -11.129 1.00 84.75 293 ALA A C 1
ATOM 2142 O O . ALA A 1 293 ? 17.968 11.242 -12.148 1.00 84.75 293 ALA A O 1
ATOM 2143 N N . HIS A 1 294 ? 19.214 12.804 -11.124 1.00 82.25 294 HIS A N 1
ATOM 2144 C CA . HIS A 1 294 ? 19.957 13.226 -12.300 1.00 82.25 294 HIS A CA 1
ATOM 2145 C C . HIS A 1 294 ? 21.453 12.885 -12.132 1.00 82.25 294 HIS A C 1
ATOM 2147 O O . HIS A 1 294 ? 22.223 13.684 -11.578 1.00 82.25 294 HIS A O 1
ATOM 2153 N N . PRO A 1 295 ? 21.892 11.695 -12.593 1.00 77.38 295 PRO A N 1
ATOM 2154 C CA . PRO A 1 295 ? 23.276 11.230 -12.521 1.00 77.38 295 PRO A CA 1
ATOM 2155 C C . PRO A 1 295 ? 24.342 12.233 -12.967 1.00 77.38 295 PRO A C 1
ATOM 2157 O O . PRO A 1 295 ? 25.331 12.368 -12.241 1.00 77.38 295 PRO A O 1
ATOM 2160 N N . PRO A 1 296 ? 24.194 12.977 -14.087 1.00 77.56 296 PRO A N 1
ATOM 2161 C CA . PRO A 1 296 ? 25.249 13.884 -14.539 1.00 77.56 296 PRO A CA 1
ATOM 2162 C C . PRO A 1 296 ? 25.563 14.999 -13.537 1.00 77.56 296 PRO A C 1
ATOM 2164 O O . PRO A 1 296 ? 26.707 15.446 -13.465 1.00 77.56 296 PRO A O 1
ATOM 2167 N N . SER A 1 297 ? 24.571 15.440 -12.754 1.00 78.38 297 SER A N 1
ATOM 2168 C CA . SER A 1 297 ? 24.778 16.417 -11.678 1.00 78.38 297 SER A CA 1
ATOM 2169 C C . SER A 1 297 ? 24.890 15.790 -10.289 1.00 78.38 297 SER A C 1
ATOM 2171 O O . SER A 1 297 ? 25.047 16.548 -9.338 1.00 78.38 297 SER A O 1
ATOM 2173 N N . GLN A 1 298 ? 24.781 14.459 -10.166 1.00 83.69 298 GLN A N 1
ATOM 2174 C CA . GLN A 1 298 ? 24.719 13.727 -8.892 1.00 83.69 298 GLN A CA 1
ATOM 2175 C C . GLN A 1 298 ? 23.774 14.417 -7.903 1.00 83.69 298 GLN A C 1
ATOM 2177 O O . GLN A 1 298 ? 24.168 14.860 -6.827 1.00 83.69 298 GLN A O 1
ATOM 2182 N N . ALA A 1 299 ? 22.531 14.625 -8.330 1.00 84.94 299 ALA A N 1
ATOM 2183 C CA . ALA A 1 299 ? 21.559 15.368 -7.545 1.00 84.94 299 ALA A CA 1
ATOM 2184 C C . ALA A 1 299 ? 20.157 14.795 -7.699 1.00 84.94 299 ALA A C 1
ATOM 2186 O O . ALA A 1 299 ? 19.814 14.243 -8.746 1.00 84.94 299 ALA A O 1
ATOM 2187 N N . LEU A 1 300 ? 19.361 14.982 -6.653 1.00 87.56 300 LEU A N 1
ATOM 2188 C CA . LEU A 1 300 ? 17.941 14.691 -6.634 1.00 87.56 300 LEU A CA 1
ATOM 2189 C C . LEU A 1 300 ? 17.146 15.988 -6.767 1.00 87.56 300 LEU A C 1
ATOM 2191 O O . LEU A 1 300 ? 17.456 16.998 -6.125 1.00 87.56 300 LEU A O 1
ATOM 2195 N N . PHE A 1 301 ? 16.103 15.943 -7.579 1.00 87.12 301 PHE A N 1
ATOM 2196 C CA . PHE A 1 301 ? 15.211 17.056 -7.840 1.00 87.12 301 PHE A CA 1
ATOM 2197 C C . PHE A 1 301 ? 13.764 16.670 -7.551 1.00 87.12 301 PHE A C 1
ATOM 2199 O O . PHE A 1 301 ? 13.387 15.505 -7.647 1.00 87.12 301 PHE A O 1
ATOM 2206 N N . TRP A 1 302 ? 12.967 17.680 -7.230 1.00 89.38 302 TRP A N 1
ATOM 2207 C CA . TRP A 1 302 ? 11.535 17.581 -6.988 1.00 89.38 302 TRP A CA 1
ATOM 2208 C C . TRP A 1 302 ? 10.792 18.588 -7.867 1.00 89.38 302 TRP A C 1
ATOM 2210 O O . TRP A 1 302 ? 11.190 19.755 -7.962 1.00 89.38 302 TRP A O 1
ATOM 2220 N N . MET A 1 303 ? 9.717 18.145 -8.506 1.00 87.88 303 MET A N 1
ATOM 2221 C CA . MET A 1 303 ? 8.790 18.963 -9.275 1.00 87.88 303 MET A CA 1
ATOM 2222 C C . MET A 1 303 ? 7.416 18.904 -8.624 1.00 87.88 303 MET A C 1
ATOM 2224 O O . MET A 1 303 ? 6.767 17.861 -8.633 1.00 87.88 303 MET A O 1
ATOM 2228 N N . ARG A 1 304 ? 6.982 20.052 -8.098 1.00 90.12 304 ARG A N 1
ATOM 2229 C CA . ARG A 1 304 ? 5.668 20.188 -7.476 1.00 90.12 304 ARG A CA 1
ATOM 2230 C C . ARG A 1 304 ? 4.560 20.150 -8.524 1.00 90.12 304 ARG A C 1
ATOM 2232 O O . ARG A 1 304 ? 4.593 20.976 -9.445 1.00 90.12 304 ARG A O 1
ATOM 2239 N N . ASN A 1 305 ? 3.579 19.287 -8.322 1.00 88.00 305 ASN A N 1
ATOM 2240 C CA . ASN A 1 305 ? 2.334 19.231 -9.060 1.00 88.00 305 ASN A CA 1
ATOM 2241 C C . ASN A 1 305 ? 1.376 20.350 -8.613 1.00 88.00 305 ASN A C 1
ATOM 2243 O O . ASN A 1 305 ? 1.285 20.723 -7.447 1.00 88.00 305 ASN A O 1
ATOM 2247 N N . LEU A 1 306 ? 0.699 20.965 -9.575 1.00 87.81 306 LEU A N 1
ATOM 2248 C CA . LEU A 1 306 ? -0.293 22.023 -9.374 1.00 87.81 306 LEU A CA 1
ATOM 2249 C C . LEU A 1 306 ? -1.702 21.576 -9.793 1.00 87.81 306 LEU A C 1
ATOM 2251 O O . LEU A 1 306 ? -2.621 22.396 -9.781 1.00 87.81 306 LEU A O 1
ATOM 2255 N N . GLY A 1 307 ? -1.853 20.311 -10.191 1.00 83.38 307 GLY A N 1
ATOM 2256 C CA . GLY A 1 307 ? -3.078 19.709 -10.703 1.00 83.38 307 GLY A CA 1
ATOM 2257 C C . GLY A 1 307 ? -3.218 19.822 -12.224 1.00 83.38 307 GLY A C 1
ATOM 2258 O O . GLY A 1 307 ? -2.638 20.704 -12.878 1.00 83.38 307 GLY A O 1
ATOM 2259 N N . GLY A 1 308 ? -4.001 18.905 -12.804 1.00 76.62 308 GLY A N 1
ATOM 2260 C CA . GLY A 1 308 ? -4.253 18.841 -14.249 1.00 76.62 308 GLY A CA 1
ATOM 2261 C C . GLY A 1 308 ? -2.978 18.708 -15.091 1.00 76.62 308 GLY A C 1
ATOM 2262 O O . GLY A 1 308 ? -2.903 19.292 -16.174 1.00 76.62 308 GLY A O 1
ATOM 2263 N N . GLY A 1 309 ? -1.950 18.042 -14.549 1.00 74.25 309 GLY A N 1
ATOM 2264 C CA . GLY A 1 309 ? -0.643 17.845 -15.182 1.00 74.25 309 GLY A CA 1
ATOM 2265 C C . GLY A 1 309 ? 0.250 19.084 -15.290 1.00 74.25 309 GLY A C 1
ATOM 2266 O O . GLY A 1 309 ? 1.207 19.089 -16.066 1.00 74.25 309 GLY A O 1
ATOM 2267 N N . ASN A 1 310 ? -0.033 20.150 -14.535 1.00 82.75 310 ASN A N 1
ATOM 2268 C CA . ASN A 1 310 ? 0.824 21.334 -14.491 1.00 82.75 310 ASN A CA 1
ATOM 2269 C C . ASN A 1 310 ? 1.855 21.215 -13.368 1.00 82.75 310 ASN A C 1
ATOM 2271 O O . ASN A 1 310 ? 1.490 20.965 -12.226 1.00 82.75 310 ASN A O 1
ATOM 2275 N N . PHE A 1 311 ? 3.125 21.501 -13.658 1.00 84.69 311 PHE A N 1
ATOM 2276 C CA . PHE A 1 311 ? 4.207 21.409 -12.674 1.00 84.69 311 PHE A CA 1
ATOM 2277 C C . PHE A 1 311 ? 4.971 22.723 -12.513 1.00 84.69 311 PHE A C 1
ATOM 2279 O O . PHE A 1 311 ? 5.129 23.502 -13.457 1.00 84.69 311 PHE A O 1
ATOM 2286 N N . LYS A 1 312 ? 5.507 22.963 -11.312 1.00 88.19 312 LYS A N 1
ATOM 2287 C CA . LYS A 1 312 ? 6.566 23.965 -11.120 1.00 88.19 312 LYS A CA 1
ATOM 2288 C C . LYS A 1 312 ? 7.896 23.466 -11.689 1.00 88.19 312 LYS A C 1
ATOM 2290 O O . LYS A 1 312 ? 8.133 22.269 -11.818 1.00 88.19 312 LYS A O 1
ATOM 2295 N N . SER A 1 313 ? 8.800 24.409 -11.956 1.00 83.75 313 SER A N 1
ATOM 2296 C CA . SER A 1 313 ? 10.194 24.109 -12.297 1.00 83.75 313 SER A CA 1
ATOM 2297 C C . SER A 1 313 ? 10.858 23.244 -11.225 1.00 83.75 313 SER A C 1
ATOM 2299 O O . SER A 1 313 ? 10.648 23.487 -10.030 1.00 83.75 313 SER A O 1
ATOM 2301 N N . ALA A 1 314 ? 11.719 22.319 -11.648 1.00 84.75 314 ALA A N 1
ATOM 2302 C CA . ALA A 1 314 ? 12.427 21.416 -10.754 1.00 84.75 314 ALA A CA 1
ATOM 2303 C C . ALA A 1 314 ? 13.246 22.168 -9.692 1.00 84.75 314 ALA A C 1
ATOM 2305 O O . ALA A 1 314 ? 14.003 23.100 -9.984 1.00 84.75 314 ALA A O 1
ATOM 2306 N N . LYS A 1 315 ? 13.109 21.739 -8.439 1.00 87.19 315 LYS A N 1
ATOM 2307 C CA . LYS A 1 315 ? 13.837 22.256 -7.282 1.00 87.19 315 LYS A CA 1
ATOM 2308 C C . LYS A 1 315 ? 14.844 21.211 -6.814 1.00 87.19 315 LYS A C 1
ATOM 2310 O O . LYS A 1 315 ? 14.494 20.049 -6.644 1.00 87.19 315 LYS A O 1
ATOM 2315 N N . LEU A 1 316 ? 16.085 21.632 -6.573 1.00 86.38 316 LEU A N 1
ATOM 2316 C CA . LEU A 1 316 ? 17.104 20.779 -5.960 1.00 86.38 316 LEU A CA 1
ATOM 2317 C C . LEU A 1 316 ? 16.655 20.357 -4.553 1.00 86.38 316 LEU A C 1
ATOM 2319 O O . LEU A 1 316 ? 16.364 21.220 -3.720 1.00 86.38 316 LEU A O 1
ATOM 2323 N N . VAL A 1 317 ? 16.636 19.050 -4.305 1.00 87.12 317 VAL A N 1
ATOM 2324 C CA . VAL A 1 317 ? 16.384 18.461 -2.984 1.00 87.12 317 VAL A CA 1
ATOM 2325 C C . VAL A 1 317 ? 17.711 18.272 -2.253 1.00 87.12 317 VAL A C 1
ATOM 2327 O O . VAL A 1 317 ? 17.908 18.836 -1.180 1.00 87.12 317 VAL A O 1
ATOM 2330 N N . LEU A 1 318 ? 18.645 17.539 -2.867 1.00 87.31 318 LEU A N 1
ATOM 2331 C CA . LEU A 1 318 ? 19.950 17.206 -2.293 1.00 87.31 318 LEU A CA 1
ATOM 2332 C C . LEU A 1 318 ? 20.964 16.894 -3.406 1.00 87.31 318 LEU A C 1
ATOM 2334 O O . LEU A 1 318 ? 20.603 16.385 -4.467 1.00 87.31 318 LEU A O 1
ATOM 2338 N N . THR A 1 319 ? 22.246 17.160 -3.152 1.00 87.31 319 THR A N 1
ATOM 2339 C CA . THR A 1 319 ? 23.364 16.620 -3.944 1.00 87.31 319 THR A CA 1
ATOM 2340 C C . THR A 1 319 ? 23.906 15.346 -3.309 1.00 87.31 319 THR A C 1
ATOM 2342 O O . THR A 1 319 ? 24.192 15.330 -2.112 1.00 87.31 319 THR A O 1
ATOM 2345 N N . THR A 1 320 ? 24.108 14.306 -4.105 1.00 84.31 320 THR A N 1
ATOM 2346 C CA . THR A 1 320 ? 24.626 13.011 -3.670 1.00 84.31 320 THR A CA 1
ATOM 2347 C C . THR A 1 320 ? 26.107 12.869 -4.019 1.00 84.31 320 THR A C 1
ATOM 2349 O O . THR A 1 320 ? 26.646 13.575 -4.868 1.00 84.31 320 THR A O 1
ATOM 2352 N N . SER A 1 321 ? 26.796 11.947 -3.349 1.00 83.31 321 SER A N 1
ATOM 2353 C CA . SER A 1 321 ? 28.197 11.600 -3.640 1.00 83.31 321 SER A CA 1
ATOM 2354 C C . SER A 1 321 ? 28.345 10.464 -4.662 1.00 83.31 321 SER A C 1
ATOM 2356 O O . SER A 1 321 ? 29.462 10.121 -5.051 1.00 83.31 321 SER A O 1
ATOM 2358 N N . ALA A 1 322 ? 27.229 9.858 -5.073 1.00 86.12 322 ALA A N 1
ATOM 2359 C CA . ALA A 1 322 ? 27.158 8.720 -5.979 1.00 86.12 322 ALA A CA 1
ATOM 2360 C C . ALA A 1 322 ? 25.836 8.732 -6.764 1.00 86.12 322 ALA A C 1
ATOM 2362 O O . ALA A 1 322 ? 24.900 9.456 -6.418 1.00 86.12 322 ALA A O 1
ATOM 2363 N N . PHE A 1 323 ? 25.757 7.919 -7.820 1.00 85.50 323 PHE A N 1
ATOM 2364 C CA . PHE A 1 323 ? 24.520 7.743 -8.578 1.00 85.50 323 PHE A CA 1
ATOM 2365 C C . PHE A 1 323 ? 23.448 7.093 -7.709 1.00 85.50 323 PHE A C 1
ATOM 2367 O O . PHE A 1 323 ? 23.712 6.094 -7.037 1.00 85.50 323 PHE A O 1
ATOM 2374 N N . VAL A 1 324 ? 22.258 7.683 -7.743 1.00 88.69 324 VAL A N 1
ATOM 2375 C CA . VAL A 1 324 ? 21.059 7.144 -7.109 1.00 88.69 324 VAL A CA 1
ATOM 2376 C C . VAL A 1 324 ? 20.432 6.146 -8.071 1.00 88.69 324 VAL A C 1
ATOM 2378 O O . VAL A 1 324 ? 20.246 6.461 -9.245 1.00 88.69 324 VAL A O 1
ATOM 2381 N N . ARG A 1 325 ? 20.155 4.944 -7.572 1.00 85.69 325 ARG A N 1
ATOM 2382 C CA . ARG A 1 325 ? 19.570 3.837 -8.334 1.00 85.69 325 ARG A CA 1
ATOM 2383 C C . ARG A 1 325 ? 18.078 3.670 -8.090 1.00 85.69 325 ARG A C 1
ATOM 2385 O O . ARG A 1 325 ? 17.374 3.305 -9.017 1.00 85.69 325 ARG A O 1
ATOM 2392 N N . SER A 1 326 ? 17.625 3.942 -6.870 1.00 88.75 326 SER A N 1
ATOM 2393 C CA . SER A 1 326 ? 16.217 3.845 -6.492 1.00 88.75 326 SER A CA 1
ATOM 2394 C C . SER A 1 326 ? 15.864 4.938 -5.484 1.00 88.75 326 SER A C 1
ATOM 2396 O O . SER A 1 326 ? 16.738 5.428 -4.754 1.00 88.75 326 SER A O 1
ATOM 2398 N N . ILE A 1 327 ? 14.604 5.364 -5.519 1.00 90.38 327 ILE A N 1
ATOM 2399 C CA . ILE A 1 327 ? 14.025 6.434 -4.707 1.00 90.38 327 ILE A CA 1
ATOM 2400 C C . ILE A 1 327 ? 12.676 5.927 -4.208 1.00 90.38 327 ILE A C 1
ATOM 2402 O O . ILE A 1 327 ? 11.839 5.547 -5.020 1.00 90.38 327 ILE A O 1
ATOM 2406 N N . SER A 1 328 ? 12.446 6.007 -2.903 1.00 91.38 328 SER A N 1
ATOM 2407 C CA . SER A 1 328 ? 11.135 5.769 -2.307 1.00 91.38 328 SER A CA 1
ATOM 2408 C C . SER A 1 328 ? 10.785 6.905 -1.360 1.00 91.38 328 SER A C 1
ATOM 2410 O O . SER A 1 328 ? 11.666 7.517 -0.749 1.00 91.38 328 SER A O 1
ATOM 2412 N N . VAL A 1 329 ? 9.493 7.196 -1.264 1.00 89.75 329 VAL A N 1
ATOM 2413 C CA . VAL A 1 329 ? 8.940 8.248 -0.410 1.00 89.75 329 VAL A CA 1
ATOM 2414 C C . VAL A 1 329 ? 7.891 7.620 0.496 1.00 89.75 329 VAL A C 1
ATOM 2416 O O . VAL A 1 329 ? 7.095 6.811 0.031 1.00 89.75 329 VAL A O 1
ATOM 2419 N N . GLY A 1 330 ? 7.922 7.957 1.779 1.00 85.12 330 GLY A N 1
ATOM 2420 C CA . GLY A 1 330 ? 7.043 7.392 2.801 1.00 85.12 330 GLY A CA 1
ATOM 2421 C C . GLY A 1 330 ? 7.415 7.929 4.176 1.00 85.12 330 GLY A C 1
ATOM 2422 O O . GLY A 1 330 ? 8.512 8.453 4.348 1.00 85.12 330 GLY A O 1
ATOM 2423 N N . ASP A 1 331 ? 6.501 7.848 5.134 1.00 81.81 331 ASP A N 1
ATOM 2424 C CA . ASP A 1 331 ? 6.769 8.270 6.509 1.00 81.81 331 ASP A CA 1
ATOM 2425 C C . ASP A 1 331 ? 7.618 7.208 7.224 1.00 81.81 331 ASP A C 1
ATOM 2427 O O . ASP A 1 331 ? 7.158 6.098 7.475 1.00 81.81 331 ASP A O 1
ATOM 2431 N N . LEU A 1 332 ? 8.887 7.532 7.480 1.00 83.12 332 LEU A N 1
ATOM 2432 C CA . LEU A 1 332 ? 9.857 6.620 8.096 1.00 83.12 332 LEU A CA 1
ATOM 2433 C C . LEU A 1 332 ? 9.994 6.856 9.610 1.00 83.12 332 LEU A C 1
ATOM 2435 O O . LEU A 1 332 ? 10.774 6.172 10.274 1.00 83.12 332 LEU A O 1
ATOM 2439 N N . A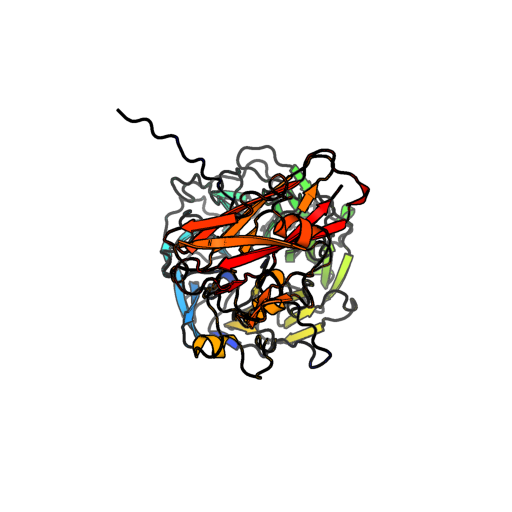SN A 1 333 ? 9.344 7.893 10.142 1.00 76.62 333 ASN A N 1
ATOM 2440 C CA . ASN A 1 333 ? 9.520 8.339 11.521 1.00 76.62 333 ASN A CA 1
ATOM 2441 C C . ASN A 1 333 ? 8.207 8.662 12.247 1.00 76.62 333 ASN A C 1
ATOM 2443 O O . ASN A 1 333 ? 8.252 9.353 13.272 1.00 76.62 333 ASN A O 1
ATOM 2447 N N . ALA A 1 334 ? 7.082 8.164 11.737 1.00 74.88 334 ALA A N 1
ATOM 2448 C CA . ALA A 1 334 ? 5.757 8.273 12.338 1.00 74.88 334 ALA A CA 1
ATOM 2449 C C . ALA A 1 334 ? 5.235 9.707 12.512 1.00 74.88 334 ALA A C 1
ATOM 2451 O O . ALA A 1 334 ? 4.383 9.970 13.370 1.00 74.88 334 ALA A O 1
ATOM 2452 N N . ASN A 1 335 ? 5.780 10.692 11.792 1.00 73.62 335 ASN A N 1
ATOM 2453 C CA . ASN A 1 335 ? 5.437 12.097 12.029 1.00 73.62 335 ASN A CA 1
ATOM 2454 C C . ASN A 1 335 ? 4.316 12.626 11.111 1.00 73.62 335 ASN A C 1
ATOM 2456 O O . ASN A 1 335 ? 3.997 13.820 11.161 1.00 73.62 335 ASN A O 1
ATOM 2460 N N . ALA A 1 336 ? 3.714 11.750 10.304 1.00 76.00 336 ALA A N 1
ATOM 2461 C CA . ALA A 1 336 ? 2.733 12.024 9.258 1.00 76.00 336 ALA A CA 1
ATOM 2462 C C . ALA A 1 336 ? 3.232 12.996 8.172 1.00 76.00 336 ALA A C 1
ATOM 2464 O O . ALA A 1 336 ? 2.441 13.661 7.493 1.00 76.00 336 ALA A O 1
ATOM 2465 N N . VAL A 1 337 ? 4.550 13.105 8.007 1.00 81.12 337 VAL A N 1
ATOM 2466 C CA . VAL A 1 337 ? 5.209 13.871 6.952 1.00 81.12 337 VAL A CA 1
ATOM 2467 C C . VAL A 1 337 ? 6.029 12.895 6.110 1.00 81.12 337 VAL A C 1
ATOM 2469 O O . VAL A 1 337 ? 6.863 12.170 6.639 1.00 81.12 337 VAL A O 1
ATOM 2472 N N . PRO A 1 338 ? 5.843 12.882 4.781 1.00 85.62 338 PRO A N 1
ATOM 2473 C CA . PRO A 1 338 ? 6.583 11.976 3.920 1.00 85.62 338 PRO A CA 1
ATOM 2474 C C . PRO A 1 338 ? 8.077 12.289 3.972 1.00 85.62 338 PRO A C 1
ATOM 2476 O O . PRO A 1 338 ? 8.500 13.424 3.727 1.00 85.62 338 PRO A O 1
ATOM 2479 N N . ASP A 1 339 ? 8.862 11.251 4.218 1.00 86.88 339 ASP A N 1
ATOM 2480 C CA . ASP A 1 339 ? 10.310 11.258 4.162 1.00 86.88 339 ASP A CA 1
ATOM 2481 C C . ASP A 1 339 ? 10.815 10.616 2.871 1.00 86.88 339 ASP A C 1
ATOM 2483 O O . ASP A 1 339 ? 10.089 9.963 2.122 1.00 86.88 339 ASP A O 1
ATOM 2487 N N . LEU A 1 340 ? 12.086 10.859 2.567 1.00 90.62 340 LEU A N 1
ATOM 2488 C CA . LEU A 1 340 ? 12.724 10.402 1.344 1.00 90.62 340 LEU A CA 1
ATOM 2489 C C . LEU A 1 340 ? 13.821 9.396 1.676 1.00 90.62 340 LEU A C 1
ATOM 2491 O O . LEU A 1 340 ? 14.758 9.710 2.410 1.00 90.62 340 LEU A O 1
ATOM 2495 N N . THR A 1 341 ? 13.768 8.232 1.038 1.00 92.38 341 THR A N 1
ATOM 2496 C CA . THR A 1 341 ? 14.809 7.208 1.118 1.00 92.38 341 THR A CA 1
ATOM 2497 C C . THR A 1 341 ? 15.392 6.956 -0.267 1.00 92.38 341 THR A C 1
ATOM 2499 O O . THR A 1 341 ? 14.670 6.729 -1.236 1.00 92.38 341 THR A O 1
ATOM 2502 N N . ILE A 1 342 ? 16.718 7.011 -0.384 1.00 93.00 342 ILE A N 1
ATOM 2503 C CA . ILE A 1 342 ? 17.437 6.780 -1.643 1.00 93.00 342 ILE A CA 1
ATOM 2504 C C . ILE A 1 342 ? 18.469 5.667 -1.490 1.00 93.00 342 ILE A C 1
ATOM 2506 O O . ILE A 1 342 ? 19.147 5.563 -0.466 1.00 93.00 342 ILE A O 1
ATOM 2510 N N . ALA A 1 343 ? 18.652 4.883 -2.550 1.00 92.31 343 ALA A N 1
ATOM 2511 C CA . ALA A 1 343 ? 19.750 3.933 -2.668 1.00 92.31 343 ALA A CA 1
ATOM 2512 C C . ALA A 1 343 ? 20.787 4.473 -3.641 1.00 92.31 343 ALA A C 1
ATOM 2514 O O . ALA A 1 343 ? 20.482 4.791 -4.793 1.00 92.31 343 ALA A O 1
ATOM 2515 N N . THR A 1 344 ? 22.035 4.531 -3.196 1.00 90.75 344 THR A N 1
ATOM 2516 C CA . THR A 1 344 ? 23.188 4.657 -4.086 1.00 90.75 344 THR A CA 1
ATOM 2517 C C . THR A 1 344 ? 23.726 3.272 -4.438 1.00 90.75 344 THR A C 1
ATOM 2519 O O . THR A 1 344 ? 23.109 2.255 -4.139 1.00 90.75 344 THR A O 1
ATOM 2522 N N . HIS A 1 345 ? 24.899 3.206 -5.070 1.00 86.31 345 HIS A N 1
ATOM 2523 C CA . HIS A 1 345 ? 25.566 1.932 -5.327 1.00 86.31 345 HIS A CA 1
ATOM 2524 C C . HIS A 1 345 ? 25.738 1.070 -4.063 1.00 86.31 345 HIS A C 1
ATOM 2526 O O . HIS A 1 345 ? 25.611 -0.139 -4.165 1.00 86.31 345 HIS A O 1
ATOM 2532 N N . ASP A 1 346 ? 26.053 1.649 -2.903 1.00 87.75 346 ASP A N 1
ATOM 2533 C CA . ASP A 1 346 ? 26.456 0.908 -1.697 1.00 87.75 346 ASP A CA 1
ATOM 2534 C C . ASP A 1 346 ? 25.814 1.395 -0.391 1.00 87.75 346 ASP A C 1
ATOM 2536 O O . ASP A 1 346 ? 26.081 0.822 0.674 1.00 87.75 346 ASP A O 1
ATOM 2540 N N . SER A 1 347 ? 24.982 2.437 -0.453 1.00 91.00 347 SER A N 1
ATOM 2541 C CA . SER A 1 347 ? 24.366 3.038 0.726 1.00 91.00 347 SER A CA 1
ATOM 2542 C C . SER A 1 347 ? 22.873 3.269 0.559 1.00 91.00 347 SER A C 1
ATOM 2544 O O . SER A 1 347 ? 22.414 3.643 -0.519 1.00 91.00 347 SER A O 1
ATOM 2546 N N . VAL A 1 348 ? 22.152 3.101 1.661 1.00 92.88 348 VAL A N 1
ATOM 2547 C CA . VAL A 1 348 ? 20.790 3.596 1.851 1.00 92.88 348 VAL A CA 1
ATOM 2548 C C . VAL A 1 348 ? 20.892 4.907 2.614 1.00 92.88 348 VAL A C 1
ATOM 2550 O O . VAL A 1 348 ? 21.587 4.980 3.630 1.00 92.88 348 VAL A O 1
ATOM 2553 N N . GLN A 1 349 ? 20.243 5.954 2.121 1.00 91.00 349 GLN A N 1
ATOM 2554 C CA . GLN A 1 349 ? 20.241 7.267 2.756 1.00 91.00 349 GLN A CA 1
ATOM 2555 C C . GLN A 1 349 ? 18.807 7.701 2.998 1.00 91.00 349 GLN A C 1
ATOM 2557 O O . GLN A 1 349 ? 17.995 7.668 2.079 1.00 91.00 349 GLN A O 1
ATOM 2562 N N . TRP A 1 350 ? 18.533 8.137 4.220 1.00 89.69 350 TRP A N 1
ATOM 2563 C CA . TRP A 1 350 ? 17.255 8.712 4.610 1.00 89.69 350 TRP A CA 1
ATOM 2564 C C . TRP A 1 350 ? 17.404 10.223 4.760 1.00 89.69 350 TRP A C 1
ATOM 2566 O O . TRP A 1 350 ? 18.389 10.717 5.318 1.00 89.69 350 TRP A O 1
ATOM 2576 N N . ILE A 1 351 ? 16.436 10.952 4.222 1.00 87.75 351 ILE A N 1
ATOM 2577 C CA . ILE A 1 351 ? 16.349 12.400 4.195 1.00 87.75 351 ILE A CA 1
ATOM 2578 C C . ILE A 1 351 ? 14.981 12.788 4.749 1.00 87.75 351 ILE A C 1
ATOM 2580 O O . ILE A 1 351 ? 13.962 12.615 4.084 1.00 87.75 351 ILE A O 1
ATOM 2584 N N . GLU A 1 352 ? 14.987 13.365 5.945 1.00 86.06 352 GLU A N 1
ATOM 2585 C CA . GLU A 1 352 ? 13.784 13.917 6.566 1.00 86.06 352 GLU A CA 1
ATOM 2586 C C . GLU A 1 352 ? 13.342 15.177 5.814 1.00 86.06 352 GLU A C 1
ATOM 2588 O O . GLU A 1 352 ? 14.170 16.036 5.451 1.00 86.06 352 GLU A O 1
ATOM 2593 N N . ARG A 1 353 ? 12.039 15.322 5.571 1.00 81.19 353 ARG A N 1
ATOM 2594 C CA . ARG A 1 353 ? 11.522 16.495 4.861 1.00 81.19 353 ARG A CA 1
ATOM 2595 C C . ARG A 1 353 ? 11.776 17.784 5.652 1.00 81.19 353 ARG A C 1
ATOM 2597 O O . ARG A 1 353 ? 11.421 17.936 6.811 1.00 81.19 353 ARG A O 1
ATOM 2604 N N . GLY A 1 354 ? 12.378 18.774 4.987 1.00 69.38 354 GLY A N 1
ATOM 2605 C CA . GLY A 1 354 ? 12.745 20.056 5.609 1.00 69.38 354 GLY A CA 1
ATOM 2606 C C . GLY A 1 354 ? 14.149 20.086 6.223 1.00 69.38 354 GLY A C 1
ATOM 2607 O O . GLY A 1 354 ? 14.596 21.158 6.645 1.00 69.38 354 GLY A O 1
ATOM 2608 N N . SER A 1 355 ? 14.876 18.962 6.195 1.00 62.78 355 SER A N 1
ATOM 2609 C CA . SER A 1 355 ? 16.312 18.922 6.479 1.00 62.78 355 SER A CA 1
ATOM 2610 C C . SER A 1 355 ? 17.093 19.863 5.548 1.00 62.78 355 SER A C 1
ATOM 2612 O O . SER A 1 355 ? 16.670 20.221 4.442 1.00 62.78 355 SER A O 1
ATOM 2614 N N . THR A 1 356 ? 18.250 20.345 6.007 1.00 58.75 356 THR A N 1
ATOM 2615 C CA . THR A 1 356 ? 19.088 21.219 5.179 1.00 58.75 356 THR A CA 1
ATOM 2616 C C . THR A 1 356 ? 19.548 20.482 3.908 1.00 58.75 356 THR A C 1
ATOM 2618 O O . THR A 1 356 ? 20.078 19.383 4.054 1.00 58.75 356 THR A O 1
ATOM 2621 N N . PRO A 1 357 ? 19.480 21.088 2.701 1.00 60.97 357 PRO A N 1
ATOM 2622 C CA . PRO A 1 357 ? 19.806 20.459 1.400 1.00 60.97 357 PRO A CA 1
ATOM 2623 C C . PRO A 1 357 ? 21.251 19.957 1.199 1.00 60.97 357 PRO A C 1
ATOM 2625 O O . PRO A 1 357 ? 21.683 19.750 0.067 1.00 60.97 357 PRO A O 1
ATOM 2628 N N . SER A 1 358 ? 22.048 19.860 2.262 1.00 63.81 358 SER A N 1
ATOM 2629 C CA . SER A 1 358 ? 23.488 19.600 2.224 1.00 63.81 358 SER A CA 1
ATOM 2630 C C . SER A 1 358 ? 23.908 18.225 2.745 1.00 63.81 358 SER A C 1
ATOM 2632 O O . SER A 1 358 ? 25.065 17.866 2.538 1.00 63.81 358 SER A O 1
ATOM 2634 N N . ALA A 1 359 ? 23.034 17.472 3.422 1.00 73.19 359 ALA A N 1
ATOM 2635 C CA . ALA A 1 359 ? 23.349 16.124 3.904 1.00 73.19 359 ALA A CA 1
ATOM 2636 C C . ALA A 1 359 ? 22.075 15.307 4.189 1.00 73.19 359 ALA A C 1
ATOM 2638 O O . ALA A 1 359 ? 21.070 15.906 4.572 1.00 73.19 359 ALA A O 1
ATOM 2639 N N . PRO A 1 360 ? 22.120 13.971 4.042 1.00 82.06 360 PRO A N 1
ATOM 2640 C CA . PRO A 1 360 ? 21.045 13.098 4.502 1.00 82.06 360 PRO A CA 1
ATOM 2641 C C . PRO A 1 360 ? 20.945 13.089 6.036 1.00 82.06 360 PRO A C 1
ATOM 2643 O O . PRO A 1 360 ? 21.946 13.294 6.729 1.00 82.06 360 PRO A O 1
ATOM 2646 N N . THR A 1 361 ? 19.747 12.819 6.557 1.00 84.62 361 THR A N 1
ATOM 2647 C CA . THR A 1 361 ? 19.471 12.632 7.992 1.00 84.62 361 THR A CA 1
ATOM 2648 C C . THR A 1 361 ? 20.209 11.408 8.532 1.00 84.62 361 THR A C 1
ATOM 2650 O O . THR A 1 361 ? 20.835 11.474 9.590 1.00 84.62 361 THR A O 1
ATOM 2653 N N . SER A 1 362 ? 20.200 10.307 7.774 1.00 85.94 362 SER A N 1
ATOM 2654 C CA . SER A 1 362 ? 20.918 9.074 8.103 1.00 85.94 362 SER A CA 1
ATOM 2655 C C . SER A 1 362 ? 21.519 8.426 6.855 1.00 85.94 362 SER A C 1
ATOM 2657 O O . SER A 1 362 ? 21.050 8.617 5.733 1.00 85.94 362 SER A O 1
ATOM 2659 N N . THR A 1 363 ? 22.595 7.660 7.026 1.00 88.38 363 THR A N 1
ATOM 2660 C CA . THR A 1 363 ? 23.228 6.885 5.952 1.00 88.38 363 THR A CA 1
ATOM 2661 C C . THR A 1 363 ? 23.697 5.544 6.489 1.00 88.38 363 THR A C 1
ATOM 2663 O O . THR A 1 363 ? 24.505 5.489 7.416 1.00 88.38 363 THR A O 1
ATOM 2666 N N . ILE A 1 364 ? 23.237 4.466 5.860 1.00 89.56 364 ILE A N 1
ATOM 2667 C CA . ILE A 1 364 ? 23.621 3.091 6.164 1.00 89.56 364 ILE A CA 1
ATOM 2668 C C . ILE A 1 364 ? 24.409 2.532 4.985 1.00 89.56 364 ILE A C 1
ATOM 2670 O O . ILE A 1 364 ? 23.934 2.511 3.853 1.00 89.56 364 ILE A O 1
ATOM 2674 N N . LEU A 1 365 ? 25.627 2.066 5.257 1.00 89.44 365 LEU A N 1
ATOM 2675 C CA . LEU A 1 365 ? 26.476 1.408 4.269 1.00 89.44 365 LEU A CA 1
ATOM 2676 C C . LEU A 1 365 ? 26.221 -0.103 4.302 1.00 89.44 365 LEU A C 1
ATOM 2678 O O . LEU A 1 365 ? 26.492 -0.747 5.315 1.00 89.44 365 LEU A O 1
ATOM 2682 N N . LEU A 1 366 ? 25.759 -0.670 3.188 1.00 85.19 366 LEU A N 1
ATOM 2683 C CA . LEU A 1 366 ? 25.534 -2.114 3.047 1.00 85.19 366 LEU A CA 1
ATOM 2684 C C . LEU A 1 366 ? 26.744 -2.852 2.454 1.00 85.19 366 LEU A C 1
ATOM 2686 O O . LEU A 1 366 ? 26.830 -4.073 2.556 1.00 85.19 366 LEU A O 1
ATOM 2690 N N . ALA A 1 367 ? 27.699 -2.120 1.865 1.00 82.00 367 ALA A N 1
ATOM 2691 C CA . ALA A 1 367 ? 28.917 -2.665 1.250 1.00 82.00 367 ALA A CA 1
ATOM 2692 C C . ALA A 1 367 ? 28.658 -3.757 0.182 1.00 82.00 367 ALA A C 1
ATOM 2694 O O . ALA A 1 367 ? 29.503 -4.619 -0.061 1.00 82.00 367 ALA A O 1
ATOM 2695 N N . THR A 1 368 ? 27.503 -3.686 -0.477 1.00 88.06 368 THR A N 1
ATOM 2696 C CA . THR A 1 368 ? 27.079 -4.502 -1.623 1.00 88.06 368 THR A CA 1
ATOM 2697 C C . THR A 1 368 ? 26.451 -3.585 -2.670 1.00 88.06 368 THR A C 1
ATOM 2699 O O . THR A 1 368 ? 26.010 -2.493 -2.322 1.00 88.06 368 THR A O 1
ATOM 2702 N N . ASN A 1 369 ? 26.408 -4.007 -3.937 1.00 89.88 369 ASN A N 1
ATOM 2703 C CA . ASN A 1 369 ? 25.715 -3.263 -4.985 1.00 89.88 369 ASN A CA 1
ATOM 2704 C C . ASN A 1 369 ? 24.201 -3.345 -4.754 1.00 89.88 369 ASN A C 1
ATOM 2706 O O . ASN A 1 369 ? 23.635 -4.437 -4.791 1.00 89.88 369 ASN A O 1
ATOM 2710 N N . ILE A 1 370 ? 23.568 -2.211 -4.477 1.00 92.44 370 ILE A N 1
ATOM 2711 C CA . ILE A 1 370 ? 22.116 -2.117 -4.313 1.00 92.44 370 ILE A CA 1
ATOM 2712 C C . ILE A 1 370 ? 21.481 -2.012 -5.701 1.00 92.44 370 ILE A C 1
ATOM 2714 O O . ILE A 1 370 ? 21.996 -1.315 -6.574 1.00 92.44 370 ILE A O 1
ATOM 2718 N N . HIS A 1 371 ? 20.382 -2.721 -5.919 1.00 89.69 371 HIS A N 1
ATOM 2719 C CA . HIS A 1 371 ? 19.621 -2.702 -7.162 1.00 89.69 371 HIS A CA 1
ATOM 2720 C C . HIS A 1 371 ? 18.346 -1.883 -7.020 1.00 89.69 371 HIS A C 1
ATOM 2722 O O . HIS A 1 371 ? 18.091 -1.044 -7.882 1.00 89.69 371 HIS A O 1
ATOM 2728 N N . ASP A 1 372 ? 17.621 -2.081 -5.921 1.00 90.44 372 ASP A N 1
ATOM 2729 C CA . ASP A 1 372 ? 16.334 -1.444 -5.673 1.00 90.44 372 ASP A CA 1
ATOM 2730 C C . ASP A 1 372 ? 16.054 -1.306 -4.169 1.00 90.44 372 ASP A C 1
ATOM 2732 O O . ASP A 1 372 ? 16.701 -1.963 -3.343 1.00 90.44 372 ASP A O 1
ATOM 2736 N N . LEU A 1 373 ? 15.110 -0.435 -3.819 1.00 92.50 373 LEU A N 1
ATOM 2737 C CA . LEU A 1 373 ? 14.602 -0.262 -2.464 1.00 92.50 373 LEU A CA 1
ATOM 2738 C C . LEU A 1 373 ? 13.099 0.015 -2.495 1.00 92.50 373 LEU A C 1
ATOM 2740 O O . LEU A 1 373 ? 12.609 0.650 -3.424 1.00 92.50 373 LEU A O 1
ATOM 2744 N N . LEU A 1 374 ? 12.398 -0.390 -1.445 1.00 91.81 374 LEU A N 1
ATOM 2745 C CA . LEU A 1 374 ? 10.985 -0.080 -1.256 1.00 91.81 374 LEU A CA 1
ATOM 2746 C C . LEU A 1 374 ? 10.734 0.290 0.205 1.00 91.81 374 LEU A C 1
ATOM 2748 O O . LEU A 1 374 ? 11.384 -0.260 1.098 1.00 91.81 374 LEU A O 1
ATOM 2752 N N . LEU A 1 375 ? 9.799 1.213 0.424 1.00 90.69 375 LEU A N 1
ATOM 2753 C CA . LEU A 1 375 ? 9.232 1.474 1.740 1.00 90.69 375 LEU A CA 1
ATOM 2754 C C . LEU A 1 375 ? 7.905 0.736 1.889 1.00 90.69 375 LEU A C 1
ATOM 2756 O O . LEU A 1 375 ? 7.040 0.844 1.023 1.00 90.69 375 LEU A O 1
ATOM 2760 N N . SER A 1 376 ? 7.767 -0.004 2.978 1.00 88.19 376 SER A N 1
ATOM 2761 C CA . SER A 1 376 ? 6.513 -0.616 3.412 1.00 88.19 376 SER A CA 1
ATOM 2762 C C . SER A 1 376 ? 6.632 -0.884 4.895 1.00 88.19 376 SER A C 1
ATOM 2764 O O . SER A 1 376 ? 7.707 -1.258 5.345 1.00 88.19 376 SER A O 1
ATOM 2766 N N . ASP A 1 377 ? 5.548 -0.737 5.636 1.00 85.56 377 ASP A N 1
ATOM 2767 C CA . ASP A 1 377 ? 5.458 -1.328 6.966 1.00 85.56 377 ASP A CA 1
ATOM 2768 C C . ASP A 1 377 ? 5.593 -2.856 6.805 1.00 85.56 377 ASP A C 1
ATOM 2770 O O . ASP A 1 377 ? 4.910 -3.430 5.955 1.00 85.56 377 ASP A O 1
ATOM 2774 N N . MET A 1 378 ? 6.558 -3.494 7.480 1.00 86.12 378 MET A N 1
ATOM 2775 C CA . MET A 1 378 ? 6.853 -4.934 7.337 1.00 86.12 378 MET A CA 1
ATOM 2776 C C . MET A 1 378 ? 6.613 -5.728 8.625 1.00 86.12 378 MET A C 1
ATOM 2778 O O . MET A 1 378 ? 6.684 -6.967 8.610 1.00 86.12 378 MET A O 1
ATOM 2782 N N . ASP A 1 379 ? 6.344 -5.052 9.737 1.00 78.19 379 ASP A N 1
ATOM 2783 C CA . ASP A 1 379 ? 5.979 -5.666 11.010 1.00 78.19 379 ASP A CA 1
ATOM 2784 C C . ASP A 1 379 ? 4.641 -5.175 11.584 1.00 78.19 379 ASP A C 1
ATOM 2786 O O . ASP A 1 379 ? 4.234 -5.671 12.638 1.00 78.19 379 ASP A O 1
ATOM 2790 N N . ASN A 1 380 ? 3.907 -4.388 10.796 1.00 75.31 380 ASN A N 1
ATOM 2791 C CA . ASN A 1 380 ? 2.578 -3.845 11.050 1.00 75.31 380 ASN A CA 1
ATOM 2792 C C . ASN A 1 380 ? 2.548 -2.913 12.271 1.00 75.31 380 ASN A C 1
ATOM 2794 O O . ASN A 1 380 ? 1.581 -2.921 13.038 1.00 75.31 380 ASN A O 1
ATOM 2798 N N . ASP A 1 381 ? 3.635 -2.168 12.491 1.00 71.62 381 ASP A N 1
ATOM 2799 C CA . ASP A 1 381 ? 3.762 -1.215 13.595 1.00 71.62 381 ASP A CA 1
ATOM 2800 C C . ASP A 1 381 ? 3.226 0.189 13.259 1.00 71.62 381 ASP A C 1
ATOM 2802 O O . ASP A 1 381 ? 3.116 1.040 14.145 1.00 71.62 381 ASP A O 1
ATOM 2806 N N . GLY A 1 382 ? 2.783 0.391 12.015 1.00 71.38 382 GLY A N 1
ATOM 2807 C CA . GLY A 1 382 ? 2.221 1.634 11.503 1.00 71.38 382 GLY A CA 1
ATOM 2808 C C . GLY A 1 382 ? 3.240 2.530 10.804 1.00 71.38 382 GLY A C 1
ATOM 2809 O O . GLY A 1 382 ? 2.821 3.505 10.171 1.00 71.38 382 GLY A O 1
ATOM 2810 N N . ASP A 1 383 ? 4.529 2.188 10.858 1.00 75.31 383 ASP A N 1
ATOM 2811 C CA . ASP A 1 383 ? 5.624 2.979 10.317 1.00 75.31 383 ASP A CA 1
ATOM 2812 C C . ASP A 1 383 ? 6.327 2.245 9.166 1.00 75.31 383 ASP A C 1
ATOM 2814 O O . ASP A 1 383 ? 6.463 1.024 9.133 1.00 75.31 383 ASP A O 1
ATOM 2818 N N . ALA A 1 384 ? 6.793 2.985 8.156 1.00 85.00 384 ALA A N 1
ATOM 2819 C CA . ALA A 1 384 ? 7.414 2.335 7.008 1.00 85.00 384 ALA A CA 1
ATOM 2820 C C . ALA A 1 384 ? 8.814 1.792 7.347 1.00 85.00 384 ALA A C 1
ATOM 2822 O O . ALA A 1 384 ? 9.676 2.505 7.863 1.00 85.00 384 ALA A O 1
ATOM 2823 N N . ASP A 1 385 ? 9.091 0.551 6.958 1.00 88.31 385 ASP A N 1
ATOM 2824 C CA . ASP A 1 385 ? 10.423 -0.047 6.961 1.00 88.31 385 ASP A CA 1
ATOM 2825 C C . ASP A 1 385 ? 11.103 0.078 5.595 1.00 88.31 385 ASP A C 1
ATOM 2827 O O . ASP A 1 385 ? 10.460 0.302 4.568 1.00 88.31 385 ASP A O 1
ATOM 2831 N N . VAL A 1 386 ? 12.428 -0.122 5.551 1.00 92.75 386 VAL A N 1
ATOM 2832 C CA . VAL A 1 386 ? 13.181 -0.137 4.288 1.00 92.75 386 VAL A CA 1
ATOM 2833 C C . VAL A 1 386 ? 13.555 -1.558 3.886 1.00 92.75 386 VAL A C 1
ATOM 2835 O O . VAL A 1 386 ? 14.406 -2.200 4.509 1.00 92.75 386 VAL A O 1
ATOM 2838 N N . LEU A 1 387 ? 13.007 -2.017 2.764 1.00 94.62 387 LEU A N 1
ATOM 2839 C CA . LEU A 1 387 ? 13.472 -3.211 2.064 1.00 94.62 387 LEU A CA 1
ATOM 2840 C C . LEU A 1 387 ? 14.514 -2.847 1.012 1.00 94.62 387 LEU A C 1
ATOM 2842 O O . LEU A 1 387 ? 14.355 -1.885 0.266 1.00 94.62 387 LEU A O 1
ATOM 2846 N N . VAL A 1 388 ? 15.588 -3.633 0.937 1.00 95.38 388 VAL A N 1
ATOM 2847 C CA . VAL A 1 388 ? 16.723 -3.363 0.048 1.00 95.38 388 VAL A CA 1
ATOM 2848 C C . VAL A 1 388 ? 17.116 -4.613 -0.722 1.00 95.38 388 VAL A C 1
ATOM 2850 O O . VAL A 1 388 ? 17.596 -5.593 -0.146 1.00 95.38 388 VAL A O 1
ATOM 2853 N N . ALA A 1 389 ? 16.974 -4.552 -2.042 1.00 93.44 389 ALA A N 1
ATOM 2854 C CA . ALA A 1 389 ? 17.435 -5.575 -2.967 1.00 93.44 389 ALA A CA 1
ATOM 2855 C C . ALA A 1 389 ? 18.881 -5.296 -3.378 1.00 93.44 389 ALA A C 1
ATOM 2857 O O . ALA A 1 389 ? 19.198 -4.218 -3.884 1.00 93.44 389 ALA A O 1
ATOM 2858 N N . ALA A 1 390 ? 19.775 -6.259 -3.170 1.00 93.94 390 ALA A N 1
ATOM 2859 C CA . ALA A 1 390 ? 21.190 -6.095 -3.462 1.00 93.94 390 ALA A CA 1
ATOM 2860 C C . ALA A 1 390 ? 21.848 -7.371 -4.005 1.00 93.94 390 ALA A C 1
ATOM 2862 O O . ALA A 1 390 ? 21.318 -8.478 -3.907 1.00 93.94 390 ALA A O 1
ATOM 2863 N N . GLU A 1 391 ? 23.062 -7.217 -4.535 1.00 90.88 391 GLU A N 1
ATOM 2864 C CA . GLU A 1 391 ? 23.878 -8.306 -5.086 1.00 90.88 391 GLU A CA 1
ATOM 2865 C C . GLU A 1 391 ? 24.142 -9.437 -4.077 1.00 90.88 391 GLU A C 1
ATOM 2867 O O . GLU A 1 391 ? 24.174 -10.611 -4.444 1.00 90.88 391 GLU A O 1
ATOM 2872 N N . SER A 1 392 ? 24.297 -9.121 -2.789 1.00 90.62 392 SER A N 1
ATOM 2873 C CA . SER A 1 392 ? 24.532 -10.121 -1.743 1.00 90.62 392 SER A CA 1
ATOM 2874 C C . SER A 1 392 ? 23.266 -10.699 -1.103 1.00 90.62 392 SER A C 1
ATOM 2876 O O . SER A 1 392 ? 23.374 -11.688 -0.369 1.00 90.62 392 SER A O 1
ATOM 2878 N N . GLY A 1 393 ? 22.090 -10.111 -1.331 1.00 91.56 393 GLY A N 1
ATOM 2879 C CA . GLY A 1 393 ? 20.881 -10.497 -0.611 1.00 91.56 393 GLY A CA 1
ATOM 2880 C C . GLY A 1 393 ? 19.749 -9.480 -0.643 1.00 91.56 393 GLY A C 1
ATOM 2881 O O . GLY A 1 393 ? 19.887 -8.377 -1.170 1.00 91.56 393 GLY A O 1
ATOM 2882 N N . LEU A 1 394 ? 18.654 -9.867 0.004 1.00 92.75 394 LEU A N 1
ATOM 2883 C CA . LEU A 1 394 ? 17.553 -8.989 0.391 1.00 92.75 394 LEU A CA 1
ATOM 2884 C C . LEU A 1 394 ? 17.699 -8.630 1.870 1.00 92.75 394 LEU A C 1
ATOM 2886 O O . LEU A 1 394 ? 17.837 -9.528 2.708 1.00 92.75 394 LEU A O 1
ATOM 2890 N N . TYR A 1 395 ? 17.664 -7.338 2.180 1.00 93.62 395 TYR A N 1
ATOM 2891 C CA . TYR A 1 395 ? 17.819 -6.811 3.532 1.00 93.62 395 TYR A CA 1
ATOM 2892 C C . TYR A 1 395 ? 16.574 -6.047 3.975 1.00 93.62 395 TYR A C 1
ATOM 2894 O O . TYR A 1 395 ? 15.987 -5.327 3.174 1.00 93.62 395 TYR A O 1
ATOM 2902 N N . LEU A 1 396 ? 16.229 -6.172 5.254 1.00 92.25 396 LEU A N 1
ATOM 2903 C CA . LEU A 1 396 ? 15.249 -5.340 5.946 1.00 92.25 396 LEU A CA 1
ATOM 2904 C C . LEU A 1 396 ? 15.979 -4.430 6.931 1.00 92.25 396 LEU A C 1
ATOM 2906 O O . LEU A 1 396 ? 16.780 -4.905 7.744 1.00 92.25 396 LEU A O 1
ATOM 2910 N N . LEU A 1 397 ? 15.737 -3.131 6.834 1.00 91.12 397 LEU A N 1
ATOM 2911 C CA . LEU A 1 397 ? 16.172 -2.136 7.801 1.00 91.12 397 LEU A CA 1
ATOM 2912 C C . LEU A 1 397 ? 14.899 -1.609 8.450 1.00 91.12 397 LEU A C 1
ATOM 2914 O O . LEU A 1 397 ? 14.271 -0.703 7.900 1.00 91.12 397 LEU A O 1
ATOM 2918 N N . SER A 1 398 ? 14.525 -2.202 9.581 1.00 85.81 398 SER A N 1
ATOM 2919 C CA . SER A 1 398 ? 13.339 -1.745 10.291 1.00 85.81 398 SER A CA 1
ATOM 2920 C C . SER A 1 398 ? 13.556 -0.334 10.817 1.00 85.81 398 SER A C 1
ATOM 2922 O O . SER A 1 398 ? 14.656 -0.010 11.297 1.00 85.81 398 SER A O 1
ATOM 2924 N N . ASN A 1 399 ? 12.542 0.513 10.714 1.00 77.81 399 ASN A N 1
ATOM 2925 C CA . ASN A 1 399 ? 12.502 1.686 11.559 1.00 77.81 399 ASN A CA 1
ATOM 2926 C C . ASN A 1 399 ? 12.342 1.171 13.008 1.00 77.81 399 ASN A C 1
ATOM 2928 O O . ASN A 1 399 ? 11.786 0.109 13.258 1.00 77.81 399 ASN A O 1
ATOM 2932 N N . ALA A 1 400 ? 12.994 1.818 13.968 1.00 58.50 400 ALA A N 1
ATOM 2933 C CA . ALA A 1 400 ? 12.845 1.450 15.370 1.00 58.50 400 ALA A CA 1
ATOM 2934 C C . ALA A 1 400 ? 11.910 2.460 16.027 1.00 58.50 400 ALA A C 1
ATOM 2936 O O . ALA A 1 400 ? 12.367 3.276 16.834 1.00 58.50 400 ALA A O 1
ATOM 2937 N N . ALA A 1 401 ? 10.630 2.440 15.665 1.00 53.31 401 ALA A N 1
ATOM 2938 C CA . ALA A 1 401 ? 9.616 2.977 16.547 1.00 53.31 401 ALA A CA 1
ATOM 2939 C C . ALA A 1 401 ? 9.526 2.067 17.787 1.00 53.31 401 ALA A C 1
ATOM 2941 O O . ALA A 1 401 ? 9.634 0.839 17.690 1.00 53.31 401 ALA A O 1
ATOM 2942 N N . PRO A 1 402 ? 9.435 2.620 19.010 1.00 52.97 402 PRO A N 1
ATOM 2943 C CA . PRO A 1 402 ? 8.996 1.808 20.132 1.00 52.97 402 PRO A CA 1
ATOM 2944 C C . PRO A 1 402 ? 7.609 1.253 19.767 1.00 52.97 402 PRO A C 1
ATOM 2946 O O . PRO A 1 402 ? 6.756 2.045 19.368 1.00 52.97 402 PRO A O 1
ATOM 2949 N N . PRO A 1 403 ? 7.383 -0.067 19.887 1.00 60.12 403 PRO A N 1
ATOM 2950 C CA . PRO A 1 403 ? 6.094 -0.658 19.553 1.00 60.12 403 PRO A CA 1
ATOM 2951 C C . PRO A 1 403 ? 4.961 0.073 20.272 1.00 60.12 403 PRO A C 1
ATOM 2953 O O . PRO A 1 403 ? 5.165 0.493 21.416 1.00 60.12 403 PRO A O 1
ATOM 2956 N N . LEU A 1 404 ? 3.796 0.188 19.624 1.00 67.56 404 LEU A N 1
ATOM 2957 C CA . LEU A 1 404 ? 2.608 0.817 20.205 1.00 67.56 404 LEU A CA 1
ATOM 2958 C C . LEU A 1 404 ? 2.379 0.285 21.635 1.00 67.56 404 LEU A C 1
ATOM 2960 O O . LEU A 1 404 ? 2.306 -0.925 21.847 1.00 67.56 404 LEU A O 1
ATOM 2964 N N . ASP A 1 405 ? 2.382 1.205 22.598 1.00 69.94 405 ASP A N 1
ATOM 2965 C CA . ASP A 1 405 ? 2.246 0.975 24.044 1.00 69.94 405 ASP A CA 1
ATOM 2966 C C . ASP A 1 405 ? 1.344 2.089 24.586 1.00 69.94 405 ASP A C 1
ATOM 2968 O O . ASP A 1 405 ? 1.793 3.072 25.190 1.00 69.94 405 ASP A O 1
ATOM 2972 N N . CYS A 1 406 ? 0.064 2.023 24.225 1.00 76.31 406 CYS A N 1
ATOM 2973 C CA . CYS A 1 406 ? -0.859 3.124 24.470 1.00 76.31 406 CYS A CA 1
ATOM 2974 C C . CYS A 1 406 ? -1.277 3.235 25.943 1.00 76.31 406 CYS A C 1
ATOM 2976 O O . CYS A 1 406 ? -1.696 4.311 26.386 1.00 76.31 406 CYS A O 1
ATOM 2978 N N . ASP A 1 407 ? -1.136 2.159 26.721 1.00 77.62 407 ASP A N 1
ATOM 2979 C CA . ASP A 1 407 ? -1.389 2.156 28.162 1.00 77.62 407 ASP A CA 1
ATOM 2980 C C . ASP A 1 407 ? -0.132 2.475 29.007 1.00 77.62 407 ASP A C 1
ATOM 2982 O O . ASP A 1 407 ? -0.241 2.764 30.208 1.00 77.62 407 ASP A O 1
ATOM 2986 N N . GLY A 1 408 ? 1.046 2.526 28.373 1.00 79.12 408 GLY A N 1
ATOM 2987 C CA . GLY A 1 408 ? 2.324 2.863 28.990 1.00 79.12 408 GLY A CA 1
ATOM 2988 C C . GLY A 1 408 ? 2.842 1.777 29.933 1.00 79.12 408 GLY A C 1
ATOM 2989 O O . GLY A 1 408 ? 3.553 2.096 30.901 1.00 79.12 408 GLY A O 1
ATOM 2990 N N . SER A 1 409 ? 2.458 0.517 29.716 1.00 79.31 409 SER A N 1
ATOM 2991 C CA . SER A 1 409 ? 2.885 -0.632 30.516 1.00 79.31 409 SER A CA 1
ATOM 2992 C C . SER A 1 409 ? 4.371 -0.963 30.317 1.00 79.31 409 SER A C 1
ATOM 2994 O O . SER A 1 409 ? 4.996 -1.594 31.185 1.00 79.31 409 SER A O 1
ATOM 2996 N N . GLY A 1 410 ? 4.966 -0.509 29.209 1.00 74.62 410 GLY A N 1
ATOM 2997 C CA . GLY A 1 410 ? 6.298 -0.895 28.756 1.00 74.62 410 GLY A CA 1
ATOM 2998 C C . GLY A 1 410 ? 6.337 -2.275 28.092 1.00 74.62 410 GLY A C 1
ATOM 2999 O O . GLY A 1 410 ? 7.432 -2.808 27.870 1.00 74.62 410 GLY A O 1
ATOM 3000 N N . ILE A 1 411 ? 5.176 -2.876 27.820 1.00 71.81 411 ILE A N 1
ATOM 3001 C CA . ILE A 1 411 ? 4.997 -4.078 27.007 1.00 71.81 411 ILE A CA 1
ATOM 3002 C C . ILE A 1 411 ? 4.244 -3.643 25.740 1.00 71.81 411 ILE A C 1
ATOM 3004 O O . ILE A 1 411 ? 3.241 -2.963 25.852 1.00 71.81 411 ILE A O 1
ATOM 3008 N N . PRO A 1 412 ? 4.700 -4.028 24.538 1.00 74.19 412 PRO A N 1
ATOM 3009 C CA . PRO A 1 412 ? 3.968 -3.745 23.307 1.00 74.19 412 PRO A CA 1
ATOM 3010 C C . PRO A 1 412 ? 2.522 -4.261 23.322 1.00 74.19 412 PRO A C 1
ATOM 3012 O O . PRO A 1 412 ? 2.304 -5.440 23.626 1.00 74.19 412 PRO A O 1
ATOM 3015 N N . ASP A 1 413 ? 1.571 -3.436 22.880 1.00 74.81 413 ASP A N 1
ATOM 3016 C CA . ASP A 1 413 ? 0.132 -3.725 22.924 1.00 74.81 413 ASP A CA 1
ATOM 3017 C C . ASP A 1 413 ? -0.210 -5.034 22.194 1.00 74.81 413 ASP A C 1
ATOM 3019 O O . ASP A 1 413 ? -0.952 -5.868 22.713 1.00 74.81 413 ASP A O 1
ATOM 3023 N N . TYR A 1 414 ? 0.414 -5.305 21.041 1.00 73.38 414 TYR A N 1
ATOM 3024 C CA . TYR A 1 414 ? 0.187 -6.545 20.283 1.00 73.38 414 TYR A CA 1
ATOM 3025 C C . TYR A 1 414 ? 0.548 -7.821 21.075 1.00 73.38 414 TYR A C 1
ATOM 3027 O O . TYR A 1 414 ? -0.065 -8.876 20.888 1.00 73.38 414 TYR A O 1
ATOM 3035 N N . ILE A 1 415 ? 1.533 -7.752 21.984 1.00 74.56 415 ILE A N 1
ATOM 3036 C CA . ILE A 1 415 ? 1.902 -8.875 22.864 1.00 74.56 415 ILE A CA 1
ATOM 3037 C C . ILE A 1 415 ? 0.823 -9.074 23.923 1.00 74.56 415 ILE A C 1
ATOM 3039 O O . ILE A 1 415 ? 0.498 -10.210 24.284 1.00 74.56 415 ILE A O 1
ATOM 3043 N N . GLU A 1 416 ? 0.271 -7.979 24.432 1.00 85.19 416 GLU A N 1
ATOM 3044 C CA . GLU A 1 416 ? -0.770 -8.013 25.446 1.00 85.19 416 GLU A CA 1
ATOM 3045 C C . GLU A 1 416 ? -2.108 -8.479 24.871 1.00 85.19 416 GLU A C 1
ATOM 3047 O O . GLU A 1 416 ? -2.756 -9.317 25.498 1.00 85.19 416 GLU A O 1
ATOM 3052 N N . ILE A 1 417 ? -2.470 -8.060 23.656 1.00 79.75 417 ILE A N 1
ATOM 3053 C CA . ILE A 1 417 ? -3.639 -8.559 22.913 1.00 79.75 417 ILE A CA 1
ATOM 3054 C C . ILE A 1 417 ? -3.517 -10.070 22.692 1.00 79.75 417 ILE A C 1
ATOM 3056 O O . ILE A 1 417 ? -4.400 -10.837 23.082 1.00 79.75 417 ILE A O 1
ATOM 3060 N N . ALA A 1 418 ? -2.375 -10.538 22.174 1.00 74.31 418 ALA A N 1
ATOM 3061 C CA . ALA A 1 418 ? -2.129 -11.966 21.955 1.00 74.31 418 ALA A CA 1
ATOM 3062 C C . ALA A 1 418 ? -2.179 -12.792 23.257 1.00 74.31 418 ALA A C 1
ATOM 3064 O O . ALA A 1 418 ? -2.539 -13.974 23.247 1.00 74.31 418 ALA A O 1
ATOM 3065 N N . ALA A 1 419 ? -1.811 -12.183 24.388 1.00 80.62 419 ALA A N 1
ATOM 3066 C CA . ALA A 1 419 ? -1.897 -12.792 25.711 1.00 80.62 419 ALA A CA 1
ATOM 3067 C C . ALA A 1 419 ? -3.299 -12.696 26.348 1.00 80.62 419 ALA A C 1
ATOM 3069 O O . ALA A 1 419 ? -3.530 -13.333 27.380 1.00 80.62 419 ALA A O 1
ATOM 3070 N N . GLY A 1 420 ? -4.227 -11.940 25.748 1.00 81.81 420 GLY A N 1
ATOM 3071 C CA . GLY A 1 420 ? -5.554 -11.645 26.293 1.00 81.81 420 GLY A CA 1
ATOM 3072 C C . GLY A 1 420 ? -5.531 -10.683 27.486 1.00 81.81 420 GLY A C 1
ATOM 3073 O O . GLY A 1 420 ? -6.428 -10.731 28.328 1.00 81.81 420 GLY A O 1
ATOM 3074 N N . ASN A 1 421 ? -4.480 -9.870 27.594 1.00 83.56 421 ASN A N 1
ATOM 3075 C CA . ASN A 1 421 ? -4.281 -8.876 28.647 1.00 83.56 421 ASN A CA 1
ATOM 3076 C C . ASN A 1 421 ? -4.805 -7.487 28.252 1.00 83.56 421 ASN A C 1
ATOM 3078 O O . ASN A 1 421 ? -5.198 -6.739 29.145 1.00 83.56 421 ASN A O 1
ATOM 3082 N N . LEU A 1 422 ? -4.870 -7.183 26.951 1.00 86.44 422 LEU A N 1
ATOM 3083 C CA . LEU A 1 422 ? -5.526 -5.990 26.413 1.00 86.44 422 LEU A CA 1
ATOM 3084 C C . LEU A 1 422 ? -6.766 -6.376 25.589 1.00 86.44 422 LEU A C 1
ATOM 3086 O O . LEU A 1 422 ? -6.699 -7.343 24.824 1.00 86.44 422 LEU A O 1
ATOM 3090 N N . PRO A 1 423 ? -7.905 -5.677 25.762 1.00 86.94 423 PRO A N 1
ATOM 3091 C CA . PRO A 1 423 ? -9.080 -5.852 24.914 1.00 86.94 423 PRO A CA 1
ATOM 3092 C C . PRO A 1 423 ? -8.811 -5.424 23.466 1.00 86.94 423 PRO A C 1
ATOM 3094 O O . PRO A 1 423 ? -8.304 -4.331 23.235 1.00 86.94 423 PRO A O 1
ATOM 3097 N N . ASP A 1 424 ? -9.178 -6.297 22.533 1.00 85.75 424 ASP A N 1
ATOM 3098 C CA . ASP A 1 424 ? -9.271 -6.050 21.090 1.00 85.75 424 ASP A CA 1
ATOM 3099 C C . ASP A 1 424 ? -10.526 -6.790 20.612 1.00 85.75 424 ASP A C 1
ATOM 3101 O O . ASP A 1 424 ? -10.535 -8.001 20.353 1.00 85.75 424 ASP A O 1
ATOM 3105 N N . CYS A 1 425 ? -11.652 -6.095 20.670 1.00 86.69 425 CYS A N 1
ATOM 3106 C CA . CYS A 1 425 ? -12.958 -6.714 20.494 1.00 86.69 425 CYS A CA 1
ATOM 3107 C C . CYS A 1 425 ? -13.401 -6.800 19.026 1.00 86.69 425 CYS A C 1
ATOM 3109 O O . CYS A 1 425 ? -14.241 -7.648 18.703 1.00 86.69 425 CYS A O 1
ATOM 3111 N N . ASN A 1 426 ? -12.833 -5.967 18.150 1.00 79.75 426 ASN A N 1
ATOM 3112 C CA . ASN A 1 426 ? -13.031 -6.011 16.699 1.00 79.75 426 ASN A CA 1
ATOM 3113 C C . ASN A 1 426 ? -11.944 -6.844 15.981 1.00 79.75 426 ASN A C 1
ATOM 3115 O O . ASN A 1 426 ? -12.093 -7.126 14.792 1.00 79.75 426 ASN A O 1
ATOM 3119 N N . SER A 1 427 ? -10.944 -7.343 16.720 1.00 83.19 427 SER A N 1
ATOM 3120 C CA . SER A 1 427 ? -9.864 -8.220 16.248 1.00 83.19 427 SER A CA 1
ATOM 3121 C C . SER A 1 427 ? -8.999 -7.585 15.162 1.00 83.19 427 SER A C 1
ATOM 3123 O O . SER A 1 427 ? -8.566 -8.278 14.241 1.00 83.19 427 SER A O 1
ATOM 3125 N N . ASN A 1 428 ? -8.775 -6.273 15.254 1.00 75.19 428 ASN A N 1
ATOM 3126 C CA . ASN A 1 428 ? -7.963 -5.519 14.300 1.00 75.19 428 ASN A CA 1
ATOM 3127 C C . ASN A 1 428 ? -6.496 -5.360 14.747 1.00 75.19 428 ASN A C 1
ATOM 3129 O O . ASN A 1 428 ? -5.752 -4.604 14.122 1.00 75.19 428 ASN A O 1
ATOM 3133 N N . TRP A 1 429 ? -6.085 -6.051 15.820 1.00 71.19 429 TRP A N 1
ATOM 3134 C CA . TRP A 1 429 ? -4.747 -6.008 16.422 1.00 71.19 429 TRP A CA 1
ATOM 3135 C C . TRP A 1 429 ? -4.333 -4.657 17.015 1.00 71.19 429 TRP A C 1
ATOM 3137 O O . TRP A 1 429 ? -3.192 -4.498 17.452 1.00 71.19 429 TRP A O 1
ATOM 3147 N N . THR A 1 430 ? -5.267 -3.716 17.110 1.00 79.56 430 THR A N 1
ATOM 3148 C CA . THR A 1 430 ? -5.137 -2.483 17.884 1.00 79.56 430 THR A CA 1
ATOM 3149 C C . THR A 1 430 ? -5.941 -2.653 19.168 1.00 79.56 430 THR A C 1
ATOM 3151 O O . THR A 1 430 ? -7.044 -3.184 19.147 1.00 79.56 430 THR A O 1
ATOM 3154 N N . ALA A 1 431 ? -5.402 -2.245 20.319 1.00 84.38 431 ALA A N 1
ATOM 3155 C CA . ALA A 1 431 ? -6.178 -2.355 21.550 1.00 84.38 431 ALA A CA 1
ATOM 3156 C C . ALA A 1 431 ? -7.302 -1.305 21.558 1.00 84.38 431 ALA A C 1
ATOM 3158 O O . ALA A 1 431 ? -7.066 -0.141 21.214 1.00 84.38 431 ALA A O 1
ATOM 3159 N N . ASP A 1 432 ? -8.483 -1.683 22.058 1.00 85.50 432 ASP A N 1
ATOM 3160 C CA . ASP A 1 432 ? -9.673 -0.820 22.128 1.00 85.50 432 ASP A CA 1
ATOM 3161 C C . ASP A 1 432 ? -9.342 0.541 22.780 1.00 85.50 432 ASP A C 1
ATOM 3163 O O . ASP A 1 432 ? -9.810 1.606 22.371 1.00 85.50 432 ASP A O 1
ATOM 3167 N N . SER A 1 433 ? -8.492 0.523 23.813 1.00 82.44 433 SER A N 1
ATOM 3168 C CA . SER A 1 433 ? -8.047 1.717 24.536 1.00 82.44 433 SER A CA 1
ATOM 3169 C C . SER A 1 433 ? -7.241 2.686 23.673 1.00 82.44 433 SER A C 1
ATOM 3171 O O . SER A 1 433 ? -7.334 3.900 23.878 1.00 82.44 433 SER A O 1
ATOM 3173 N N . CYS A 1 434 ? -6.468 2.180 22.713 1.00 82.44 434 CYS A N 1
ATOM 3174 C CA . CYS A 1 434 ? -5.706 3.011 21.791 1.00 82.44 434 CYS A CA 1
ATOM 3175 C C . CYS A 1 434 ? -6.649 3.699 20.794 1.00 82.44 434 CYS A C 1
ATOM 3177 O O . CYS A 1 434 ? -6.528 4.902 20.554 1.00 82.44 434 CYS A O 1
ATOM 3179 N N . GLU A 1 435 ? -7.646 2.969 20.283 1.00 84.62 435 GLU A N 1
ATOM 3180 C CA . GLU A 1 435 ? -8.669 3.503 19.374 1.00 84.62 435 GLU A CA 1
ATOM 3181 C C . GLU A 1 435 ? -9.498 4.607 20.048 1.00 84.62 435 GLU A C 1
ATOM 3183 O O . GLU A 1 435 ? -9.682 5.694 19.488 1.00 84.62 435 GLU A O 1
ATOM 3188 N N . ILE A 1 436 ? -9.920 4.387 21.296 1.00 81.00 436 ILE A N 1
ATOM 3189 C CA . ILE A 1 436 ? -10.624 5.395 22.104 1.00 81.00 436 ILE A CA 1
ATOM 3190 C C . ILE A 1 436 ? -9.726 6.613 22.377 1.00 81.00 436 ILE A C 1
ATOM 3192 O O . ILE A 1 436 ? -10.195 7.755 22.330 1.00 81.00 436 ILE A O 1
ATOM 3196 N N . GLY A 1 437 ? -8.434 6.390 22.645 1.00 75.19 437 GLY A N 1
ATOM 3197 C CA . GLY A 1 437 ? -7.451 7.452 22.871 1.00 75.19 437 GLY A CA 1
ATOM 3198 C C . GLY A 1 437 ? -7.283 8.390 21.671 1.00 75.19 437 GLY A C 1
ATOM 3199 O O . GLY A 1 437 ? -7.090 9.595 21.852 1.00 75.19 437 GLY A O 1
ATOM 3200 N N . LEU A 1 438 ? -7.417 7.858 20.455 1.00 72.62 438 LEU A N 1
ATOM 3201 C CA . LEU A 1 438 ? -7.343 8.614 19.203 1.00 72.62 438 LEU A CA 1
ATOM 3202 C C . LEU A 1 438 ? -8.645 9.320 18.859 1.00 72.62 438 LEU A C 1
ATOM 3204 O O . LEU A 1 438 ? -8.653 10.494 18.479 1.00 72.62 438 LEU A O 1
ATOM 3208 N N . GLN A 1 439 ? -9.753 8.600 18.993 1.00 78.62 439 GLN A N 1
ATOM 3209 C CA . GLN A 1 439 ? -11.070 9.099 18.664 1.00 78.62 439 GLN A CA 1
ATOM 3210 C C . GLN A 1 439 ? -12.017 8.822 19.823 1.00 78.62 439 GLN A C 1
ATOM 3212 O O . GLN A 1 439 ? -12.770 7.854 19.829 1.00 78.62 439 GLN A O 1
ATOM 3217 N N . ALA A 1 440 ? -12.095 9.783 20.745 1.00 74.75 440 ALA A N 1
ATOM 3218 C CA . ALA A 1 440 ? -13.051 9.750 21.854 1.00 74.75 440 ALA A CA 1
ATOM 3219 C C . ALA A 1 440 ? -14.522 9.604 21.400 1.00 74.75 440 ALA A C 1
ATOM 3221 O O . ALA A 1 440 ? -15.393 9.288 22.199 1.00 74.75 440 ALA A O 1
ATOM 3222 N N . GLY A 1 441 ? -14.821 9.846 20.116 1.00 74.06 441 GLY A N 1
ATOM 3223 C CA . GLY A 1 441 ? -16.133 9.590 19.519 1.00 74.06 441 GLY A CA 1
ATOM 3224 C C . GLY A 1 441 ? -16.458 8.112 19.257 1.00 74.06 441 GLY A C 1
ATOM 3225 O O . GLY A 1 441 ? -17.564 7.852 18.795 1.00 74.06 441 GLY A O 1
ATOM 3226 N N . LEU A 1 442 ? -15.525 7.183 19.497 1.00 81.12 442 LEU A N 1
ATOM 3227 C CA . LEU A 1 442 ? -15.735 5.729 19.423 1.00 81.12 442 LEU A CA 1
ATOM 3228 C C . LEU A 1 442 ? -16.218 5.116 20.755 1.00 81.12 442 LEU A C 1
ATOM 3230 O O . LEU A 1 442 ? -16.628 3.960 20.774 1.00 81.12 442 LEU A O 1
ATOM 3234 N N . ASP A 1 443 ? -16.203 5.903 21.835 1.00 83.81 443 ASP A N 1
ATOM 3235 C CA . ASP A 1 443 ? -16.780 5.592 23.149 1.00 83.81 443 ASP A CA 1
ATOM 3236 C C . ASP A 1 443 ? -17.767 6.717 23.526 1.00 83.81 443 ASP A C 1
ATOM 3238 O O . ASP A 1 443 ? -17.461 7.642 24.288 1.00 83.81 443 ASP A O 1
ATOM 3242 N N . LEU A 1 444 ? -18.965 6.715 22.922 1.00 78.25 444 LEU A N 1
ATOM 3243 C CA . LEU A 1 444 ? -19.954 7.778 23.139 1.00 78.25 444 LEU A CA 1
ATOM 3244 C C . LEU A 1 444 ? -20.499 7.804 24.571 1.00 78.25 444 LEU A C 1
ATOM 3246 O O . LEU A 1 444 ? -21.022 8.842 24.999 1.00 78.25 444 LEU A O 1
ATOM 3250 N N . ASN A 1 445 ? -20.486 6.677 25.286 1.00 75.38 445 ASN A N 1
ATOM 3251 C CA . ASN A 1 445 ? -21.013 6.598 26.648 1.00 75.38 445 ASN A CA 1
ATOM 3252 C C . ASN A 1 445 ? -19.937 6.802 27.733 1.00 75.38 445 ASN A C 1
ATOM 3254 O O . ASN A 1 445 ? -20.312 7.012 28.892 1.00 75.38 445 ASN A O 1
ATOM 3258 N N . GLY A 1 446 ? -18.657 6.841 27.357 1.00 79.19 446 GLY A N 1
ATOM 3259 C CA . GLY A 1 446 ? -17.517 7.035 28.245 1.00 79.19 446 GLY A CA 1
ATOM 3260 C C . GLY A 1 446 ? -17.277 5.850 29.178 1.00 79.19 446 GLY A C 1
ATOM 3261 O O . GLY A 1 446 ? -16.822 6.069 30.307 1.00 79.19 446 GLY A O 1
ATOM 3262 N N . ASP A 1 447 ? -17.680 4.637 28.788 1.00 79.56 447 ASP A N 1
ATOM 3263 C CA . ASP A 1 447 ? -17.549 3.436 29.618 1.00 79.56 447 ASP A CA 1
ATOM 3264 C C . ASP A 1 447 ? -16.192 2.728 29.466 1.00 79.56 447 ASP A C 1
ATOM 3266 O O . ASP A 1 447 ? -15.897 1.809 30.239 1.00 79.56 447 ASP A O 1
ATOM 3270 N N . GLY A 1 448 ? -15.336 3.227 28.567 1.00 80.69 448 GLY A N 1
ATOM 3271 C CA . GLY A 1 448 ? -13.999 2.706 28.308 1.00 80.69 448 GLY A CA 1
ATOM 3272 C C . GLY A 1 448 ? -13.983 1.459 27.427 1.00 80.69 448 GLY A C 1
ATOM 3273 O O . GLY A 1 448 ? -12.952 0.791 27.371 1.00 80.69 448 GLY A O 1
ATOM 3274 N N . VAL A 1 449 ? -15.099 1.128 26.775 1.00 84.81 449 VAL A N 1
ATOM 3275 C CA . VAL A 1 449 ? -15.218 0.054 25.786 1.00 84.81 449 VAL A CA 1
ATOM 3276 C C . VAL A 1 449 ? -15.634 0.666 24.453 1.00 84.81 449 VAL A C 1
ATOM 3278 O O . VAL A 1 449 ? -16.435 1.596 24.408 1.00 84.81 449 VAL A O 1
ATOM 3281 N N . LEU A 1 450 ? -15.112 0.135 23.347 1.00 84.31 450 LEU A N 1
ATOM 3282 C CA . LEU A 1 450 ? -15.552 0.559 22.022 1.00 84.31 450 LEU A CA 1
ATOM 3283 C C . LEU A 1 450 ? -17.052 0.314 21.836 1.00 84.31 450 LEU A C 1
ATOM 3285 O O . LEU A 1 450 ? -17.550 -0.795 22.055 1.00 84.31 450 LEU A O 1
ATOM 3289 N N . ASP A 1 451 ? -17.764 1.321 21.333 1.00 84.75 451 ASP A N 1
ATOM 3290 C CA . ASP A 1 451 ? -19.201 1.234 21.064 1.00 84.75 451 ASP A CA 1
ATOM 3291 C C . ASP A 1 451 ? -19.542 0.165 20.009 1.00 84.75 451 ASP A C 1
ATOM 3293 O O . ASP A 1 451 ? -20.663 -0.348 19.971 1.00 84.75 451 ASP A O 1
ATOM 3297 N N . GLU A 1 452 ? -18.601 -0.186 19.130 1.00 84.19 452 GLU A N 1
ATOM 3298 C CA . GLU A 1 452 ? -18.767 -1.307 18.196 1.00 84.19 452 GLU A CA 1
ATOM 3299 C C . GLU A 1 452 ? -18.956 -2.638 18.939 1.00 84.19 452 GLU A C 1
ATOM 3301 O O . GLU A 1 452 ? -19.736 -3.499 18.524 1.00 84.19 452 GLU A O 1
ATOM 3306 N N . CYS A 1 453 ? -18.305 -2.764 20.087 1.00 84.25 453 CYS A N 1
ATOM 3307 C CA . CYS A 1 453 ? -18.244 -3.982 20.876 1.00 84.25 453 CYS A CA 1
ATOM 3308 C C . CYS A 1 453 ? -19.250 -3.988 22.019 1.00 84.25 453 CYS A C 1
ATOM 3310 O O . CYS A 1 453 ? -19.805 -5.035 22.364 1.00 84.25 453 CYS A O 1
ATOM 3312 N N . ASN A 1 454 ? -19.538 -2.812 22.569 1.00 85.00 454 ASN A N 1
ATOM 3313 C CA . ASN A 1 454 ? -20.593 -2.602 23.541 1.00 85.00 454 ASN A CA 1
ATOM 3314 C C . ASN A 1 454 ? -21.425 -1.368 23.167 1.00 85.00 454 ASN A C 1
ATOM 3316 O O . ASN A 1 454 ? -21.197 -0.280 23.692 1.00 85.00 454 ASN A O 1
ATOM 3320 N N . PRO A 1 455 ? -22.423 -1.517 22.279 1.00 83.19 455 PRO A N 1
ATOM 3321 C CA . PRO A 1 455 ? -23.169 -0.370 21.801 1.00 83.19 455 PRO A CA 1
ATOM 3322 C C . PRO A 1 455 ? -23.896 0.363 22.927 1.00 83.19 455 PRO A C 1
ATOM 3324 O O . PRO A 1 455 ? -24.566 -0.274 23.749 1.00 83.19 455 PRO A O 1
ATOM 3327 N N . PRO A 1 456 ? -23.866 1.705 22.940 1.00 86.56 456 PRO A N 1
ATOM 3328 C CA . PRO A 1 456 ? -24.372 2.448 24.067 1.00 86.56 456 PRO A CA 1
ATOM 3329 C C . PRO A 1 456 ? -25.905 2.349 24.136 1.00 86.56 456 PRO A C 1
ATOM 3331 O O . PRO A 1 456 ? -26.580 2.255 23.097 1.00 86.56 456 PRO A O 1
ATOM 3334 N N . PRO A 1 457 ? -26.482 2.399 25.352 1.00 91.00 457 PRO A N 1
ATOM 3335 C CA . PRO A 1 457 ? -27.914 2.191 25.563 1.00 91.00 457 PRO A CA 1
ATOM 3336 C C . PRO A 1 457 ? -28.816 3.159 24.789 1.00 91.00 457 PRO A C 1
ATOM 3338 O O . PRO A 1 457 ? -29.927 2.799 24.406 1.00 91.00 457 PRO A O 1
ATOM 3341 N N . LEU A 1 458 ? -28.366 4.394 24.552 1.00 93.31 458 LEU A N 1
ATOM 3342 C CA . LEU A 1 458 ? -29.037 5.363 23.688 1.00 93.31 458 LEU A CA 1
ATOM 3343 C C . LEU A 1 458 ? -28.111 5.789 22.547 1.00 93.31 458 LEU A C 1
ATOM 3345 O O . LEU A 1 458 ? -26.995 6.253 22.782 1.00 93.31 458 LEU A O 1
ATOM 3349 N N . ARG A 1 459 ? -28.610 5.687 21.311 1.00 91.56 459 ARG A N 1
ATOM 3350 C CA . ARG A 1 459 ? -27.889 6.047 20.078 1.00 91.56 459 ARG A CA 1
ATOM 3351 C C . ARG A 1 459 ? -28.710 6.970 19.186 1.00 91.56 459 ARG A C 1
ATOM 3353 O O . ARG A 1 459 ? -29.936 6.873 19.160 1.00 91.56 459 ARG A O 1
ATOM 3360 N N . ALA A 1 460 ? -28.034 7.809 18.401 1.00 89.00 460 ALA A N 1
ATOM 3361 C CA . ALA A 1 460 ? -28.640 8.631 17.354 1.00 89.00 460 ALA A CA 1
ATOM 3362 C C . ALA A 1 460 ? -27.788 8.646 16.086 1.00 89.00 460 ALA A C 1
ATOM 3364 O O . ALA A 1 460 ? -26.577 8.479 16.139 1.00 89.00 460 ALA A O 1
ATOM 3365 N N . ARG A 1 461 ? -28.425 8.901 14.939 1.00 76.38 461 ARG A N 1
ATOM 3366 C CA . ARG A 1 461 ? -27.747 9.009 13.634 1.00 76.38 461 ARG A CA 1
ATOM 3367 C C . ARG A 1 461 ? -27.457 10.454 13.255 1.00 76.38 461 ARG A C 1
ATOM 3369 O O . ARG A 1 461 ? -26.523 10.736 12.518 1.00 76.38 461 ARG A O 1
ATOM 3376 N N . THR A 1 462 ? -28.291 11.365 13.736 1.00 83.31 462 THR A N 1
ATOM 3377 C CA . THR A 1 462 ? -28.232 12.788 13.417 1.00 83.31 462 THR A CA 1
ATOM 3378 C C . THR A 1 462 ? -27.814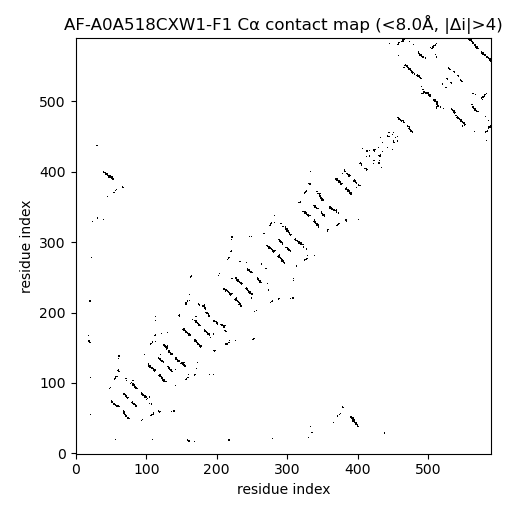 13.530 14.670 1.00 83.31 462 THR A C 1
ATOM 3380 O O . THR A 1 462 ? -28.509 13.437 15.672 1.00 83.31 462 THR A O 1
ATOM 3383 N N . VAL A 1 463 ? -26.709 14.267 14.627 1.00 86.25 463 VAL A N 1
ATOM 3384 C CA . VAL A 1 463 ? -26.210 15.054 15.774 1.00 86.25 463 VAL A CA 1
ATOM 3385 C C . VAL A 1 463 ? -26.444 16.558 15.610 1.00 86.25 463 VAL A C 1
ATOM 3387 O O . VAL A 1 463 ? -26.164 17.332 16.520 1.00 86.25 463 VAL A O 1
ATOM 3390 N N . GLN A 1 464 ? -26.991 16.980 14.465 1.00 91.00 464 GLN A N 1
ATOM 3391 C CA . GLN A 1 464 ? -27.295 18.375 14.147 1.00 91.00 464 GLN A CA 1
ATOM 3392 C C . GLN A 1 464 ? -28.669 18.519 13.485 1.00 91.00 464 GLN A C 1
ATOM 3394 O O . GLN A 1 464 ? -29.065 17.665 12.694 1.00 91.00 464 GLN A O 1
ATOM 3399 N N . ALA A 1 465 ? -29.387 19.604 13.771 1.00 92.62 465 ALA A N 1
ATOM 3400 C CA . ALA A 1 465 ? -30.644 19.940 13.099 1.00 92.62 465 ALA A CA 1
ATOM 3401 C C . ALA A 1 465 ? -30.702 21.433 12.750 1.00 92.62 465 ALA A C 1
ATOM 3403 O O . ALA A 1 465 ? -30.414 22.276 13.602 1.00 92.62 465 ALA A O 1
ATOM 3404 N N . SER A 1 466 ? -31.111 21.747 11.515 1.00 93.12 466 SER A N 1
ATOM 3405 C CA . SER A 1 466 ? -31.280 23.130 11.053 1.00 93.12 466 SER A CA 1
ATOM 3406 C C . SER A 1 466 ? -32.521 23.763 11.673 1.00 93.12 466 SER A C 1
ATOM 3408 O O . SER A 1 466 ? -33.578 23.136 11.770 1.00 93.12 466 SER A O 1
ATOM 3410 N N . LEU A 1 467 ? -32.407 25.029 12.067 1.00 92.62 467 LEU A N 1
ATOM 3411 C CA . LEU A 1 467 ? -33.535 25.821 12.546 1.00 92.62 467 LEU A CA 1
ATOM 3412 C C . LEU A 1 467 ? -34.378 26.375 11.392 1.00 92.62 467 LEU A C 1
ATOM 3414 O O . LEU A 1 467 ? -35.594 26.514 11.548 1.00 92.62 467 LEU A O 1
ATOM 3418 N N . ILE A 1 468 ? -33.770 26.643 10.231 1.00 93.50 468 ILE A N 1
ATOM 3419 C CA . ILE A 1 468 ? -34.482 27.070 9.019 1.00 93.50 468 ILE A CA 1
ATOM 3420 C C . ILE A 1 468 ? -35.257 25.899 8.414 1.00 93.50 468 ILE A C 1
ATOM 3422 O O . ILE A 1 468 ? -36.482 25.979 8.284 1.00 93.50 468 ILE A O 1
ATOM 3426 N N . ASP A 1 469 ? -34.566 24.805 8.093 1.00 93.12 469 ASP A N 1
ATOM 3427 C CA . ASP A 1 469 ? -35.160 23.675 7.369 1.00 93.12 469 ASP A CA 1
ATOM 3428 C C . ASP A 1 469 ? -35.891 22.694 8.300 1.00 93.12 469 ASP A C 1
ATOM 3430 O O . ASP A 1 469 ? -36.768 21.942 7.867 1.00 93.12 469 ASP A O 1
ATOM 3434 N N . GLY A 1 470 ? -35.586 22.741 9.599 1.00 91.06 470 GLY A N 1
ATOM 3435 C CA . GLY A 1 470 ? -36.031 21.753 10.571 1.00 91.06 470 GLY A CA 1
ATOM 3436 C C . GLY A 1 470 ? -35.202 20.470 10.502 1.00 91.06 470 GLY A C 1
ATOM 3437 O O . GLY A 1 470 ? -34.214 20.356 9.776 1.00 91.06 470 GLY A O 1
ATOM 3438 N N . GLY A 1 471 ? -35.604 19.467 11.275 1.00 91.44 471 GLY A N 1
ATOM 3439 C CA . GLY A 1 471 ? -34.921 18.181 11.287 1.00 91.44 471 GLY A CA 1
ATOM 3440 C C . GLY A 1 471 ? -35.566 17.164 12.213 1.00 91.44 471 GLY A C 1
ATOM 3441 O O . GLY A 1 471 ? -36.348 17.504 13.103 1.00 91.44 471 GLY A O 1
ATOM 3442 N N . ILE A 1 472 ? -35.224 15.897 11.993 1.00 92.31 472 ILE A N 1
ATOM 3443 C CA . ILE A 1 472 ? -35.623 14.787 12.855 1.00 92.31 472 ILE A CA 1
ATOM 3444 C C . ILE A 1 472 ? -34.363 14.029 13.260 1.00 92.31 472 ILE A C 1
ATOM 3446 O O . ILE A 1 472 ? -33.662 13.489 12.407 1.00 92.31 472 ILE A O 1
ATOM 3450 N N . GLN A 1 473 ? -34.108 13.945 14.561 1.00 94.44 473 GLN A N 1
ATOM 3451 C CA . GLN A 1 473 ? -33.143 13.014 15.129 1.00 94.44 473 GLN A CA 1
ATOM 3452 C C . GLN A 1 473 ? -33.893 11.756 15.560 1.00 94.44 473 GLN A C 1
ATOM 3454 O O . GLN A 1 473 ? -34.786 11.813 16.402 1.00 94.44 473 GLN A O 1
ATOM 3459 N N . THR A 1 474 ? -33.538 10.614 14.976 1.00 94.81 474 THR A N 1
ATOM 3460 C CA . THR A 1 474 ? -34.026 9.310 15.447 1.00 94.81 474 THR A CA 1
ATOM 3461 C C . THR A 1 474 ? -33.123 8.809 16.565 1.00 94.81 474 THR A C 1
ATOM 3463 O O . THR A 1 474 ? -31.901 8.864 16.433 1.00 94.81 474 THR A O 1
ATOM 3466 N N . LEU A 1 475 ? -33.745 8.336 17.642 1.00 94.44 475 LEU A N 1
ATOM 3467 C CA . LEU A 1 475 ? -33.127 7.784 18.837 1.00 94.44 475 LEU A CA 1
ATOM 3468 C C . LEU A 1 475 ? -33.470 6.297 18.953 1.00 94.44 475 LEU A C 1
ATOM 3470 O O . LEU A 1 475 ? -34.649 5.928 18.941 1.00 94.44 475 LEU A O 1
ATOM 3474 N N . TRP A 1 476 ? -32.449 5.460 19.102 1.00 94.94 476 TRP A N 1
ATOM 3475 C CA . TRP A 1 476 ? -32.584 4.030 19.382 1.00 94.94 476 TRP A CA 1
ATOM 3476 C C . TRP A 1 476 ? -32.252 3.769 20.844 1.00 94.94 476 TRP A C 1
ATOM 3478 O O . TRP A 1 476 ? -31.166 4.119 21.301 1.00 94.94 476 TRP A O 1
ATOM 3488 N N . LEU A 1 477 ? -33.211 3.191 21.561 1.00 96.06 477 LEU A N 1
ATOM 3489 C CA . LEU A 1 477 ? -33.119 2.840 22.971 1.00 96.06 477 LEU A CA 1
ATOM 3490 C C . LEU A 1 477 ? -32.897 1.332 23.067 1.00 96.06 477 LEU A C 1
ATOM 3492 O O . LEU A 1 477 ? -33.658 0.572 22.466 1.00 96.06 477 LEU A O 1
ATOM 3496 N N . ASP A 1 478 ? -31.922 0.911 23.861 1.00 94.56 478 ASP A N 1
ATOM 3497 C CA . ASP A 1 478 ? -31.631 -0.486 24.160 1.00 94.56 478 ASP A CA 1
ATOM 3498 C C . ASP A 1 478 ? -31.293 -0.646 25.647 1.00 94.56 478 ASP A C 1
ATOM 3500 O O . ASP A 1 478 ? -30.194 -0.349 26.112 1.00 94.56 478 ASP A O 1
ATOM 3504 N N . ALA A 1 479 ? -32.281 -1.076 26.432 1.00 92.38 479 ALA A N 1
ATOM 3505 C CA . ALA A 1 479 ? -32.108 -1.335 27.858 1.00 92.38 479 ALA A CA 1
ATOM 3506 C C . ALA A 1 479 ? -31.760 -2.807 28.154 1.00 92.38 479 ALA A C 1
ATOM 3508 O O . ALA A 1 479 ? -31.634 -3.180 29.328 1.00 92.38 479 ALA A O 1
ATOM 3509 N N . GLY A 1 480 ? -31.635 -3.642 27.118 1.00 91.12 480 GLY A N 1
ATOM 3510 C CA . GLY A 1 480 ? -31.418 -5.079 27.216 1.00 91.12 480 GLY A CA 1
ATOM 3511 C C . GLY A 1 480 ? -32.640 -5.887 27.674 1.00 91.12 480 GLY A C 1
ATOM 3512 O O . GLY A 1 480 ? -33.569 -5.404 28.328 1.00 91.12 480 GLY A O 1
ATOM 3513 N N . THR A 1 481 ? -32.600 -7.189 27.387 1.00 92.06 481 THR A N 1
ATOM 3514 C CA . THR A 1 481 ? -33.716 -8.137 27.588 1.00 92.06 481 THR A CA 1
ATOM 3515 C C . THR A 1 481 ? -34.194 -8.246 29.038 1.00 92.06 481 THR A C 1
ATOM 3517 O O . THR A 1 481 ? -35.378 -8.498 29.284 1.00 92.06 481 THR A O 1
ATOM 3520 N N . ALA A 1 482 ? -33.307 -7.996 30.007 1.00 91.06 482 ALA A N 1
ATOM 3521 C CA . ALA A 1 482 ? -33.627 -7.972 31.436 1.00 91.06 482 ALA A CA 1
ATOM 3522 C C . ALA A 1 482 ? -34.680 -6.911 31.808 1.00 91.06 482 ALA A C 1
ATOM 3524 O O . ALA A 1 482 ? -35.309 -7.016 32.856 1.00 91.06 482 ALA A O 1
ATOM 3525 N N . ARG A 1 483 ? -34.868 -5.899 30.954 1.00 92.81 483 ARG A N 1
ATOM 3526 C CA . ARG A 1 483 ? -35.809 -4.785 31.142 1.00 92.81 483 ARG A CA 1
ATOM 3527 C C . ARG A 1 483 ? -36.920 -4.799 30.093 1.00 92.81 483 ARG A C 1
ATOM 3529 O O . ARG A 1 483 ? -37.582 -3.786 29.869 1.00 92.81 483 ARG A O 1
ATOM 3536 N N . SER A 1 484 ? -37.122 -5.940 29.433 1.00 91.38 484 SER A N 1
ATOM 3537 C CA . SER A 1 484 ? -38.243 -6.126 28.513 1.00 91.38 484 SER A CA 1
ATOM 3538 C C . SER A 1 484 ? -39.568 -5.794 29.206 1.00 91.38 484 SER A C 1
ATOM 3540 O O . SER A 1 484 ? -39.783 -6.130 30.368 1.00 91.38 484 SER A O 1
ATOM 3542 N N . SER A 1 485 ? -40.471 -5.121 28.492 1.00 91.62 485 SER A N 1
ATOM 3543 C CA . SER A 1 485 ? -41.759 -4.640 29.025 1.00 91.62 485 SER A CA 1
ATOM 3544 C C . SER A 1 485 ? -41.695 -3.574 30.133 1.00 91.62 485 SER A C 1
ATOM 3546 O O . SER A 1 485 ? -42.756 -3.170 30.621 1.00 91.62 485 SER A O 1
ATOM 3548 N N . ASN A 1 486 ? -40.516 -3.066 30.516 1.00 94.44 486 ASN A N 1
ATOM 3549 C CA . ASN A 1 486 ? -40.448 -1.888 31.385 1.00 94.44 486 ASN A CA 1
ATOM 3550 C C . ASN A 1 486 ? -41.008 -0.664 30.652 1.00 94.44 486 ASN A C 1
ATOM 3552 O O . ASN A 1 486 ? -40.866 -0.520 29.433 1.00 94.44 486 ASN A O 1
ATOM 3556 N N . ALA A 1 487 ? -41.620 0.251 31.404 1.00 94.69 487 ALA A N 1
ATOM 3557 C CA . ALA A 1 487 ? -41.949 1.557 30.857 1.00 94.69 487 ALA A CA 1
ATOM 3558 C C . ALA A 1 487 ? -40.668 2.376 30.701 1.00 94.69 487 ALA A C 1
ATOM 3560 O O . ALA A 1 487 ? -39.773 2.284 31.540 1.00 94.69 487 ALA A O 1
ATOM 3561 N N . PHE A 1 488 ? -40.591 3.205 29.665 1.00 95.38 488 PHE A N 1
ATOM 3562 C CA . PHE A 1 488 ? -39.513 4.173 29.509 1.00 95.38 488 PHE A CA 1
ATOM 3563 C C . PHE A 1 488 ? -40.052 5.598 29.436 1.00 95.38 488 PHE A C 1
ATOM 3565 O O . PHE A 1 488 ? -41.178 5.832 28.990 1.00 95.38 488 PHE A O 1
ATOM 3572 N N . ALA A 1 489 ? -39.221 6.546 29.862 1.00 93.25 489 ALA A N 1
ATOM 3573 C CA . ALA A 1 489 ? -39.435 7.973 29.667 1.00 93.25 489 ALA A CA 1
ATOM 3574 C C . ALA A 1 489 ? -38.182 8.582 29.039 1.00 93.25 489 ALA A C 1
ATOM 3576 O O . ALA A 1 489 ? -37.086 8.397 29.567 1.00 93.25 489 ALA A O 1
ATOM 3577 N N . LEU A 1 490 ? -38.346 9.299 27.931 1.00 95.12 490 LEU A N 1
ATOM 3578 C CA . LEU A 1 490 ? -37.270 10.033 27.280 1.00 95.12 490 LEU A CA 1
ATOM 3579 C C . LEU A 1 490 ? -37.263 11.479 27.785 1.00 95.12 490 LEU A C 1
ATOM 3581 O O . LEU A 1 490 ? -38.251 12.204 27.668 1.00 95.12 490 LEU A O 1
ATOM 3585 N N . LEU A 1 491 ? -36.142 11.886 28.364 1.00 94.75 491 LEU A N 1
ATOM 3586 C CA . LEU A 1 491 ? -35.929 13.193 28.971 1.00 94.75 491 LEU A CA 1
ATOM 3587 C C . LEU A 1 491 ? -34.828 13.935 28.213 1.00 94.75 491 LEU A C 1
ATOM 3589 O O . LEU A 1 491 ? -34.150 13.369 27.355 1.00 94.75 491 LEU A O 1
ATOM 3593 N N . GLY A 1 492 ? -34.637 15.209 28.538 1.00 95.06 492 GLY A N 1
ATOM 3594 C CA . GLY A 1 492 ? -33.570 15.993 27.940 1.00 95.06 492 GLY A CA 1
ATOM 3595 C C . GLY A 1 492 ? -33.212 17.241 28.727 1.00 95.06 492 GLY A C 1
ATOM 3596 O O . GLY A 1 492 ? -33.954 17.659 29.606 1.00 95.06 492 GLY A O 1
ATOM 3597 N N . SER A 1 493 ? -32.059 17.815 28.414 1.00 96.19 493 SER A N 1
ATOM 3598 C CA . SER A 1 493 ? -31.474 18.994 29.050 1.00 96.19 493 SER A CA 1
ATOM 3599 C C . SER A 1 493 ? -30.862 19.886 27.974 1.00 96.19 493 SER A C 1
ATOM 3601 O O . SER A 1 493 ? -30.151 19.409 27.095 1.00 96.19 493 SER A O 1
ATOM 3603 N N . ALA A 1 494 ? -31.130 21.183 28.043 1.00 94.94 494 ALA A N 1
ATOM 3604 C CA . ALA A 1 494 ? -30.496 22.210 27.218 1.00 94.94 494 ALA A CA 1
ATOM 3605 C C . ALA A 1 494 ? -29.280 22.855 27.918 1.00 94.94 494 ALA A C 1
ATOM 3607 O O . ALA A 1 494 ? -28.554 23.642 27.317 1.00 94.94 494 ALA A O 1
ATOM 3608 N N . SER A 1 495 ? -29.068 22.552 29.200 1.00 94.81 495 SER A N 1
ATOM 3609 C CA . SER A 1 495 ? -28.004 23.106 30.047 1.00 94.81 495 SER A CA 1
ATOM 3610 C C . SER A 1 495 ? -26.842 22.134 30.297 1.00 94.81 495 SER A C 1
ATOM 3612 O O . SER A 1 495 ? -25.964 22.425 31.109 1.00 94.81 495 SER A O 1
ATOM 3614 N N . GLY A 1 496 ? -26.825 20.986 29.612 1.00 92.62 496 GLY A N 1
ATOM 3615 C CA . GLY A 1 496 ? -25.752 19.988 29.668 1.00 92.62 496 GLY A CA 1
ATOM 3616 C C . GLY A 1 496 ? -26.071 18.750 30.514 1.00 92.62 496 GLY A C 1
ATOM 3617 O O . GLY A 1 496 ? -27.209 18.540 30.949 1.00 92.62 496 GLY A O 1
ATOM 3618 N N . THR A 1 497 ? -25.047 17.918 30.717 1.00 93.94 497 THR A N 1
ATOM 3619 C CA . THR A 1 497 ? -25.148 16.561 31.290 1.00 93.94 497 THR A CA 1
ATOM 3620 C C . THR A 1 497 ? -24.517 16.412 32.679 1.00 93.94 497 THR A C 1
ATOM 3622 O O . THR A 1 497 ? -24.809 15.444 33.377 1.00 93.94 497 THR A O 1
ATOM 3625 N N . ALA A 1 498 ? -23.689 17.371 33.109 1.00 91.12 498 ALA A N 1
ATOM 3626 C CA . ALA A 1 498 ? -23.029 17.375 34.415 1.00 91.12 498 ALA A CA 1
ATOM 3627 C C . ALA A 1 498 ? -23.553 18.526 35.301 1.00 91.12 498 ALA A C 1
ATOM 3629 O O . ALA A 1 498 ? -23.628 19.664 34.819 1.00 91.12 498 ALA A O 1
ATOM 3630 N N . PRO A 1 499 ? -23.879 18.280 36.590 1.00 90.44 499 PRO A N 1
ATOM 3631 C CA . PRO A 1 499 ? -23.612 17.060 37.367 1.00 90.44 499 PRO A CA 1
ATOM 3632 C C . PRO A 1 499 ? -24.636 15.918 37.197 1.00 90.44 499 PRO A C 1
ATOM 3634 O O . PRO A 1 499 ? -24.443 14.862 37.796 1.00 90.44 499 PRO A O 1
ATOM 3637 N N . GLY A 1 500 ? -25.712 16.112 36.428 1.00 91.19 500 GLY A N 1
ATOM 3638 C CA . GLY A 1 500 ? -26.804 15.139 36.332 1.00 91.19 500 GLY A CA 1
ATOM 3639 C C . GLY A 1 500 ? -27.726 15.136 37.561 1.00 91.19 500 GLY A C 1
ATOM 3640 O O . GLY A 1 500 ? -27.604 15.972 38.462 1.00 91.19 500 GLY A O 1
ATOM 3641 N N . VAL A 1 501 ? -28.679 14.200 37.601 1.00 91.38 501 VAL A N 1
ATOM 3642 C CA . VAL A 1 501 ? -29.673 14.065 38.681 1.00 91.38 501 VAL A CA 1
ATOM 3643 C C . VAL A 1 501 ? -29.731 12.633 39.170 1.00 91.38 501 VAL A C 1
ATOM 3645 O O . VAL A 1 501 ? -29.975 11.720 38.391 1.00 91.38 501 VAL A O 1
ATOM 3648 N N . THR A 1 502 ? -29.607 12.437 40.478 1.00 91.12 502 THR A N 1
ATOM 3649 C CA . THR A 1 502 ? -29.757 11.118 41.098 1.00 91.12 502 THR A CA 1
ATOM 3650 C C . THR A 1 502 ? -31.155 10.940 41.674 1.00 91.12 502 THR A C 1
ATOM 3652 O O . THR A 1 502 ? -31.596 11.721 42.522 1.00 91.12 502 THR A O 1
ATOM 3655 N N . ASP A 1 503 ? -31.844 9.884 41.252 1.00 86.06 503 ASP A N 1
ATOM 3656 C CA . ASP A 1 503 ? -33.105 9.470 41.852 1.00 86.06 503 ASP A CA 1
ATOM 3657 C C . ASP A 1 503 ? -32.838 8.864 43.237 1.00 86.06 503 ASP A C 1
ATOM 3659 O O . ASP A 1 503 ? -32.228 7.807 43.370 1.00 86.06 503 ASP A O 1
ATOM 3663 N N . SER A 1 504 ? -33.258 9.555 44.300 1.00 84.25 504 SER A N 1
ATOM 3664 C CA . SER A 1 504 ? -32.922 9.164 45.679 1.00 84.25 504 SER A CA 1
ATOM 3665 C C . SER A 1 504 ? -33.441 7.774 46.100 1.00 84.25 504 SER A C 1
ATOM 3667 O O . SER A 1 504 ? -32.740 7.109 46.861 1.00 84.25 504 SER A O 1
ATOM 3669 N N . PRO A 1 505 ? -34.629 7.307 45.659 1.00 84.44 505 PRO A N 1
ATOM 3670 C CA . PRO A 1 505 ? -35.113 5.955 45.948 1.00 84.44 505 PRO A CA 1
ATOM 3671 C C . PRO A 1 505 ? -34.340 4.822 45.257 1.00 84.44 505 PRO A C 1
ATOM 3673 O O . PRO A 1 505 ? -34.114 3.795 45.893 1.00 84.44 505 PRO A O 1
ATOM 3676 N N . SER A 1 506 ? -33.953 4.976 43.984 1.00 85.25 506 SER A N 1
ATOM 3677 C CA . SER A 1 506 ? -33.233 3.933 43.227 1.00 85.25 506 SER A CA 1
ATOM 3678 C C . SER A 1 506 ? -31.706 4.056 43.298 1.00 85.25 506 SER A C 1
ATOM 3680 O O . SER A 1 506 ? -30.997 3.084 43.049 1.00 85.25 506 SER A O 1
ATOM 3682 N N . GLY A 1 507 ? -31.187 5.241 43.631 1.00 88.25 507 GLY A N 1
ATOM 3683 C CA . GLY A 1 507 ? -29.760 5.566 43.573 1.00 88.25 507 GLY A CA 1
ATOM 3684 C C . GLY A 1 507 ? -29.216 5.735 42.149 1.00 88.25 507 GLY A C 1
ATOM 3685 O O . GLY A 1 507 ? -28.013 5.924 41.986 1.00 88.25 507 GLY A O 1
ATOM 3686 N N . ILE A 1 508 ? -30.071 5.670 41.124 1.00 90.88 508 ILE A N 1
ATOM 3687 C CA . ILE A 1 508 ? -29.670 5.754 39.717 1.00 90.88 508 ILE A CA 1
ATOM 3688 C C . ILE A 1 508 ? -29.470 7.219 39.324 1.00 90.88 508 ILE A C 1
ATOM 3690 O O . ILE A 1 508 ? -30.300 8.076 39.633 1.00 90.88 508 ILE A O 1
ATOM 3694 N N . SER A 1 509 ? -28.361 7.504 38.638 1.00 92.06 509 SER A N 1
ATOM 3695 C CA . SER A 1 509 ? -28.051 8.838 38.122 1.00 92.06 509 SER A CA 1
ATOM 3696 C C . SER A 1 509 ? -28.455 8.970 36.659 1.00 92.06 509 SER A C 1
ATOM 3698 O O . SER A 1 509 ? -28.100 8.135 35.833 1.00 92.06 509 SER A O 1
ATOM 3700 N N . VAL A 1 510 ? -29.179 10.037 36.343 1.00 93.75 510 VAL A N 1
ATOM 3701 C CA . VAL A 1 510 ? -29.547 10.444 34.990 1.00 93.75 510 VAL A CA 1
ATOM 3702 C C . VAL A 1 510 ? -28.571 11.541 34.551 1.00 93.75 510 VAL A C 1
ATOM 3704 O O . VAL A 1 510 ? -28.491 12.567 35.236 1.00 93.75 510 VAL A O 1
ATOM 3707 N N . PRO A 1 511 ? -27.848 11.385 33.426 1.00 94.56 511 PRO A N 1
ATOM 3708 C CA . PRO A 1 511 ? -26.838 12.345 32.966 1.00 94.56 511 PRO A CA 1
ATOM 3709 C C . PRO A 1 511 ? -27.470 13.575 32.287 1.00 94.56 511 PRO A C 1
ATOM 3711 O O . PRO A 1 511 ? -27.142 13.925 31.157 1.00 94.56 511 PRO A O 1
ATOM 3714 N N . LEU A 1 512 ? -28.425 14.223 32.957 1.00 96.12 512 LEU A N 1
ATOM 3715 C CA . LEU A 1 512 ? -29.142 15.404 32.479 1.00 96.12 512 LEU A CA 1
ATOM 3716 C C . LEU A 1 512 ? -29.292 16.422 33.608 1.00 96.12 512 LEU A C 1
ATOM 3718 O O . LEU A 1 512 ? -29.691 16.071 34.717 1.00 96.12 512 LEU A O 1
ATOM 3722 N N . ASN A 1 513 ? -29.032 17.692 33.314 1.00 96.06 513 ASN A N 1
ATOM 3723 C CA . ASN A 1 513 ? -29.305 18.785 34.241 1.00 96.06 513 ASN A CA 1
ATOM 3724 C C . ASN A 1 513 ? -30.809 19.115 34.298 1.00 96.06 513 ASN A C 1
ATOM 3726 O O . ASN A 1 513 ? -31.523 19.029 33.299 1.00 96.06 513 ASN A O 1
ATOM 3730 N N . ILE A 1 514 ? -31.299 19.530 35.473 1.00 94.19 514 ILE A N 1
ATOM 3731 C CA . ILE A 1 514 ? -32.679 20.022 35.613 1.00 94.19 514 ILE A CA 1
ATOM 3732 C C . ILE A 1 514 ? -32.744 21.457 35.109 1.00 94.19 514 ILE A C 1
ATOM 3734 O O . ILE A 1 514 ? -32.237 22.378 35.749 1.00 94.19 514 ILE A O 1
ATOM 3738 N N . ASP A 1 515 ? -33.448 21.656 34.004 1.00 94.69 515 ASP A N 1
ATOM 3739 C CA . ASP A 1 515 ? -33.671 22.966 33.409 1.00 94.69 515 ASP A CA 1
ATOM 3740 C C . ASP A 1 515 ? -35.108 23.102 32.858 1.00 94.69 515 ASP A C 1
ATOM 3742 O O . ASP A 1 515 ? -35.944 22.206 33.051 1.00 94.69 515 ASP A O 1
ATOM 3746 N N . PRO A 1 516 ? -35.481 24.241 32.243 1.00 93.50 516 PRO A N 1
ATOM 3747 C CA . PRO A 1 516 ? -36.818 24.400 31.680 1.00 93.50 516 PRO A CA 1
ATOM 3748 C C . PRO A 1 516 ? -37.174 23.354 30.615 1.00 93.50 516 PRO A C 1
ATOM 3750 O O . PRO A 1 516 ? -38.343 22.981 30.527 1.00 93.50 516 PRO A O 1
ATOM 3753 N N . TYR A 1 517 ? -36.201 22.858 29.842 1.00 93.31 517 TYR A N 1
ATOM 3754 C CA . TYR A 1 517 ? -36.429 21.827 28.829 1.00 93.31 517 TYR A CA 1
ATOM 3755 C C . TYR A 1 517 ? -36.684 20.461 29.477 1.00 93.31 517 TYR A C 1
ATOM 3757 O O . TYR A 1 517 ? -37.671 19.802 29.146 1.00 93.31 517 TYR A O 1
ATOM 3765 N N . PHE A 1 518 ? -35.894 20.101 30.491 1.00 93.94 518 PHE A N 1
ATOM 3766 C CA . PHE A 1 518 ? -36.107 18.902 31.301 1.00 93.94 518 PHE A CA 1
ATOM 3767 C C . PHE A 1 518 ? -37.501 18.876 31.927 1.00 93.94 518 PHE A C 1
ATOM 3769 O O . PHE A 1 518 ? -38.233 17.895 31.798 1.00 93.94 518 PHE A O 1
ATOM 3776 N N . ASN A 1 519 ? -37.910 19.978 32.564 1.00 91.69 519 ASN A N 1
ATOM 3777 C CA . ASN A 1 519 ? -39.228 20.080 33.192 1.00 91.69 519 ASN A CA 1
ATOM 3778 C C . ASN A 1 519 ? -40.373 20.038 32.168 1.00 91.69 519 ASN A C 1
ATOM 3780 O O . ASN A 1 519 ? -41.429 19.474 32.450 1.00 91.69 519 ASN A O 1
ATOM 3784 N N . LEU A 1 520 ? -40.174 20.612 30.977 1.00 90.94 520 LEU A N 1
ATOM 3785 C CA . LEU A 1 520 ? -41.152 20.570 29.890 1.00 90.94 520 LEU A CA 1
ATOM 3786 C C . LEU A 1 520 ? -41.393 19.134 29.410 1.00 90.94 520 LEU A C 1
ATOM 3788 O O . LEU A 1 520 ? -42.546 18.737 29.217 1.00 90.94 520 LEU A O 1
ATOM 3792 N N . LEU A 1 521 ? -40.322 18.354 29.252 1.00 90.31 521 LEU A N 1
ATOM 3793 C CA . LEU A 1 521 ? -40.410 16.939 28.906 1.00 90.31 521 LEU A CA 1
ATOM 3794 C C . LEU A 1 521 ? -41.040 16.144 30.054 1.00 90.31 521 LEU A C 1
ATOM 3796 O O . LEU A 1 521 ? -42.039 15.469 29.839 1.00 90.31 521 LEU A O 1
ATOM 3800 N N . LEU A 1 522 ? -40.580 16.314 31.293 1.00 86.56 522 LEU A N 1
ATOM 3801 C CA . LEU A 1 522 ? -41.117 15.591 32.452 1.00 86.56 522 LEU A CA 1
ATOM 3802 C C . LEU A 1 522 ? -42.634 15.789 32.653 1.00 86.56 522 LEU A C 1
ATOM 3804 O O . LEU A 1 522 ? -43.340 14.857 33.033 1.00 86.56 522 LEU A O 1
ATOM 3808 N N . LEU A 1 523 ? -43.154 16.988 32.371 1.00 85.44 523 LEU A N 1
ATOM 3809 C CA . LEU A 1 523 ? -44.579 17.324 32.502 1.00 85.44 523 LEU A CA 1
ATOM 3810 C C . LEU A 1 523 ? -45.441 16.885 31.302 1.00 85.44 523 LEU A C 1
ATOM 3812 O O . LEU A 1 523 ? -46.599 17.293 31.204 1.00 85.44 523 LEU A O 1
ATOM 3816 N N . ASN A 1 524 ? -44.900 16.075 30.385 1.00 77.12 524 ASN A N 1
ATOM 3817 C CA . ASN A 1 524 ? -45.555 15.652 29.141 1.00 77.12 524 ASN A CA 1
ATOM 3818 C C . ASN A 1 524 ? -45.978 16.820 28.224 1.00 77.12 524 ASN A C 1
ATOM 3820 O O . ASN A 1 524 ? -46.843 16.675 27.361 1.00 77.12 524 ASN A O 1
ATOM 3824 N N . ALA A 1 525 ? -45.369 17.997 28.394 1.00 73.75 525 ALA A N 1
ATOM 3825 C CA . ALA A 1 525 ? -45.645 19.181 27.582 1.00 73.75 525 ALA A CA 1
ATOM 3826 C C . ALA A 1 525 ? -44.795 19.227 26.295 1.00 73.75 525 ALA A C 1
ATOM 3828 O O . ALA A 1 525 ? -44.992 20.104 25.458 1.00 73.75 525 ALA A O 1
ATOM 3829 N N . GLY A 1 526 ? -43.879 18.268 26.112 1.00 72.44 526 GLY A N 1
ATOM 3830 C CA . GLY A 1 526 ? -43.005 18.151 24.942 1.00 72.44 526 GLY A CA 1
ATOM 3831 C C . GLY A 1 526 ? -43.430 17.137 23.881 1.00 72.44 526 GLY A C 1
ATOM 3832 O O . GLY A 1 526 ? -42.623 16.837 23.009 1.00 72.44 526 GLY A O 1
ATOM 3833 N N . ALA A 1 527 ? -44.670 16.637 23.905 1.00 64.44 527 ALA A N 1
ATOM 3834 C CA . ALA A 1 527 ? -45.169 15.584 23.004 1.00 64.44 527 ALA A CA 1
ATOM 3835 C C . ALA A 1 527 ? -45.152 15.922 21.488 1.00 64.44 527 ALA A C 1
ATOM 3837 O O . ALA A 1 527 ? -45.482 15.070 20.669 1.00 64.44 527 ALA A O 1
ATOM 3838 N N . GLY A 1 528 ? -44.787 17.154 21.106 1.00 73.50 528 GLY A N 1
ATOM 3839 C CA . GLY A 1 528 ? -44.546 17.568 19.714 1.00 73.50 528 GLY A CA 1
ATOM 3840 C C . GLY A 1 528 ? -43.072 17.796 19.354 1.00 73.50 528 GLY A C 1
ATOM 3841 O O . GLY A 1 528 ? -42.761 17.979 18.183 1.00 73.50 528 GLY A O 1
ATOM 3842 N N . ILE A 1 529 ? -42.179 17.793 20.348 1.00 84.19 529 ILE A N 1
ATOM 3843 C CA . ILE A 1 529 ? -40.723 17.898 20.174 1.00 84.19 529 ILE A CA 1
ATOM 3844 C C . ILE A 1 529 ? -40.096 16.513 20.314 1.00 84.19 529 ILE A C 1
ATOM 3846 O O . ILE A 1 529 ? -39.173 16.197 19.582 1.00 84.19 529 ILE A O 1
ATOM 3850 N N . VAL A 1 530 ? -40.604 15.675 21.222 1.00 90.69 530 VAL A N 1
ATOM 3851 C CA . VAL A 1 530 ? -40.115 14.312 21.456 1.00 90.69 530 VAL A CA 1
ATOM 3852 C C . VAL A 1 530 ? -41.281 13.329 21.382 1.00 90.69 530 VAL A C 1
ATOM 3854 O O . VAL A 1 530 ? -42.295 13.522 22.058 1.00 90.69 530 VAL A O 1
ATOM 3857 N N . ALA A 1 531 ? -41.148 12.274 20.573 1.00 91.56 531 ALA A N 1
ATOM 3858 C CA . ALA A 1 531 ? -42.200 11.278 20.379 1.00 91.56 531 ALA A CA 1
ATOM 3859 C C . ALA A 1 531 ? -41.654 9.847 20.143 1.00 91.56 531 ALA A C 1
ATOM 3861 O O . ALA A 1 531 ? -40.808 9.666 19.275 1.00 91.56 531 ALA A O 1
ATOM 3862 N N . PRO A 1 532 ? -42.170 8.811 20.832 1.00 91.75 532 PRO A N 1
ATOM 3863 C CA . PRO A 1 532 ? -42.951 8.927 22.053 1.00 91.75 532 PRO A CA 1
ATOM 3864 C C . PRO A 1 532 ? -42.072 9.457 23.194 1.00 91.75 532 PRO A C 1
ATOM 3866 O O . PRO A 1 532 ? -40.906 9.100 23.328 1.00 91.75 532 PRO A O 1
ATOM 3869 N N . LEU A 1 533 ? -42.657 10.307 24.034 1.00 88.62 533 LEU A N 1
ATOM 3870 C CA . LEU A 1 533 ? -42.009 10.763 25.261 1.00 88.62 533 LEU A CA 1
ATOM 3871 C C . LEU A 1 533 ? -42.033 9.674 26.350 1.00 88.62 533 LEU A C 1
ATOM 3873 O O . LEU A 1 533 ? -41.080 9.520 27.106 1.00 88.62 533 LEU A O 1
ATOM 3877 N N . PHE A 1 534 ? -43.120 8.901 26.396 1.00 90.69 534 PHE A N 1
ATOM 3878 C CA . PHE A 1 534 ? -43.302 7.751 27.277 1.00 90.69 534 PHE A CA 1
ATOM 3879 C C . PHE A 1 534 ? -43.746 6.548 26.453 1.00 90.69 534 PHE A C 1
ATOM 3881 O O . PHE A 1 534 ? -44.602 6.680 25.575 1.00 90.69 534 PHE A O 1
ATOM 3888 N N . GLY A 1 535 ? -43.215 5.374 26.765 1.00 92.75 535 GLY A N 1
ATOM 3889 C CA . GLY A 1 535 ? -43.576 4.142 26.079 1.00 92.75 535 GLY A CA 1
ATOM 3890 C C . GLY A 1 535 ? -43.260 2.907 26.905 1.00 92.75 535 GLY A C 1
ATOM 3891 O O . GLY A 1 535 ? -42.966 2.995 28.095 1.00 92.75 535 GLY A O 1
ATOM 3892 N N . VAL A 1 536 ? -43.345 1.748 26.263 1.00 94.56 536 VAL A N 1
ATOM 3893 C CA . VAL A 1 536 ? -42.982 0.453 26.843 1.00 94.56 536 VAL A CA 1
ATOM 3894 C C . VAL A 1 536 ? -41.949 -0.182 25.926 1.00 94.56 536 VAL A C 1
ATOM 3896 O O . VAL A 1 536 ? -42.103 -0.120 24.705 1.00 94.56 536 VAL A O 1
ATOM 3899 N N . LEU A 1 537 ? -40.898 -0.742 26.515 1.00 95.31 537 LEU A N 1
ATOM 3900 C CA . LEU A 1 537 ? -39.861 -1.458 25.783 1.00 95.31 537 LEU A CA 1
ATOM 3901 C C . LEU A 1 537 ? -40.399 -2.785 25.244 1.00 95.31 537 LEU A C 1
ATOM 3903 O O . LEU A 1 537 ? -41.231 -3.439 25.879 1.00 95.31 537 LEU A O 1
ATOM 3907 N N . ASP A 1 538 ? -39.912 -3.195 24.079 1.00 95.06 538 ASP A N 1
ATOM 3908 C CA . ASP A 1 538 ? -40.294 -4.460 23.460 1.00 95.06 538 ASP A CA 1
ATOM 3909 C C . ASP A 1 538 ? -39.684 -5.688 24.174 1.00 95.06 538 ASP A C 1
ATOM 3911 O O . ASP A 1 538 ? -39.084 -5.596 25.250 1.00 95.06 538 ASP A O 1
ATOM 3915 N N . SER A 1 539 ? -39.851 -6.877 23.587 1.00 93.62 539 SER A N 1
ATOM 3916 C CA . SER A 1 539 ? -39.319 -8.130 24.141 1.00 93.62 539 SER A CA 1
ATOM 3917 C C . SER A 1 539 ? -37.789 -8.192 24.193 1.00 93.62 539 SER A C 1
ATOM 3919 O O . SER A 1 539 ? -37.249 -8.981 24.964 1.00 93.62 539 SER A O 1
ATOM 3921 N N . SER A 1 540 ? -37.094 -7.387 23.388 1.00 93.56 540 SER A N 1
ATOM 3922 C CA . SER A 1 540 ? -35.638 -7.215 23.453 1.00 93.56 540 SER A CA 1
ATOM 3923 C C . SER A 1 540 ? -35.210 -6.193 24.505 1.00 93.56 540 SER A C 1
ATOM 3925 O O . SER A 1 540 ? -34.029 -6.133 24.825 1.00 93.56 540 SER A O 1
ATOM 3927 N N . GLY A 1 541 ? -36.144 -5.426 25.077 1.00 93.62 541 GLY A N 1
ATOM 3928 C CA . GLY A 1 541 ? -35.816 -4.272 25.913 1.00 93.62 541 GLY A CA 1
ATOM 3929 C C . GLY A 1 541 ? -35.480 -3.023 25.097 1.00 93.62 541 GLY A C 1
ATOM 3930 O O . GLY A 1 541 ? -34.841 -2.115 25.625 1.00 93.62 541 GLY A O 1
ATOM 3931 N N . ALA A 1 542 ? -35.909 -2.964 23.835 1.00 95.94 542 ALA A N 1
ATOM 3932 C CA . ALA A 1 542 ? -35.609 -1.878 22.915 1.00 95.94 542 ALA A CA 1
ATOM 3933 C C . ALA A 1 542 ? -36.840 -1.010 22.606 1.00 95.94 542 ALA A C 1
ATOM 3935 O O . ALA A 1 542 ? -37.992 -1.418 22.789 1.00 95.94 542 ALA A O 1
ATOM 3936 N N . ALA A 1 543 ? -36.589 0.214 22.144 1.00 96.56 543 ALA A N 1
ATOM 3937 C CA . ALA A 1 543 ? -37.599 1.115 21.596 1.00 96.56 543 ALA A CA 1
ATOM 3938 C C . ALA A 1 543 ? -36.963 2.151 20.659 1.00 96.56 543 ALA A C 1
ATOM 3940 O O . ALA A 1 543 ? -35.749 2.335 20.622 1.00 96.56 543 ALA A O 1
ATOM 3941 N N . THR A 1 544 ? -37.798 2.872 19.917 1.00 95.31 544 THR A N 1
ATOM 3942 C CA . THR A 1 544 ? -37.368 4.012 19.102 1.00 95.31 544 THR A CA 1
ATOM 3943 C C . THR A 1 544 ? -38.144 5.258 19.484 1.00 95.31 544 THR A C 1
ATOM 3945 O O . THR A 1 544 ? -39.363 5.195 19.667 1.00 95.31 544 THR A O 1
ATOM 3948 N N . ALA A 1 545 ? -37.455 6.390 19.530 1.00 94.62 545 ALA A N 1
ATOM 3949 C CA . ALA A 1 545 ? -38.053 7.704 19.697 1.00 94.62 545 ALA A CA 1
ATOM 3950 C C . ALA A 1 545 ? -37.476 8.692 18.686 1.00 94.62 545 ALA A C 1
ATOM 3952 O O . ALA A 1 545 ? -36.463 8.431 18.046 1.00 94.62 545 ALA A O 1
ATOM 3953 N N . VAL A 1 546 ? -38.142 9.824 18.510 1.00 94.12 546 VAL A N 1
ATOM 3954 C CA . VAL A 1 546 ? -37.686 10.894 17.629 1.00 94.12 546 VAL A CA 1
ATOM 3955 C C . VAL A 1 546 ? -37.710 12.227 18.353 1.00 94.12 546 VAL A C 1
ATOM 3957 O O . VAL A 1 546 ? -38.644 12.515 19.101 1.00 94.12 546 VAL A O 1
ATOM 3960 N N . VAL A 1 547 ? -36.702 13.050 18.084 1.00 94.44 547 VAL A N 1
ATOM 3961 C CA . VAL A 1 547 ? -36.673 14.471 18.424 1.00 94.44 547 VAL A CA 1
ATOM 3962 C C . VAL A 1 547 ? -36.911 15.254 17.139 1.00 94.44 547 VAL A C 1
ATOM 3964 O O . VAL A 1 547 ? -36.183 15.087 16.164 1.00 94.44 547 VAL A O 1
ATOM 3967 N N . THR A 1 548 ? -37.951 16.080 17.110 1.00 94.06 548 THR A N 1
ATOM 3968 C CA . THR A 1 548 ? -38.332 16.897 15.955 1.00 94.06 548 THR A CA 1
ATOM 3969 C C . THR A 1 548 ? -38.037 18.362 16.238 1.00 94.06 548 THR A C 1
ATOM 3971 O O . THR A 1 548 ? -38.564 18.937 17.191 1.00 94.06 548 THR A O 1
ATOM 3974 N N . VAL A 1 549 ? -37.231 18.972 15.372 1.00 93.62 549 VAL A N 1
ATOM 3975 C CA . VAL A 1 549 ? -37.007 20.417 15.308 1.00 93.62 549 VAL A CA 1
ATOM 3976 C C . VAL A 1 549 ? -37.857 20.960 14.157 1.00 93.62 549 VAL A C 1
ATOM 3978 O O . VAL A 1 549 ? -37.600 20.617 13.002 1.00 93.62 549 VAL A O 1
ATOM 3981 N N . PRO A 1 550 ? -38.906 21.757 14.427 1.00 92.56 550 PRO A N 1
ATOM 3982 C CA . PRO A 1 550 ? -39.736 22.322 13.369 1.00 92.56 550 PRO A CA 1
ATOM 3983 C C . PRO A 1 550 ? -38.948 23.272 12.458 1.00 92.56 550 PRO A C 1
ATOM 3985 O O . PRO A 1 550 ? -38.102 24.032 12.927 1.00 92.56 550 PRO A O 1
ATOM 3988 N N . SER A 1 551 ? -39.280 23.290 11.168 1.00 92.75 551 SER A N 1
ATOM 3989 C CA . SER A 1 551 ? -38.771 24.300 10.233 1.00 92.75 551 SER A CA 1
ATOM 3990 C C . SER A 1 551 ? -39.205 25.707 10.655 1.00 92.75 551 SER A C 1
ATOM 3992 O O . SER A 1 551 ? -40.371 25.907 11.015 1.00 92.75 551 SER A O 1
ATOM 3994 N N . GLY A 1 552 ? -38.310 26.686 10.555 1.00 89.62 552 GLY A N 1
ATOM 3995 C CA . GLY A 1 552 ? -38.561 28.063 10.985 1.00 89.62 552 GLY A CA 1
ATOM 3996 C C . GLY A 1 552 ? -38.556 28.245 12.505 1.00 89.62 552 GLY A C 1
ATOM 3997 O O . GLY A 1 552 ? -39.215 29.157 13.011 1.00 89.62 552 GLY A O 1
ATOM 3998 N N . THR A 1 553 ? -37.848 27.378 13.234 1.00 91.88 553 THR A N 1
ATOM 3999 C CA . THR A 1 553 ? -37.581 27.581 14.663 1.00 91.88 553 THR A CA 1
ATOM 4000 C C . THR A 1 553 ? -36.723 28.841 14.848 1.00 91.88 553 THR A C 1
ATOM 4002 O O . THR A 1 553 ? -35.926 29.206 13.987 1.00 91.88 553 THR A O 1
ATOM 4005 N N . ASP A 1 554 ? -36.930 29.556 15.954 1.00 93.12 554 ASP A N 1
ATOM 4006 C CA . ASP A 1 554 ? -36.296 30.851 16.209 1.00 93.12 554 ASP A CA 1
ATOM 4007 C C . ASP A 1 554 ? -34.756 30.753 16.203 1.00 93.12 554 ASP A C 1
ATOM 4009 O O . ASP A 1 554 ? -34.165 29.964 16.939 1.00 93.12 554 ASP A O 1
ATOM 4013 N N . MET A 1 555 ? -34.100 31.594 15.396 1.00 92.50 555 MET A N 1
ATOM 4014 C CA . MET A 1 555 ? -32.639 31.617 15.229 1.00 92.50 555 MET A CA 1
ATOM 4015 C C . MET A 1 555 ? -31.872 31.985 16.511 1.00 92.50 555 MET A C 1
ATOM 4017 O O . MET A 1 555 ? -30.653 31.834 16.560 1.00 92.50 555 MET A O 1
ATOM 4021 N N . SER A 1 556 ? -32.547 32.453 17.566 1.00 93.69 556 SER A N 1
ATOM 4022 C CA . SER A 1 556 ? -31.927 32.660 18.882 1.00 93.69 556 SER A CA 1
ATOM 4023 C C . SER A 1 556 ? -31.446 31.362 19.541 1.00 93.69 556 SER A C 1
ATOM 4025 O O . SER A 1 556 ? -30.641 31.426 20.468 1.00 93.69 556 SER A O 1
ATOM 4027 N N . PHE A 1 557 ? -31.886 30.198 19.050 1.00 90.88 557 PHE A N 1
ATOM 4028 C CA . PHE A 1 557 ? -31.435 28.887 19.517 1.00 90.88 557 PHE A CA 1
ATOM 4029 C C . PHE A 1 557 ? -30.192 28.338 18.790 1.00 90.88 557 PHE A C 1
ATOM 4031 O O . PHE A 1 557 ? -29.739 27.250 19.143 1.00 90.88 557 PHE A O 1
ATOM 4038 N N . VAL A 1 558 ? -29.619 29.045 17.802 1.00 93.56 558 VAL A N 1
ATOM 4039 C CA . VAL A 1 558 ? -28.397 28.584 17.108 1.00 93.56 558 VAL A CA 1
ATOM 4040 C C . VAL A 1 558 ? -27.266 28.351 18.113 1.00 93.56 558 VAL A C 1
ATOM 4042 O O . VAL A 1 558 ? -26.987 29.197 18.962 1.00 93.56 558 VAL A O 1
ATOM 4045 N N . GLY A 1 559 ? -26.587 27.210 17.990 1.00 89.69 559 GLY A N 1
ATOM 4046 C CA . GLY A 1 559 ? -25.478 26.809 18.856 1.00 89.69 559 GLY A CA 1
ATOM 4047 C C . GLY A 1 559 ? -25.910 26.193 20.188 1.00 89.69 559 GLY A C 1
ATOM 4048 O O . GLY A 1 559 ? -25.050 25.757 20.952 1.00 89.69 559 GLY A O 1
ATOM 4049 N N . LEU A 1 560 ? -27.215 26.120 20.475 1.00 93.69 560 LEU A N 1
ATOM 4050 C CA . LEU A 1 560 ? -27.722 25.347 21.604 1.00 93.69 560 LEU A CA 1
ATOM 4051 C C . LEU A 1 560 ? -27.579 23.849 21.308 1.00 93.69 560 LEU A C 1
ATOM 4053 O O . LEU A 1 560 ? -27.985 23.383 20.243 1.00 93.69 560 LEU A O 1
ATOM 4057 N N . THR A 1 561 ? -27.060 23.091 22.272 1.00 95.00 561 THR A N 1
ATOM 4058 C CA . THR A 1 561 ? -27.032 21.625 22.220 1.00 95.00 561 THR A CA 1
ATOM 4059 C C . THR A 1 561 ? -28.052 21.072 23.202 1.00 95.00 561 THR A C 1
ATOM 4061 O O . THR A 1 561 ? -27.962 21.300 24.408 1.00 95.00 561 THR A O 1
ATOM 4064 N N . LEU A 1 562 ? -29.040 20.354 22.676 1.00 95.12 562 LEU A N 1
ATOM 4065 C CA . LEU A 1 562 ? -29.983 19.583 23.475 1.00 95.12 562 LEU A CA 1
ATOM 4066 C C . LEU A 1 562 ? -29.371 18.209 23.740 1.00 95.12 562 LEU A C 1
ATOM 4068 O O . LEU A 1 562 ? -28.891 17.570 22.815 1.00 95.12 562 LEU A O 1
ATOM 4072 N N . HIS A 1 563 ? -29.387 17.752 24.981 1.00 96.00 563 HIS A N 1
ATOM 4073 C CA . HIS A 1 563 ? -28.971 16.405 25.356 1.00 96.00 563 HIS A CA 1
ATOM 4074 C C . HIS A 1 563 ? -30.199 15.589 25.731 1.00 96.00 563 HIS A C 1
ATOM 4076 O O . HIS A 1 563 ? -31.034 16.086 26.483 1.00 96.00 563 HIS A O 1
ATOM 4082 N N . HIS A 1 564 ? -30.296 14.345 25.271 1.00 95.75 564 HIS A N 1
ATOM 4083 C CA . HIS A 1 564 ? -31.405 13.443 25.591 1.00 95.75 564 HIS A CA 1
ATOM 4084 C C . HIS A 1 564 ? -30.905 12.157 26.227 1.00 95.75 564 HIS A C 1
ATOM 4086 O O . HIS A 1 564 ? -29.896 11.616 25.797 1.00 95.75 564 HIS A O 1
ATOM 4092 N N . ALA A 1 565 ? -31.626 11.659 27.226 1.00 96.19 565 ALA A N 1
ATOM 4093 C CA . ALA A 1 565 ? -31.379 10.370 27.870 1.00 96.19 565 ALA A CA 1
ATOM 4094 C C . ALA A 1 565 ? -32.724 9.747 28.255 1.00 96.19 565 ALA A C 1
ATOM 4096 O O . ALA A 1 565 ? -33.668 10.477 28.576 1.00 96.19 565 ALA A O 1
ATOM 4097 N N . TYR A 1 566 ? -32.835 8.420 28.239 1.00 96.12 566 TYR A N 1
ATOM 4098 C CA . TYR A 1 566 ? -34.041 7.743 28.710 1.00 96.12 566 TYR A CA 1
ATOM 4099 C C . TYR A 1 566 ? -33.812 7.051 30.046 1.00 96.12 566 TYR A C 1
ATOM 4101 O O . TYR A 1 566 ? -32.710 6.623 30.386 1.00 96.12 566 TYR A O 1
ATOM 4109 N N . ILE A 1 567 ? -34.899 6.924 30.795 1.00 95.44 567 ILE A N 1
ATOM 4110 C CA . ILE A 1 567 ? -34.971 6.123 32.012 1.00 95.44 567 ILE A CA 1
ATOM 4111 C C . ILE A 1 567 ? -35.943 4.973 31.801 1.00 95.44 567 ILE A C 1
ATOM 4113 O O . ILE A 1 567 ? -36.881 5.096 31.010 1.00 95.44 567 ILE A O 1
ATOM 4117 N N . THR A 1 568 ? -35.759 3.879 32.536 1.00 95.75 568 THR A N 1
ATOM 4118 C CA . THR A 1 568 ? -36.760 2.807 32.602 1.00 95.75 568 THR A CA 1
ATOM 4119 C C . THR A 1 568 ? -37.325 2.683 34.005 1.00 95.75 568 THR A C 1
ATOM 4121 O O . THR A 1 568 ? -36.619 2.895 34.992 1.00 95.75 568 THR A O 1
ATOM 4124 N N . ILE A 1 569 ? -38.610 2.358 34.088 1.00 92.50 569 ILE A N 1
ATOM 4125 C CA . ILE A 1 569 ? -39.373 2.216 35.322 1.00 92.50 569 ILE A CA 1
ATOM 4126 C C . ILE A 1 569 ? -40.065 0.862 35.267 1.00 92.50 569 ILE A C 1
ATOM 4128 O O . ILE A 1 569 ? -40.767 0.545 34.301 1.00 92.50 569 ILE A O 1
ATOM 4132 N N . ASP A 1 570 ? -39.882 0.075 36.317 1.00 89.00 570 ASP A N 1
ATOM 4133 C CA . ASP A 1 570 ? -40.632 -1.162 36.479 1.00 89.00 570 ASP A CA 1
ATOM 4134 C C . ASP A 1 570 ? -41.990 -0.839 37.103 1.00 89.00 570 ASP A C 1
ATOM 4136 O O . ASP A 1 570 ? -42.102 -0.595 38.303 1.00 89.00 570 ASP A O 1
ATOM 4140 N N . LEU A 1 571 ? -43.032 -0.797 36.274 1.00 82.38 571 LEU A N 1
ATOM 4141 C CA . LEU A 1 571 ? -44.391 -0.491 36.724 1.00 82.38 571 LEU A CA 1
ATOM 4142 C C . LEU A 1 571 ? -45.101 -1.678 37.390 1.00 82.38 571 LEU A C 1
ATOM 4144 O O . LEU A 1 571 ? -46.196 -1.490 37.924 1.00 82.38 571 LEU A O 1
ATOM 4148 N N . PHE A 1 572 ? -44.528 -2.882 37.335 1.00 78.81 572 PHE A N 1
ATOM 4149 C CA . PHE A 1 572 ? -45.200 -4.113 37.749 1.00 78.81 572 PHE A CA 1
ATOM 4150 C C . PHE A 1 572 ? -44.619 -4.733 39.022 1.00 78.81 572 PHE A C 1
ATOM 4152 O O . PHE A 1 572 ? -45.345 -5.473 39.686 1.00 78.81 572 PHE A O 1
ATOM 4159 N N . ASP A 1 573 ? -43.376 -4.407 39.385 1.00 76.56 573 ASP A N 1
ATOM 4160 C CA . ASP A 1 573 ? -42.747 -4.869 40.627 1.00 76.56 573 ASP A CA 1
ATOM 4161 C C . ASP A 1 573 ? -42.502 -3.715 41.616 1.00 76.56 573 ASP A C 1
ATOM 4163 O O . ASP A 1 573 ? -43.205 -3.574 42.619 1.00 76.56 573 ASP A O 1
ATOM 4167 N N . THR A 1 574 ? -41.535 -2.838 41.328 1.00 78.06 574 THR A N 1
ATOM 4168 C CA . THR A 1 574 ? -41.038 -1.862 42.317 1.00 78.06 574 THR A CA 1
ATOM 4169 C C . THR A 1 574 ? -41.668 -0.472 42.214 1.00 78.06 574 THR A C 1
ATOM 4171 O O . THR A 1 574 ? -41.687 0.264 43.200 1.00 78.06 574 THR A O 1
ATOM 4174 N N . GLY A 1 575 ? -42.173 -0.082 41.040 1.00 80.81 575 GLY A N 1
ATOM 4175 C CA . GLY A 1 575 ? -42.598 1.291 40.746 1.00 80.81 575 GLY A CA 1
ATOM 4176 C C . GLY A 1 575 ? -41.445 2.302 40.708 1.00 80.81 575 GLY A C 1
ATOM 4177 O O . GLY A 1 575 ? -41.696 3.506 40.662 1.00 80.81 575 GLY A O 1
ATOM 4178 N N . LEU A 1 576 ? -40.195 1.831 40.765 1.00 87.25 576 LEU A N 1
ATOM 4179 C CA . LEU A 1 576 ? -38.992 2.655 40.826 1.00 87.25 576 LEU A CA 1
ATOM 4180 C C . LEU A 1 576 ? -38.265 2.678 39.480 1.00 87.25 576 LEU A C 1
ATOM 4182 O O . LEU A 1 576 ? -38.469 1.821 38.614 1.00 87.25 576 LEU A O 1
ATOM 4186 N N . MET A 1 577 ? -37.387 3.669 39.325 1.00 91.69 577 MET A N 1
ATOM 4187 C CA . MET A 1 577 ? -36.421 3.694 38.233 1.00 91.69 577 MET A CA 1
ATOM 4188 C C . MET A 1 577 ? -35.500 2.471 38.340 1.00 91.69 577 MET A C 1
ATOM 4190 O O . MET A 1 577 ? -34.997 2.159 39.418 1.00 91.69 577 MET A O 1
ATOM 4194 N N . THR A 1 578 ? -35.279 1.781 37.222 1.00 93.12 578 THR A N 1
ATOM 4195 C CA . THR A 1 578 ? -34.413 0.589 37.136 1.00 93.12 578 THR A CA 1
ATOM 4196 C C . THR A 1 578 ? -33.221 0.776 36.199 1.00 93.12 578 THR A C 1
ATOM 4198 O O . THR A 1 578 ? -32.317 -0.063 36.175 1.00 93.12 578 THR A O 1
ATOM 4201 N N . PHE A 1 579 ? -33.194 1.868 35.424 1.00 93.56 579 PHE A N 1
ATOM 4202 C CA . PHE A 1 579 ? -32.105 2.191 34.502 1.00 93.56 579 PHE A CA 1
ATOM 4203 C C . PHE A 1 579 ? -32.137 3.656 34.056 1.00 93.56 579 PHE A C 1
ATOM 4205 O O . PHE A 1 579 ? -33.224 4.230 33.963 1.00 93.56 579 PHE A O 1
ATOM 4212 N N . ALA A 1 580 ? -30.972 4.197 33.699 1.00 94.50 580 ALA A N 1
ATOM 4213 C CA . ALA A 1 580 ? -30.803 5.435 32.945 1.00 94.50 580 ALA A CA 1
ATOM 4214 C C . ALA A 1 580 ? -29.723 5.232 31.867 1.00 94.50 580 ALA A C 1
ATOM 4216 O O . ALA A 1 580 ? -28.718 4.575 32.134 1.00 94.50 580 ALA A O 1
ATOM 4217 N N . SER A 1 581 ? -29.938 5.768 30.665 1.00 94.69 581 SER A N 1
ATOM 4218 C CA . SER A 1 581 ? -28.982 5.685 29.552 1.00 94.69 581 SER A CA 1
ATOM 4219 C C . SER A 1 581 ? -27.885 6.747 29.622 1.00 94.69 581 SER A C 1
ATOM 4221 O O . SER A 1 581 ? -27.991 7.718 30.375 1.00 94.69 581 SER A O 1
ATOM 4223 N N . ASN A 1 582 ? -26.885 6.621 28.744 1.00 92.81 582 ASN A N 1
ATOM 4224 C CA . ASN A 1 582 ? -26.037 7.740 28.335 1.00 92.81 582 ASN A CA 1
ATOM 4225 C C . ASN A 1 582 ? -26.879 8.878 27.720 1.00 92.81 582 ASN A C 1
ATOM 4227 O O . ASN A 1 582 ? -28.034 8.677 27.319 1.00 92.81 582 ASN A O 1
ATOM 4231 N N . ALA A 1 583 ? -26.297 10.078 27.662 1.00 93.12 583 ALA A N 1
ATOM 4232 C CA . ALA A 1 583 ? -26.916 11.237 27.030 1.00 93.12 583 ALA A CA 1
ATOM 4233 C C . ALA A 1 583 ? -26.407 11.418 25.595 1.00 93.12 583 ALA A C 1
ATOM 4235 O O . ALA A 1 583 ? -25.204 11.390 25.360 1.00 93.12 583 ALA A O 1
ATOM 4236 N N . VAL A 1 584 ? -27.312 11.679 24.654 1.00 93.44 584 VAL A N 1
ATOM 4237 C CA . VAL A 1 584 ? -26.984 11.910 23.241 1.00 93.44 584 VAL A CA 1
ATOM 4238 C C . VAL A 1 584 ? -27.258 13.370 22.863 1.00 93.44 584 VAL A C 1
ATOM 4240 O O . VAL A 1 584 ? -28.334 13.873 23.198 1.00 93.44 584 VAL A O 1
ATOM 4243 N N . PRO A 1 585 ? -26.316 14.076 22.207 1.00 94.12 585 PRO A N 1
ATOM 4244 C CA . PRO A 1 585 ? -26.485 15.479 21.839 1.00 94.12 585 PRO A CA 1
ATOM 4245 C C . PRO A 1 585 ? -27.249 15.680 20.518 1.00 94.12 585 PRO A C 1
ATOM 4247 O O . PRO A 1 585 ? -27.211 14.853 19.606 1.00 94.12 585 PRO A O 1
ATOM 4250 N N . LEU A 1 586 ? -27.879 16.845 20.393 1.00 94.50 586 LEU A N 1
ATOM 4251 C CA . LEU A 1 586 ? -28.433 17.421 19.174 1.00 94.50 586 LEU A CA 1
ATOM 4252 C C . LEU A 1 586 ? -28.119 18.920 19.150 1.00 94.50 586 LEU A C 1
ATOM 4254 O O . LEU A 1 586 ? -28.724 19.702 19.887 1.00 94.50 586 LEU A O 1
ATOM 4258 N N . THR A 1 587 ? -27.172 19.326 18.310 1.00 94.88 587 THR A N 1
ATOM 4259 C CA . THR A 1 587 ? -26.789 20.733 18.151 1.00 94.88 587 THR A CA 1
ATOM 4260 C C . THR A 1 587 ? -27.672 21.424 17.119 1.00 94.88 587 THR A C 1
ATOM 4262 O O . THR A 1 587 ? -27.879 20.931 16.011 1.00 94.88 587 THR A O 1
ATOM 4265 N N . LEU A 1 588 ? -28.191 22.594 17.474 1.00 94.31 588 LEU A N 1
ATOM 4266 C CA . LEU A 1 588 ? -29.051 23.383 16.603 1.00 94.31 588 LEU A CA 1
ATOM 4267 C C . LEU A 1 588 ? -28.203 24.300 15.719 1.00 94.31 588 LEU A C 1
ATOM 4269 O O . LEU A 1 588 ? -27.476 25.167 16.212 1.00 94.31 588 LEU A O 1
ATOM 4273 N N . THR A 1 589 ? -28.286 24.097 14.409 1.00 93.88 589 THR A N 1
ATOM 4274 C CA . THR A 1 589 ? -27.528 24.844 13.399 1.00 93.88 589 THR A CA 1
ATOM 4275 C C . THR A 1 589 ? -28.434 25.839 12.675 1.00 93.88 589 THR A C 1
ATOM 4277 O O . THR A 1 589 ? -29.656 25.696 12.745 1.00 93.88 589 THR A O 1
ATOM 4280 N N . PRO A 1 590 ? -27.866 26.854 11.995 1.00 90.75 590 PRO A N 1
ATOM 4281 C CA . PRO A 1 590 ? -28.639 27.758 11.151 1.00 90.75 590 PRO A CA 1
ATOM 4282 C C . PRO A 1 590 ? -29.625 27.035 10.226 1.00 90.75 590 PRO A C 1
ATOM 4284 O O . PRO A 1 590 ? -29.285 25.961 9.674 1.00 90.75 590 PRO A O 1
#

Secondary structure (DSSP, 8-state):
---PPPP----PPPP-----SS-------------S-----BPPPEEEE-S-EEEEEEE--BTT-S-EEEEEEEETTEEEEEEEEEE-TTS-EEEEEEE--SS-EEEEEEE--SSSSSPEEEEEESSSSSEEEEEE-SBSPEEEEPPP---S-EEEEEEEE-SSSSSPPEEEEEEEPSSSS---EEEE---SSSTT---EEPTT------S---EEEEE-SSSSSSPEEEEEEPPPTTSSSP-EEEEEES--SSS--EEEEE-TTTTTPPSS---EEEEE-SSSSSS-EEEEEEGGGTEEEEE-B-STT-BPPPEEEEE-SS---EEEEE-SSSSSS-EEEEE-SSEEEEE-TT--TTS-SEEEE-SS-EEEEEEE-SSSSSS-EEEEEETTEEEEE-B-PPPP-SS--SS-HHHHHHHTSS--SS-SSS-HHHHHHH-GGG-TT-SSS-TTTS--SEEES--EEETTTBEEEEEEEE--GGGTT-EEEEEEESS-SSS-EE-TTT-PEES---SHHHHHHHTTTTTTTEESSEEE--TTSEEEEEEEE-TT--GGGTT-EEEEEEEEE-TTTT-SEEEEPPPEEEEEE-